Protein AF-A0A849YYA6-F1 (afdb_monomer_lite)

Secondary structure (DSSP, 8-state):
----------------------PPPP--------------------------------PPPB-SSGGGSSS--BTTEEEEEETTEEEEEEPPTTPBPS---TTSSEEEEE-SSSSEEEEE-TTS----S-TTEEEEESSSSEEEEEPPTT-B---GGG--EE-TTS-EES-SSGGGSTTS-B-TTS-BPPP-TTSSSS-TT-SBTTB-TTTSPPBPTTSB-SSGGGBTTS-EETTEE---TTSSS--TT-SBTTBSTTSPPBPTTSB-SSGGGBTTS-BSSBBPPP--EEEEEES--TT-TT--EEEEE--SSS-EEPPBTTSTT-EEEEEEETT-SS-EEEEE-BS-EEPTT-EEEEEETT---SSPPSEEESS---SSEEEEEEETTEEEEEEEEE-SS----TTS---SSPEE--S--SS-S-EEEETT-GGG-S----S-HHHHEEEESS-----TTSPP--

Sequence (466 aa):
MRLFGLFALASVSGTAVLMLHGGCNTYSEDLLGEGGAGTGAADTTSSSSNQGGDNEGGGQSACSDPSDCPGMDGECGTRTCEDGLCGVDAAEAGTPIAAQTAGDCQTIVCDGNGDTDIEPDDGDVADDNQSCTTDACSGGSPAHTPLAEGSSCTGPAGAKTCNADGVCVECIDGTDCASGACTQAFTCAPASCNDNIENNGESDIDCGGTQCPKCLEGFDCNGPNDCLGGICTGGTCQPSCTDMTTNGDETDVDCGGDCAPCAVGLDCAVAADCVSGVCSGTCGEYQLLLSELWPRGPGGGNDDFVEIYNPLNVPVTLPSGSALDKLEIATRADGSAAYSVKWTAAGQTIPAHGHLLVVGSAYSRSAPGDASFTTGFPDEVSVLLRRGTTSLDAACIYVGTNTFDATYACEGTPFVYVGASNNTDRSIERDPGGAAGNGADTNDNTADFTLITPAAPQNLQSAPTP

Foldseek 3Di:
DDDDDDDDDDDDPDDDDPPPDDDDDDDDDDDDDDDDDDDDDDDDDDDDDDDDDDDDDDDFQFDDAQVSDDDDQDPQWGWGHPPRTIATPGDDFFQFDPDDDAQQQWTWTHHRRRDIDIFGRQVRWHDPVQQQWDTTDDRRHTDTHGDDFQDADDDPPCFGTAHPVSHRAQAPALVSEPQSDQDPVRDHDHNALARQDCGPQAQFGSFFDDHGHADEFFGFYPALRNHLQSDADPRTHHDHLASQDQDDQRQFGSFADVGHADEFPGAYDALRNHPQSDHDRTHHDNQKEFFKWAQFALLGFQLTKTKIWRQAQAKDWADAPVDLFWWFKWKDAPPGPDTDTFDTDHGDIAGHLGMAMEGTPRHDDPADHPHYGDGGDHQWMKIFTGTNPHTSYIATEDEDPDDDDPVGDHQAEHAYPDDDDDNFQKIKGFPPDDQQGRPDPPSHNNVGIDIDPRDDDGHSPRDRHD

pLDDT: mean 83.55, std 19.27, range [29.08, 98.0]

Radius of gyration: 53.01 Å; chains: 1; bounding box: 99×54×149 Å

Structure (mmCIF, N/CA/C/O backbone):
data_AF-A0A849YYA6-F1
#
_entry.id   AF-A0A849YYA6-F1
#
loop_
_atom_site.group_PDB
_atom_site.id
_atom_site.type_symbol
_atom_site.label_atom_id
_atom_site.label_alt_id
_atom_site.label_comp_id
_atom_site.label_asym_id
_atom_site.label_entity_id
_atom_site.label_seq_id
_atom_site.pdbx_PDB_ins_code
_atom_site.Cartn_x
_atom_site.Cartn_y
_atom_site.Cartn_z
_atom_site.occupancy
_atom_site.B_iso_or_equiv
_atom_site.auth_seq_id
_atom_site.auth_comp_id
_atom_site.auth_asym_id
_atom_site.auth_atom_id
_atom_site.pdbx_PDB_model_num
ATOM 1 N N . MET A 1 1 ? 46.166 9.223 1.064 1.00 42.12 1 MET A N 1
ATOM 2 C CA . MET A 1 1 ? 45.653 9.613 2.394 1.00 42.12 1 MET A CA 1
ATOM 3 C C . MET A 1 1 ? 44.416 8.765 2.668 1.00 42.12 1 MET A C 1
ATOM 5 O O . MET A 1 1 ? 43.411 8.971 2.006 1.00 42.12 1 MET A O 1
ATOM 9 N N . ARG A 1 2 ? 44.514 7.739 3.521 1.00 36.44 2 ARG A N 1
ATOM 10 C CA . ARG A 1 2 ? 43.374 6.921 3.971 1.00 36.44 2 ARG A CA 1
ATOM 11 C C . ARG A 1 2 ? 42.940 7.448 5.338 1.00 36.44 2 ARG A C 1
ATOM 13 O O . ARG A 1 2 ? 43.803 7.574 6.201 1.00 36.44 2 ARG A O 1
ATOM 20 N N . LEU A 1 3 ? 41.649 7.701 5.542 1.00 29.77 3 LEU A N 1
ATOM 21 C CA . LEU A 1 3 ? 41.063 7.800 6.878 1.00 29.77 3 LEU A CA 1
ATOM 22 C C . LEU A 1 3 ? 39.886 6.822 6.938 1.00 29.77 3 LEU A C 1
ATOM 24 O O . LEU A 1 3 ? 38.876 7.005 6.268 1.00 29.77 3 LEU A O 1
ATOM 28 N N . PHE A 1 4 ? 40.094 5.735 7.678 1.00 37.69 4 PHE A N 1
ATOM 29 C CA . PHE A 1 4 ? 39.092 4.735 8.029 1.00 37.69 4 PHE A CA 1
ATOM 30 C C . PHE A 1 4 ? 38.267 5.265 9.207 1.00 37.69 4 PHE A C 1
ATOM 32 O O . PHE A 1 4 ? 38.840 5.603 10.242 1.00 37.69 4 PHE A O 1
ATOM 39 N N . GLY A 1 5 ? 36.943 5.297 9.064 1.00 31.30 5 GLY A N 1
ATOM 40 C CA . GLY A 1 5 ? 35.995 5.425 10.169 1.00 31.30 5 GLY A CA 1
ATOM 41 C C . GLY A 1 5 ? 35.282 4.093 10.366 1.00 31.30 5 GLY A C 1
ATOM 42 O O . GLY A 1 5 ? 34.351 3.779 9.635 1.00 31.30 5 GLY A O 1
ATOM 43 N N . LEU A 1 6 ? 35.771 3.299 11.318 1.00 34.97 6 LEU A N 1
ATOM 44 C CA . LEU A 1 6 ? 35.108 2.109 11.849 1.00 34.97 6 LEU A CA 1
ATOM 45 C C . LEU A 1 6 ? 33.834 2.550 12.591 1.00 34.97 6 LEU A C 1
ATOM 47 O O . LEU A 1 6 ? 33.944 3.264 13.587 1.00 34.97 6 LEU A O 1
ATOM 51 N N . PHE A 1 7 ? 32.658 2.087 12.167 1.00 31.83 7 PHE A N 1
ATOM 52 C CA . PHE A 1 7 ? 31.493 2.000 13.049 1.00 31.83 7 PHE A CA 1
ATOM 53 C C . PHE A 1 7 ? 31.331 0.545 13.481 1.00 31.83 7 PHE A C 1
ATOM 55 O O . PHE A 1 7 ? 31.116 -0.352 12.668 1.00 31.83 7 PHE A O 1
ATOM 62 N N . ALA A 1 8 ? 31.520 0.323 14.778 1.00 31.78 8 ALA A N 1
ATOM 63 C CA . ALA A 1 8 ? 31.313 -0.950 15.436 1.00 31.78 8 ALA A CA 1
ATOM 64 C C . ALA A 1 8 ? 29.808 -1.241 15.521 1.00 31.78 8 ALA A C 1
ATOM 66 O O . ALA A 1 8 ? 29.067 -0.482 16.144 1.00 31.78 8 ALA A O 1
ATOM 67 N N . LEU A 1 9 ? 29.370 -2.355 14.929 1.00 33.53 9 LEU A N 1
ATOM 68 C CA . LEU A 1 9 ? 28.112 -2.995 15.300 1.00 33.53 9 LEU A CA 1
ATOM 69 C C . LEU A 1 9 ? 28.288 -3.616 16.690 1.00 33.53 9 LEU A C 1
ATOM 71 O O . LEU A 1 9 ? 28.995 -4.611 16.852 1.00 33.53 9 LEU A O 1
ATOM 75 N N . ALA A 1 10 ? 27.643 -3.024 17.691 1.00 33.44 10 ALA A N 1
ATOM 76 C CA . ALA A 1 10 ? 27.394 -3.680 18.963 1.00 33.44 10 ALA A CA 1
ATOM 77 C C . ALA A 1 10 ? 26.127 -4.534 18.817 1.00 33.44 10 ALA A C 1
ATOM 79 O O . ALA A 1 10 ? 25.015 -4.015 18.755 1.00 33.44 10 ALA A O 1
ATOM 80 N N . SER A 1 11 ? 26.305 -5.852 18.743 1.00 38.03 11 SER A N 1
ATOM 81 C CA . SER A 1 11 ? 25.229 -6.827 18.890 1.00 38.03 11 SER A CA 1
ATOM 82 C C . SER A 1 11 ? 24.755 -6.827 20.345 1.00 38.03 11 SER A C 1
ATOM 84 O O . SER A 1 11 ? 25.428 -7.378 21.219 1.00 38.03 11 SER A O 1
ATOM 86 N N . VAL A 1 12 ? 23.606 -6.210 20.614 1.00 36.25 12 VAL A N 1
ATOM 87 C CA . VAL A 1 12 ? 22.878 -6.429 21.865 1.00 36.25 12 VAL A CA 1
ATOM 88 C C . VAL A 1 12 ? 22.009 -7.662 21.655 1.00 36.25 12 VAL A C 1
ATOM 90 O O . VAL A 1 12 ? 20.976 -7.615 20.994 1.00 36.25 12 VAL A O 1
ATOM 93 N N . SER A 1 13 ? 22.463 -8.792 22.185 1.00 40.84 13 SER A N 1
ATOM 94 C CA . SER A 1 13 ? 21.665 -9.999 22.356 1.00 40.84 13 SER A CA 1
ATOM 95 C C . SER A 1 13 ? 20.579 -9.729 23.402 1.00 40.84 13 SER A C 1
ATOM 97 O O . SER A 1 13 ? 20.777 -9.913 24.602 1.00 40.84 13 SER A O 1
ATOM 99 N N . GLY A 1 14 ? 19.427 -9.253 22.928 1.00 32.69 14 GLY A N 1
ATOM 100 C CA . GLY A 1 14 ? 18.189 -9.214 23.694 1.00 32.69 14 GLY A CA 1
ATOM 101 C C . GLY A 1 14 ? 17.720 -10.639 23.966 1.00 32.69 14 GLY A C 1
ATOM 102 O O . GLY A 1 14 ? 17.340 -11.373 23.058 1.00 32.69 14 GLY A O 1
ATOM 103 N N . THR A 1 15 ? 17.790 -11.044 25.226 1.00 37.19 15 THR A N 1
ATOM 104 C CA . THR A 1 15 ? 17.133 -12.246 25.731 1.00 37.19 15 THR A CA 1
ATOM 105 C C . THR A 1 15 ? 15.625 -12.014 25.666 1.00 37.19 15 THR A C 1
ATOM 107 O O . THR A 1 15 ? 15.091 -11.156 26.365 1.00 37.19 15 THR A O 1
ATOM 110 N N . ALA A 1 16 ? 14.937 -12.758 24.799 1.00 34.03 16 ALA A N 1
ATOM 111 C CA . ALA A 1 16 ? 13.484 -12.809 24.776 1.00 34.03 16 ALA A CA 1
ATOM 112 C C . ALA A 1 16 ? 12.994 -13.465 26.076 1.00 34.03 16 ALA A C 1
ATOM 114 O O . ALA A 1 16 ? 13.134 -14.673 26.273 1.00 34.03 16 ALA A O 1
ATOM 115 N N . VAL A 1 17 ? 12.450 -12.655 26.985 1.00 35.53 17 VAL A N 1
ATOM 116 C CA . VAL A 1 17 ? 11.646 -13.141 28.107 1.00 35.53 17 VAL A CA 1
ATOM 117 C C . VAL A 1 17 ? 10.282 -13.513 27.537 1.00 35.53 17 VAL A C 1
ATOM 119 O O . VAL A 1 17 ? 9.476 -12.652 27.195 1.00 35.53 17 VAL A O 1
ATOM 122 N N . LEU A 1 18 ? 10.055 -14.817 27.404 1.00 31.06 18 LEU A N 1
ATOM 123 C CA . LEU A 1 18 ? 8.764 -15.414 27.091 1.00 31.06 18 LEU A CA 1
ATOM 124 C C . LEU A 1 18 ? 7.815 -15.173 28.278 1.00 31.06 18 LEU A C 1
ATOM 126 O O . LEU A 1 18 ? 7.813 -15.929 29.248 1.00 31.06 18 LEU A O 1
ATOM 130 N N . MET A 1 19 ? 7.035 -14.094 28.221 1.00 31.91 19 MET A N 1
ATOM 131 C CA . MET A 1 19 ? 5.883 -13.881 29.099 1.00 31.91 19 MET A CA 1
ATOM 132 C C . MET A 1 19 ? 4.730 -14.758 28.596 1.00 31.91 19 MET A C 1
ATOM 134 O O . MET A 1 19 ? 3.997 -14.375 27.686 1.00 31.91 19 MET A O 1
ATOM 138 N N . LEU A 1 20 ? 4.576 -15.944 29.185 1.00 33.69 20 LEU A N 1
ATOM 139 C CA . LEU A 1 20 ? 3.337 -16.717 29.113 1.00 33.69 20 LEU A CA 1
ATOM 140 C C . LEU A 1 20 ? 2.240 -15.939 29.856 1.00 33.69 20 LEU A C 1
ATOM 142 O O . LEU A 1 20 ? 2.184 -15.965 31.084 1.00 33.69 20 LEU A O 1
ATOM 146 N N . HIS A 1 21 ? 1.373 -15.253 29.112 1.00 32.59 21 HIS A N 1
ATOM 147 C CA . HIS A 1 21 ? 0.079 -14.815 29.626 1.00 32.59 21 HIS A CA 1
ATOM 148 C C . HIS A 1 21 ? -0.867 -16.017 29.597 1.00 32.59 21 HIS A C 1
ATOM 150 O O . HIS A 1 21 ? -1.307 -16.456 28.535 1.00 32.59 21 HIS A O 1
ATOM 156 N N . GLY A 1 22 ? -1.129 -16.579 30.778 1.00 33.78 22 GLY A N 1
ATOM 157 C CA . GLY A 1 22 ? -2.205 -17.537 30.989 1.00 33.78 22 GLY A CA 1
ATOM 158 C C . GLY A 1 22 ? -3.545 -16.844 30.775 1.00 33.78 22 GLY A C 1
ATOM 159 O O . GLY A 1 22 ? -3.885 -15.914 31.505 1.00 33.78 22 GLY A O 1
ATOM 160 N N . GLY A 1 23 ? -4.260 -17.288 29.743 1.00 34.44 23 GLY A N 1
ATOM 161 C CA . GLY A 1 23 ? -5.625 -16.885 29.445 1.00 34.44 23 GLY A CA 1
ATOM 162 C C . GLY A 1 23 ? -6.594 -17.289 30.553 1.00 34.44 23 GLY A C 1
ATOM 163 O O . GLY A 1 23 ? -6.435 -18.316 31.214 1.00 34.44 23 GLY A O 1
ATOM 164 N N . CYS A 1 24 ? -7.574 -16.412 30.732 1.00 33.41 24 CYS A N 1
ATOM 165 C CA . CYS A 1 24 ? -8.667 -16.479 31.681 1.00 33.41 24 CYS A CA 1
ATOM 166 C C . CYS A 1 24 ? -9.647 -17.624 31.365 1.00 33.41 24 CYS A C 1
ATOM 168 O O . CYS A 1 24 ? -9.746 -18.095 30.232 1.00 33.41 24 CYS A O 1
ATOM 170 N N . ASN A 1 25 ? -10.360 -18.032 32.413 1.00 34.41 25 ASN A N 1
ATOM 171 C CA . ASN A 1 25 ? -11.369 -19.081 32.477 1.00 34.41 25 ASN A CA 1
ATOM 172 C C . ASN A 1 25 ? -12.418 -19.027 31.357 1.00 34.41 25 ASN A C 1
ATOM 174 O O . ASN A 1 25 ? -13.044 -17.999 31.123 1.00 34.41 25 ASN A O 1
ATOM 178 N N . THR A 1 26 ? -12.716 -20.197 30.798 1.00 32.66 26 THR A N 1
ATOM 179 C CA . THR A 1 26 ? -14.011 -20.513 30.192 1.00 32.66 26 THR A CA 1
ATOM 180 C C . THR A 1 26 ? -14.865 -21.237 31.232 1.00 32.66 26 THR A C 1
ATOM 182 O O . THR 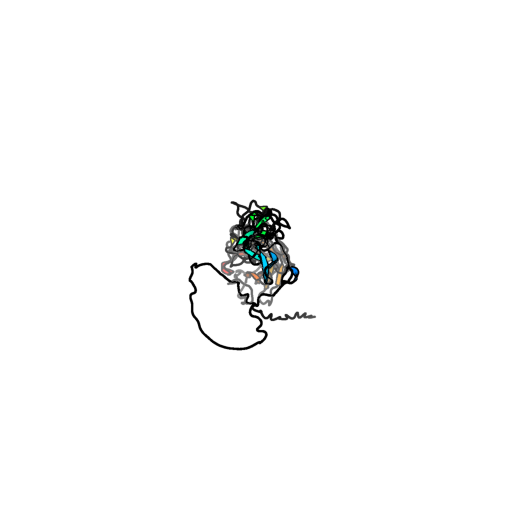A 1 26 ? -14.516 -22.352 31.625 1.00 32.66 26 THR A O 1
ATOM 185 N N . TYR A 1 27 ? -15.984 -20.649 31.648 1.00 30.23 27 TYR A N 1
ATOM 186 C CA . TYR A 1 27 ? -17.091 -21.401 32.237 1.00 30.23 27 TYR A CA 1
ATOM 187 C C . TYR A 1 27 ? -18.296 -21.249 31.313 1.00 30.23 27 TYR A C 1
ATOM 189 O O . TYR A 1 27 ? -18.793 -20.148 31.108 1.00 30.23 27 TYR A O 1
ATOM 197 N N . SER A 1 28 ? -18.701 -22.371 30.723 1.00 31.55 28 SER A N 1
ATOM 198 C CA . SER A 1 28 ? -20.020 -22.569 30.138 1.00 31.55 28 SER A CA 1
ATOM 199 C C . SER A 1 28 ? -20.747 -23.546 31.049 1.00 31.55 28 SER A C 1
ATOM 201 O O . SER A 1 28 ? -20.245 -24.645 31.291 1.00 31.55 28 SER A O 1
ATOM 203 N N . GLU A 1 29 ? -21.876 -23.071 31.562 1.00 39.75 29 GLU A N 1
ATOM 204 C CA . GLU A 1 29 ? -23.138 -23.756 31.849 1.00 39.75 29 GLU A CA 1
ATOM 205 C C . GLU A 1 29 ? -23.174 -25.268 31.566 1.00 39.75 29 GLU A C 1
ATOM 207 O O . GLU A 1 29 ? -22.873 -25.708 30.454 1.00 39.75 29 GLU A O 1
ATOM 212 N N . ASP A 1 30 ? -23.624 -26.045 32.557 1.00 34.56 30 ASP A N 1
ATOM 213 C CA . ASP A 1 30 ? -24.938 -26.719 32.535 1.00 34.56 30 ASP A CA 1
ATOM 214 C C . ASP A 1 30 ? -24.911 -27.968 33.441 1.00 34.56 30 ASP A C 1
ATOM 216 O O . ASP A 1 30 ? -24.217 -28.942 33.145 1.00 34.56 30 ASP A O 1
ATOM 220 N N . LEU A 1 31 ? -25.636 -27.928 34.567 1.00 33.22 31 LEU A N 1
ATOM 221 C CA . LEU A 1 31 ? -26.569 -28.987 34.987 1.00 33.22 31 LEU A CA 1
ATOM 222 C C . LEU A 1 31 ? -27.156 -28.717 36.380 1.00 33.22 31 LEU A C 1
ATOM 224 O O . LEU A 1 31 ? -26.519 -28.848 37.424 1.00 33.22 31 LEU A O 1
ATOM 228 N N . LEU A 1 32 ? -28.440 -28.386 36.321 1.00 38.25 32 LEU A N 1
ATOM 229 C CA . LEU A 1 32 ? -29.454 -28.360 37.364 1.00 38.25 32 LEU A CA 1
ATOM 230 C C . LEU A 1 32 ? -29.492 -29.640 38.226 1.00 38.25 32 LEU A C 1
ATOM 232 O O . LEU A 1 32 ? -29.346 -30.747 37.706 1.00 38.25 32 LEU A O 1
ATOM 236 N N . GLY A 1 33 ? -29.899 -29.488 39.494 1.00 29.08 33 GLY A N 1
ATOM 237 C CA . GLY A 1 33 ? -30.915 -30.389 40.052 1.00 29.08 33 GLY A CA 1
ATOM 238 C C . GLY A 1 33 ? -30.747 -30.892 41.492 1.00 29.08 33 GLY A C 1
ATOM 239 O O . GLY A 1 33 ? -30.093 -31.901 41.719 1.00 29.08 33 GLY A O 1
ATOM 240 N N . GLU A 1 34 ? -31.502 -30.252 42.394 1.00 38.84 34 GLU A N 1
ATOM 241 C CA . GLU A 1 34 ? -32.378 -30.860 43.419 1.00 38.84 34 GLU A CA 1
ATOM 242 C C . GLU A 1 34 ? -31.790 -31.708 44.577 1.00 38.84 34 GLU A C 1
ATOM 244 O O . GLU A 1 34 ? -31.447 -32.876 44.424 1.00 38.84 34 GLU A O 1
ATOM 249 N N . GLY A 1 35 ? -31.880 -31.141 45.792 1.00 33.31 35 GLY A N 1
ATOM 250 C CA . GLY A 1 35 ? -32.700 -31.677 46.897 1.00 33.31 35 GLY A CA 1
ATOM 251 C C . GLY A 1 35 ? -32.214 -32.886 47.720 1.00 33.31 35 GLY A C 1
ATOM 252 O O . GLY A 1 35 ? -31.937 -33.957 47.194 1.00 33.31 35 GLY A O 1
ATOM 253 N N . GLY A 1 36 ? -32.283 -32.773 49.059 1.00 30.67 36 GLY A N 1
ATOM 254 C CA . GLY A 1 36 ? -32.442 -33.963 49.914 1.00 30.67 36 GLY A CA 1
ATOM 255 C C . GLY A 1 36 ? -31.993 -33.879 51.378 1.00 30.67 36 GLY A C 1
ATOM 256 O O . GLY A 1 36 ? -30.880 -34.268 51.700 1.00 30.67 36 GLY A O 1
ATOM 257 N N . ALA A 1 37 ? -32.916 -33.450 52.246 1.00 33.00 37 ALA A N 1
ATOM 258 C CA . ALA A 1 37 ? -33.199 -33.905 53.620 1.00 33.00 37 ALA A CA 1
ATOM 259 C C . ALA A 1 37 ? -32.070 -34.457 54.529 1.00 33.00 37 ALA A C 1
ATOM 261 O O . ALA A 1 37 ? -31.551 -35.556 54.337 1.00 33.00 37 ALA A O 1
ATOM 262 N N . GLY A 1 38 ? -31.856 -33.775 55.660 1.00 31.11 38 GLY A N 1
ATOM 263 C CA . GLY A 1 38 ? -31.194 -34.335 56.839 1.00 31.11 38 GLY A CA 1
ATOM 264 C C . GLY A 1 38 ? -32.168 -35.085 57.755 1.00 31.11 38 GLY A C 1
ATOM 265 O O . GLY A 1 38 ? -33.233 -34.572 58.089 1.00 31.11 38 GLY A O 1
ATOM 266 N N . THR A 1 39 ? -31.774 -36.277 58.216 1.00 35.38 39 THR A N 1
ATOM 267 C CA . THR A 1 39 ? -32.281 -36.878 59.461 1.00 35.38 39 THR A CA 1
ATOM 268 C C . THR A 1 39 ? -31.143 -37.552 60.236 1.00 35.38 39 THR A C 1
ATOM 270 O O . THR A 1 39 ? -30.369 -38.313 59.671 1.00 35.38 39 THR A O 1
ATOM 273 N N . GLY A 1 40 ? -31.072 -37.206 61.529 1.00 34.66 40 GLY A N 1
ATOM 274 C CA . GLY A 1 40 ? -30.643 -37.983 62.704 1.00 34.66 40 GLY A CA 1
ATOM 275 C C . GLY A 1 40 ? -29.425 -38.916 62.662 1.00 34.66 40 GLY A C 1
ATOM 276 O O . GLY A 1 40 ? -29.441 -39.929 61.977 1.00 34.66 40 GLY A O 1
ATOM 277 N N . ALA A 1 41 ? -28.481 -38.717 63.591 1.00 32.66 41 ALA A N 1
ATOM 278 C CA . ALA A 1 41 ? -28.393 -39.504 64.837 1.00 32.66 41 ALA A CA 1
ATOM 279 C C . ALA A 1 41 ? -27.123 -39.173 65.657 1.00 32.66 41 ALA A C 1
ATOM 281 O O . ALA A 1 41 ? -26.118 -38.724 65.116 1.00 32.66 41 ALA A O 1
ATOM 282 N N . ALA A 1 42 ? -27.238 -39.407 66.971 1.00 33.81 42 ALA A N 1
ATOM 283 C CA . ALA A 1 42 ? -26.267 -39.265 68.068 1.00 33.81 42 ALA A CA 1
ATOM 284 C C . ALA A 1 42 ? -24.874 -39.904 67.780 1.00 33.81 42 ALA A C 1
ATOM 286 O O . ALA A 1 42 ? -24.763 -40.766 66.918 1.00 33.81 42 ALA A O 1
ATOM 287 N N . ASP A 1 43 ? -23.762 -39.588 68.457 1.00 32.91 43 ASP A N 1
ATOM 288 C CA . ASP A 1 43 ? -23.552 -39.788 69.895 1.00 32.91 43 ASP A CA 1
ATOM 289 C C . ASP A 1 43 ? -22.131 -39.353 70.345 1.00 32.91 43 ASP A C 1
ATOM 291 O O . ASP A 1 43 ? -21.144 -39.570 69.646 1.00 32.91 43 ASP A O 1
ATOM 295 N N . THR A 1 44 ? -22.076 -38.840 71.578 1.00 32.56 44 THR A N 1
ATOM 296 C CA . THR A 1 44 ? -21.021 -38.861 72.623 1.00 32.56 44 THR A CA 1
ATOM 297 C C . THR A 1 44 ? -19.564 -38.360 72.475 1.00 32.56 44 THR A C 1
ATOM 299 O O . THR A 1 44 ? -18.724 -38.949 71.803 1.00 32.56 44 THR A O 1
ATOM 302 N N . THR A 1 45 ? -19.245 -37.484 73.457 1.00 37.16 45 THR A N 1
ATOM 303 C CA . THR A 1 45 ? -18.036 -37.377 74.334 1.00 37.16 45 THR A CA 1
ATOM 304 C C . THR A 1 45 ? -16.773 -36.681 73.789 1.00 37.16 45 THR A C 1
ATOM 306 O O . THR A 1 45 ? -16.367 -36.941 72.671 1.00 37.16 45 THR A O 1
ATOM 309 N N . SER A 1 46 ? -16.051 -35.801 74.510 1.00 37.50 46 SER A N 1
ATOM 310 C CA . SER A 1 46 ? -16.045 -35.376 75.930 1.00 37.50 46 SER A CA 1
ATOM 311 C C . SER A 1 46 ? -15.217 -34.087 76.159 1.00 37.50 46 SER A C 1
ATOM 313 O O . SER A 1 46 ? -14.180 -33.933 75.521 1.00 37.50 46 SER A O 1
ATOM 315 N N . SER A 1 47 ? -15.586 -33.320 77.208 1.00 36.16 47 SER A N 1
ATOM 316 C CA . SER A 1 47 ? -14.764 -32.465 78.120 1.00 36.16 47 SER A CA 1
ATOM 317 C C . SER A 1 47 ? -14.051 -31.223 77.533 1.00 36.16 47 SER A C 1
ATOM 319 O O . SER A 1 47 ? -13.452 -31.314 76.478 1.00 36.16 47 SER A O 1
ATOM 321 N N . SER A 1 48 ? -14.012 -30.033 78.155 1.00 39.03 48 SER A N 1
ATOM 322 C CA . SER A 1 48 ? -13.901 -29.716 79.589 1.00 39.03 48 SER A CA 1
ATOM 323 C C . SER A 1 48 ? -14.271 -28.253 79.948 1.00 39.03 48 SER A C 1
ATOM 325 O O . SER A 1 48 ? -13.789 -27.322 79.312 1.00 39.03 48 SER A O 1
ATOM 327 N N . SER A 1 49 ? -15.020 -28.107 81.053 1.00 36.09 49 SER A N 1
ATOM 328 C CA . SER A 1 49 ? -14.915 -27.111 82.148 1.00 36.09 49 SER A CA 1
ATOM 329 C C . SER A 1 49 ? -14.912 -25.592 81.881 1.00 36.09 49 SER A C 1
ATOM 331 O O . SER A 1 49 ? -13.884 -25.034 81.509 1.00 36.09 49 SER A O 1
ATOM 333 N N . ASN A 1 50 ? -15.956 -24.909 82.380 1.00 37.44 50 ASN A N 1
ATOM 334 C CA . ASN A 1 50 ? -15.772 -23.900 83.434 1.00 37.44 50 ASN A CA 1
ATOM 335 C C . ASN A 1 50 ? -17.010 -23.798 84.355 1.00 37.44 50 ASN A C 1
ATOM 337 O O . ASN A 1 50 ? -18.140 -23.929 83.897 1.00 37.44 50 ASN A O 1
ATOM 341 N N . GLN A 1 51 ? -16.766 -23.642 85.657 1.00 49.16 51 GLN A N 1
ATOM 342 C CA . GLN A 1 51 ? -17.745 -23.642 86.754 1.00 49.16 51 GLN A CA 1
ATOM 343 C C . GLN A 1 51 ? -18.357 -22.255 86.998 1.00 49.16 51 GLN A C 1
ATOM 345 O O . GLN A 1 51 ? -17.649 -21.257 86.881 1.00 49.16 51 GLN A O 1
ATOM 350 N N . GLY A 1 52 ? -19.593 -22.220 87.515 1.00 35.94 52 GLY A N 1
ATOM 351 C CA . GLY A 1 52 ? -20.021 -21.158 88.432 1.00 35.94 52 GLY A CA 1
ATOM 352 C C . GLY A 1 52 ? -21.523 -20.861 88.472 1.00 35.94 52 GLY A C 1
ATOM 353 O O . GLY A 1 52 ? -21.985 -20.059 87.674 1.00 35.94 52 GLY A O 1
ATOM 354 N N . GLY A 1 53 ? -22.225 -21.403 89.478 1.00 39.28 53 GLY A N 1
ATOM 355 C CA . GLY A 1 53 ? -23.395 -20.754 90.090 1.00 39.28 53 GLY A CA 1
ATOM 356 C C . GLY A 1 53 ? -24.742 -21.467 89.945 1.00 39.28 53 GLY A C 1
ATOM 357 O O . GLY A 1 53 ? -25.568 -21.039 89.152 1.00 39.28 53 GLY A O 1
ATOM 358 N N . ASP A 1 54 ? -24.992 -22.482 90.775 1.00 56.22 54 ASP A N 1
ATOM 359 C CA . ASP A 1 54 ? -26.344 -22.982 91.052 1.00 56.22 54 ASP A CA 1
ATOM 360 C C . ASP A 1 54 ? -26.991 -22.109 92.148 1.00 56.22 54 ASP A C 1
ATOM 362 O O . ASP A 1 54 ? -26.458 -22.031 93.256 1.00 56.22 54 ASP A O 1
ATOM 366 N N . ASN A 1 55 ? -28.107 -21.441 91.835 1.00 40.69 55 ASN A N 1
ATOM 367 C CA . ASN A 1 55 ? -29.068 -20.806 92.759 1.00 40.69 55 ASN A CA 1
ATOM 368 C C . ASN A 1 55 ? -30.264 -20.330 91.889 1.00 40.69 55 ASN A C 1
ATOM 370 O O . ASN A 1 55 ? -30.021 -19.786 90.822 1.00 40.69 55 ASN A O 1
ATOM 374 N N . GLU A 1 56 ? -31.559 -20.480 92.171 1.00 49.84 56 GLU A N 1
ATOM 375 C CA . GLU A 1 56 ? -32.332 -20.914 93.333 1.00 49.84 56 GLU A CA 1
ATOM 376 C C . GLU A 1 56 ? -33.636 -21.577 92.849 1.00 49.84 56 GLU A C 1
ATOM 378 O O . GLU A 1 56 ? -34.165 -21.250 91.787 1.00 49.84 56 GLU A O 1
ATOM 383 N N . GLY A 1 57 ? -34.192 -22.483 93.656 1.00 43.53 57 GLY A N 1
ATOM 384 C CA . GLY A 1 57 ? -35.601 -22.845 93.536 1.00 43.53 57 GLY A CA 1
ATOM 385 C C . GLY A 1 57 ? -36.473 -21.659 93.950 1.00 43.53 57 GLY A C 1
ATOM 386 O O . GLY A 1 57 ? -36.261 -21.098 95.022 1.00 43.53 57 GLY A O 1
ATOM 387 N N . GLY A 1 58 ? -37.447 -21.292 93.114 1.00 45.31 58 GLY A N 1
ATOM 388 C CA . GLY A 1 58 ? -38.392 -20.208 93.382 1.00 45.31 58 GLY A CA 1
ATOM 389 C C . GLY A 1 58 ? -39.210 -20.452 94.651 1.00 45.31 58 GLY A C 1
ATOM 390 O O . GLY A 1 58 ? -40.215 -21.161 94.634 1.00 45.31 58 GLY A O 1
ATOM 391 N N . GLY A 1 59 ? -38.774 -19.859 95.760 1.00 52.28 59 GLY A N 1
ATOM 392 C CA . GLY A 1 59 ? -39.622 -19.577 96.910 1.00 52.28 59 GLY A CA 1
ATOM 393 C C . GLY A 1 59 ? -40.397 -18.294 96.631 1.00 52.28 59 GLY A C 1
ATOM 394 O O . GLY A 1 59 ? -39.797 -17.280 96.290 1.00 52.28 59 GLY A O 1
ATOM 395 N N . GLN A 1 60 ? -41.723 -18.333 96.746 1.00 58.47 60 GLN A N 1
ATOM 396 C CA . GLN A 1 60 ? -42.556 -17.138 96.612 1.00 58.47 60 GLN A CA 1
ATOM 397 C C . GLN A 1 60 ? -42.149 -16.116 97.687 1.00 58.47 60 GLN A C 1
ATOM 399 O O . GLN A 1 60 ? -42.217 -16.412 98.883 1.00 58.47 60 GLN A O 1
ATOM 404 N N . SER A 1 61 ? -41.683 -14.938 97.264 1.00 72.38 61 SER A N 1
ATOM 405 C CA . SER A 1 61 ? -41.314 -13.842 98.163 1.00 72.38 61 SER A CA 1
ATOM 406 C C . SER A 1 61 ? -42.542 -13.355 98.934 1.00 72.38 61 SER A C 1
ATOM 408 O O . SER A 1 61 ? -43.596 -13.114 98.345 1.00 72.38 61 SER A O 1
ATOM 410 N N . ALA A 1 62 ? -42.407 -13.219 100.255 1.00 80.94 62 ALA A N 1
ATOM 411 C CA . ALA A 1 62 ? -43.447 -12.645 101.103 1.00 80.94 62 ALA A CA 1
ATOM 412 C C . ALA A 1 62 ? -43.445 -11.111 100.998 1.00 80.94 62 ALA A C 1
ATOM 414 O O . ALA A 1 62 ? -42.372 -10.508 100.974 1.00 80.94 62 ALA A O 1
ATOM 415 N N . CYS A 1 63 ? -44.622 -10.486 100.984 1.00 87.06 63 CYS A N 1
ATOM 416 C CA . CYS A 1 63 ? -44.782 -9.037 100.810 1.00 87.06 63 CYS A CA 1
ATOM 417 C C . CYS A 1 63 ? -45.810 -8.441 101.780 1.00 87.06 63 CYS A C 1
ATOM 419 O O . CYS A 1 63 ? -46.648 -9.153 102.340 1.00 87.06 63 CYS A O 1
ATOM 421 N N . SER A 1 64 ? -45.744 -7.122 101.982 1.00 88.25 64 SER A N 1
ATOM 422 C CA . SER A 1 64 ? -46.738 -6.348 102.738 1.00 88.25 64 SER A CA 1
ATOM 423 C C . SER A 1 64 ? -47.430 -5.266 101.904 1.00 88.25 64 SER A C 1
ATOM 425 O O . SER A 1 64 ? -48.561 -4.893 102.213 1.00 88.25 64 SER A O 1
ATOM 427 N N . ASP A 1 65 ? -46.778 -4.811 100.836 1.00 88.31 65 ASP A N 1
ATOM 428 C CA . ASP A 1 65 ? -47.307 -3.950 99.779 1.00 88.31 65 ASP A CA 1
ATOM 429 C C . ASP A 1 65 ? -46.680 -4.373 98.429 1.00 88.31 65 ASP A C 1
ATOM 431 O O . ASP A 1 65 ? -45.566 -4.903 98.429 1.00 88.31 65 ASP A O 1
ATOM 435 N N . PRO A 1 66 ? -47.346 -4.167 97.274 1.00 85.75 66 PRO A N 1
ATOM 436 C CA . PRO A 1 66 ? -46.810 -4.519 95.955 1.00 85.75 66 PRO A CA 1
ATOM 437 C C . PRO A 1 66 ? -45.380 -4.053 95.650 1.00 85.75 66 PRO A C 1
ATOM 439 O O . PRO A 1 66 ? -44.654 -4.715 94.909 1.00 85.75 66 PRO A O 1
ATOM 442 N N . SER A 1 67 ? -44.948 -2.931 96.231 1.00 87.19 67 SER A N 1
ATOM 443 C CA . SER A 1 67 ? -43.591 -2.412 96.040 1.00 87.19 67 SER A CA 1
ATOM 444 C C . SER A 1 67 ? -42.483 -3.279 96.662 1.00 87.19 67 SER A C 1
ATOM 446 O O . SER A 1 67 ? -41.333 -3.158 96.231 1.00 87.19 67 SER A O 1
ATOM 448 N N . ASP A 1 68 ? -42.824 -4.175 97.602 1.00 88.75 68 ASP A N 1
ATOM 449 C CA . ASP A 1 68 ? -41.915 -5.158 98.217 1.00 88.75 68 ASP A CA 1
ATOM 450 C C . ASP A 1 68 ? -41.548 -6.309 97.258 1.00 88.75 68 ASP A C 1
ATOM 452 O O . ASP A 1 68 ? -40.617 -7.075 97.526 1.00 88.75 68 ASP A O 1
ATOM 456 N N . CYS A 1 69 ? -42.282 -6.457 96.153 1.00 84.88 69 CYS A N 1
ATOM 457 C CA . CYS A 1 69 ? -42.105 -7.550 95.207 1.00 84.88 69 CYS A CA 1
ATOM 458 C C . CYS A 1 69 ? -41.032 -7.244 94.149 1.00 84.88 69 CYS A C 1
ATOM 460 O O . CYS A 1 69 ? -40.906 -6.093 93.708 1.00 84.88 69 CYS A O 1
ATOM 462 N N . PRO A 1 70 ? -40.247 -8.260 93.731 1.00 83.62 70 PRO A N 1
ATOM 463 C CA . PRO A 1 70 ? -39.268 -8.112 92.658 1.00 83.62 70 PRO A CA 1
ATOM 464 C C . PRO A 1 70 ? -39.962 -7.781 91.329 1.00 83.62 70 PRO A C 1
ATOM 466 O O . PRO A 1 70 ? -41.126 -8.119 91.133 1.00 83.62 70 PRO A O 1
ATOM 469 N N . GLY A 1 71 ? -39.233 -7.129 90.424 1.00 81.00 71 GLY A N 1
ATOM 470 C CA . GLY A 1 71 ? -39.758 -6.651 89.141 1.00 81.00 71 GLY A CA 1
ATOM 471 C C . GLY A 1 71 ? -40.015 -5.142 89.123 1.00 81.00 71 GLY A C 1
ATOM 472 O O . GLY A 1 71 ? -39.775 -4.436 90.107 1.00 81.00 71 GLY A O 1
ATOM 473 N N . MET A 1 72 ? -40.471 -4.641 87.978 1.00 84.06 72 MET A N 1
ATOM 474 C CA . MET A 1 72 ? -40.863 -3.246 87.777 1.00 84.06 72 MET A CA 1
ATOM 475 C C . MET A 1 72 ? -42.281 -3.194 87.222 1.00 84.06 72 MET A C 1
ATOM 477 O O . MET A 1 72 ? -42.663 -4.039 86.425 1.00 84.06 72 MET A O 1
ATOM 481 N N . ASP A 1 73 ? -43.043 -2.186 87.637 1.00 88.38 73 ASP A N 1
ATOM 482 C CA . ASP A 1 73 ? -44.382 -1.959 87.100 1.00 88.38 73 ASP A CA 1
ATOM 483 C C . ASP A 1 73 ? -44.266 -1.373 85.683 1.00 88.38 73 ASP A C 1
ATOM 485 O O . ASP A 1 73 ? -43.513 -0.418 85.463 1.00 88.38 73 ASP A O 1
ATOM 489 N N . GLY A 1 74 ? -45.009 -1.933 84.732 1.00 89.31 74 GLY A N 1
ATOM 490 C CA . GLY A 1 74 ? -44.979 -1.550 83.322 1.00 89.31 74 GLY A CA 1
ATOM 491 C C . GLY A 1 74 ? -46.310 -1.803 82.617 1.00 89.31 74 GLY A C 1
ATOM 492 O O . GLY A 1 74 ? -47.307 -2.148 83.244 1.00 89.31 74 GLY A O 1
ATOM 493 N N . GLU A 1 75 ? -46.333 -1.623 81.295 1.00 91.50 75 GLU A N 1
ATOM 494 C CA . GLU A 1 75 ? -47.543 -1.839 80.482 1.00 91.50 75 GLU A CA 1
ATOM 495 C C . GLU A 1 75 ? -48.004 -3.307 80.478 1.00 91.50 75 GLU A C 1
ATOM 497 O O . GLU A 1 75 ? -49.199 -3.563 80.355 1.00 91.50 75 GLU A O 1
ATOM 502 N N . CYS A 1 76 ? -47.080 -4.256 80.675 1.00 92.50 76 CYS A N 1
ATOM 503 C CA . CYS A 1 76 ? -47.378 -5.689 80.702 1.00 92.50 76 CYS A CA 1
ATOM 504 C C . CYS A 1 76 ? -47.768 -6.243 82.066 1.00 92.50 76 CYS A C 1
ATOM 506 O O . CYS A 1 76 ? -48.308 -7.346 82.142 1.00 92.50 76 CYS A O 1
ATOM 508 N N . GLY A 1 77 ? -47.572 -5.476 83.134 1.00 91.38 77 GLY A N 1
ATOM 509 C CA . GLY A 1 77 ? -48.077 -5.848 84.439 1.00 91.38 77 GLY A CA 1
ATOM 510 C C . GLY A 1 77 ? -47.654 -4.898 85.544 1.00 91.38 77 GLY A C 1
ATOM 511 O O . GLY A 1 77 ? -46.617 -4.237 85.486 1.00 91.38 77 GLY A O 1
ATOM 512 N N . THR A 1 78 ? -48.477 -4.850 86.584 1.00 91.81 78 THR A N 1
ATOM 513 C CA . THR A 1 78 ? -48.145 -4.180 87.845 1.00 91.81 78 THR A CA 1
ATOM 514 C C . THR A 1 78 ? -47.992 -5.221 88.936 1.00 91.81 78 THR A C 1
ATOM 516 O O . THR A 1 78 ? -48.769 -6.175 88.995 1.00 91.81 78 THR A O 1
ATOM 519 N N . ARG A 1 79 ? -47.012 -5.053 89.821 1.00 91.62 79 ARG A N 1
ATOM 520 C CA . ARG A 1 79 ? -46.830 -5.943 90.970 1.00 91.62 79 ARG A CA 1
ATOM 521 C C . ARG A 1 79 ? -48.086 -5.932 91.841 1.00 91.62 79 ARG A C 1
ATOM 523 O O . ARG A 1 79 ? -48.743 -4.902 91.996 1.00 91.62 79 ARG A O 1
ATOM 530 N N . THR A 1 80 ? -48.401 -7.069 92.448 1.00 90.19 80 THR A N 1
ATOM 531 C CA . THR A 1 80 ? -49.488 -7.224 93.421 1.00 90.19 80 THR A CA 1
ATOM 532 C C . THR A 1 80 ? -48.979 -7.930 94.676 1.00 90.19 80 THR A C 1
ATOM 534 O O . THR A 1 80 ? -47.979 -8.649 94.654 1.00 90.19 80 THR A O 1
ATOM 537 N N . CYS A 1 81 ? -49.650 -7.694 95.803 1.00 89.50 81 CYS A N 1
ATOM 538 C CA . CYS A 1 81 ? -49.366 -8.365 97.066 1.00 89.50 81 CYS A CA 1
ATOM 539 C C . CYS A 1 81 ? -50.684 -8.823 97.689 1.00 89.50 81 CYS A C 1
ATOM 541 O O . CYS A 1 81 ? -51.344 -8.063 98.402 1.00 89.50 81 CYS A O 1
ATOM 543 N N . GLU A 1 82 ? -51.086 -10.054 97.381 1.00 88.56 82 GLU A N 1
ATOM 544 C CA . GLU A 1 82 ? -52.331 -10.652 97.866 1.00 88.56 82 GLU A CA 1
ATOM 545 C C . GLU A 1 82 ? -52.021 -11.794 98.835 1.00 88.56 82 GLU A C 1
ATOM 547 O O . GLU A 1 82 ? -51.147 -12.623 98.592 1.00 88.56 82 GLU A O 1
ATOM 552 N N . ASP A 1 83 ? -52.700 -11.798 99.986 1.00 87.12 83 ASP A N 1
ATOM 553 C CA . ASP A 1 83 ? -52.515 -12.783 101.063 1.00 87.12 83 ASP A CA 1
ATOM 554 C C . ASP A 1 83 ? -51.048 -12.998 101.503 1.00 87.12 83 ASP A C 1
ATOM 556 O O . ASP A 1 83 ? -50.661 -14.065 101.984 1.00 87.12 83 ASP A O 1
ATOM 560 N N . GLY A 1 84 ? -50.232 -11.944 101.390 1.00 86.12 84 GLY A N 1
ATOM 561 C CA . GLY A 1 84 ? -48.825 -11.935 101.795 1.00 86.12 84 GLY A CA 1
ATOM 562 C C . GLY A 1 84 ? -47.870 -12.593 100.799 1.00 86.12 84 GLY A C 1
ATOM 563 O O . GLY A 1 84 ? -46.718 -12.833 101.163 1.00 86.12 84 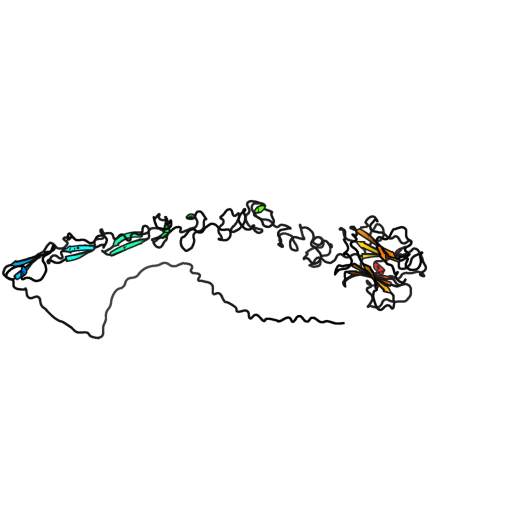GLY A O 1
ATOM 564 N N . LEU A 1 85 ? -48.319 -12.880 99.573 1.00 88.19 85 LEU A N 1
ATOM 565 C CA . LEU A 1 85 ? -47.515 -13.455 98.495 1.00 88.19 85 LEU A CA 1
ATOM 566 C C . LEU A 1 85 ? -47.395 -12.477 97.325 1.00 88.19 85 LEU A C 1
ATOM 568 O O . LEU A 1 85 ? -48.376 -11.857 96.912 1.00 88.19 85 LEU A O 1
ATOM 572 N N . CYS A 1 86 ? -46.185 -12.368 96.778 1.00 88.06 86 CYS A N 1
ATOM 573 C CA . CYS A 1 86 ? -45.957 -11.588 95.570 1.00 88.06 86 CYS A CA 1
ATOM 574 C C . CYS A 1 86 ? -46.663 -12.198 94.360 1.00 88.06 86 CYS A C 1
ATOM 576 O O . CYS A 1 86 ? -46.514 -13.391 94.081 1.00 88.06 86 CYS A O 1
ATOM 578 N N . GLY A 1 87 ? -47.372 -11.345 93.627 1.00 87.62 87 GLY A N 1
ATOM 579 C CA . GLY A 1 87 ? -47.995 -11.646 92.348 1.00 87.62 87 GLY A CA 1
ATOM 580 C C . GLY A 1 87 ? -47.815 -10.499 91.357 1.00 87.62 87 GLY A C 1
ATOM 581 O O . GLY A 1 87 ? -47.134 -9.506 91.629 1.00 87.62 87 GLY A O 1
ATOM 582 N N . VAL A 1 88 ? -48.442 -10.650 90.198 1.00 88.31 88 VAL A N 1
ATOM 583 C CA . VAL A 1 88 ? -48.487 -9.659 89.123 1.00 88.31 88 VAL A CA 1
ATOM 584 C C . VAL A 1 88 ? -49.920 -9.591 88.599 1.00 88.31 88 VAL A C 1
ATOM 586 O O . VAL A 1 88 ? -50.554 -10.625 88.395 1.00 88.31 88 VAL A O 1
ATOM 589 N N . ASP A 1 89 ? -50.448 -8.385 88.415 1.00 90.88 89 ASP A N 1
ATOM 590 C CA . ASP A 1 89 ? -51.644 -8.145 87.603 1.00 90.88 89 ASP A CA 1
ATOM 591 C C . ASP A 1 89 ? -51.160 -7.987 86.163 1.00 90.88 89 ASP A C 1
ATOM 593 O O . ASP A 1 89 ? -50.801 -6.888 85.736 1.00 90.88 89 ASP A O 1
ATOM 597 N N . ALA A 1 90 ? -50.983 -9.123 85.487 1.00 90.69 90 ALA A N 1
ATOM 598 C CA . ALA A 1 90 ? -50.386 -9.194 84.162 1.00 90.69 90 ALA A CA 1
ATOM 599 C C . ALA A 1 90 ? -51.427 -8.927 83.066 1.00 90.69 90 ALA A C 1
ATOM 601 O O . ALA A 1 90 ? -52.549 -9.438 83.110 1.00 90.69 90 ALA A O 1
ATOM 602 N N . ALA A 1 91 ? -51.030 -8.160 82.053 1.00 91.31 91 ALA A N 1
ATOM 603 C CA . ALA A 1 91 ? -51.774 -8.051 80.808 1.00 91.31 91 ALA A CA 1
ATOM 604 C C . ALA A 1 91 ? -51.824 -9.413 80.091 1.00 91.31 91 ALA A C 1
ATOM 606 O O . ALA A 1 91 ? -50.956 -10.266 80.282 1.00 91.31 91 ALA A O 1
ATOM 607 N N . GLU A 1 92 ? -52.842 -9.624 79.253 1.00 93.25 92 GLU A N 1
ATOM 608 C CA . GLU A 1 92 ? -52.984 -10.868 78.491 1.00 93.25 92 GLU A CA 1
ATOM 609 C C . GLU A 1 92 ? -51.777 -11.077 77.563 1.00 93.25 92 GLU A C 1
ATOM 611 O O . GLU A 1 92 ? -51.317 -10.134 76.908 1.00 93.25 92 GLU A O 1
ATOM 616 N N . ALA A 1 93 ? -51.278 -12.316 77.502 1.00 92.50 93 ALA A N 1
ATOM 617 C CA . ALA A 1 93 ? -50.175 -12.673 76.620 1.00 92.50 93 ALA A CA 1
ATOM 618 C C . ALA A 1 93 ? -50.493 -12.298 75.160 1.00 92.50 93 ALA A C 1
ATOM 620 O O . ALA A 1 93 ? -51.599 -12.551 74.678 1.00 92.50 93 ALA A O 1
ATOM 621 N N . GLY A 1 94 ? -49.535 -11.688 74.460 1.00 91.44 94 GLY A N 1
ATOM 622 C CA . GLY A 1 94 ? -49.714 -11.187 73.094 1.00 91.44 94 GLY A CA 1
ATOM 623 C C . GLY A 1 94 ? -50.274 -9.761 72.988 1.00 91.44 94 GLY A C 1
ATOM 624 O O . GLY A 1 94 ? -50.459 -9.271 71.877 1.00 91.44 94 GLY A O 1
ATOM 625 N N . THR A 1 95 ? -50.537 -9.066 74.103 1.00 93.88 95 THR A N 1
ATOM 626 C CA . THR A 1 95 ? -50.944 -7.645 74.077 1.00 93.88 95 THR A CA 1
ATOM 627 C C . THR A 1 95 ? -49.755 -6.756 73.670 1.00 93.88 95 THR A C 1
ATOM 629 O O . THR A 1 95 ? -48.766 -6.763 74.401 1.00 93.88 95 THR A O 1
ATOM 632 N N . PRO A 1 96 ? -49.811 -5.972 72.570 1.00 94.00 96 PRO A N 1
ATOM 633 C CA . PRO A 1 96 ? -48.712 -5.086 72.170 1.00 94.00 96 PRO A CA 1
ATOM 634 C C . PRO A 1 96 ? -48.562 -3.880 73.103 1.00 94.00 96 PRO A C 1
ATOM 636 O O . PRO A 1 96 ? -49.562 -3.263 73.482 1.00 94.00 96 PRO A O 1
ATOM 639 N N . ILE A 1 97 ? -47.323 -3.497 73.418 1.00 94.31 97 ILE A N 1
ATOM 640 C CA . ILE A 1 97 ? -47.033 -2.267 74.177 1.00 94.31 97 ILE A CA 1
ATOM 641 C C . ILE A 1 97 ? -47.025 -1.026 73.269 1.00 94.31 97 ILE A C 1
ATOM 643 O O . ILE A 1 97 ? -46.856 -1.125 72.053 1.00 94.31 97 ILE A O 1
ATOM 647 N N . ALA A 1 98 ? -47.162 0.170 73.840 1.00 92.12 98 ALA A N 1
ATOM 648 C CA . ALA A 1 98 ? -47.213 1.424 73.085 1.00 92.12 98 ALA A CA 1
ATOM 649 C C . ALA A 1 98 ? -45.874 1.804 72.429 1.00 92.12 98 ALA A C 1
ATOM 651 O O . ALA A 1 98 ? -45.854 2.455 71.381 1.00 92.12 98 ALA A O 1
ATOM 652 N N . ALA A 1 99 ? -44.754 1.432 73.051 1.00 91.69 99 ALA A N 1
ATOM 653 C CA . ALA A 1 99 ? -43.418 1.681 72.526 1.00 91.69 99 ALA A CA 1
ATOM 654 C C . ALA A 1 99 ? -42.981 0.523 71.618 1.00 91.69 99 ALA A C 1
ATOM 656 O O . ALA A 1 99 ? -42.467 -0.479 72.099 1.00 91.69 99 ALA A O 1
ATOM 657 N N . GLN A 1 100 ? -43.176 0.687 70.312 1.00 93.94 100 GLN A N 1
ATOM 658 C CA . GLN A 1 100 ? -42.668 -0.227 69.286 1.00 93.94 100 GLN A CA 1
ATOM 659 C C . GLN A 1 100 ? -41.491 0.417 68.546 1.00 93.94 100 GLN A C 1
ATOM 661 O O . GLN A 1 100 ? -41.386 1.649 68.468 1.00 93.94 100 GLN A O 1
ATOM 666 N N . THR A 1 101 ? -40.615 -0.408 67.987 1.00 93.25 101 THR A N 1
ATOM 667 C CA . THR A 1 101 ? -39.586 0.031 67.045 1.00 93.25 101 THR A CA 1
ATOM 668 C C . THR A 1 101 ? -40.115 -0.241 65.645 1.00 93.25 101 THR A C 1
ATOM 670 O O . THR A 1 101 ? -40.416 -1.371 65.327 1.00 93.25 101 THR A O 1
ATOM 673 N N . ALA A 1 102 ? -40.299 0.804 64.838 1.00 92.25 102 ALA A N 1
ATOM 674 C CA . ALA A 1 102 ? -40.813 0.636 63.481 1.00 92.25 102 ALA A CA 1
ATOM 675 C C . ALA A 1 102 ? -39.719 0.125 62.533 1.00 92.25 102 ALA A C 1
ATOM 677 O O . ALA A 1 102 ? -38.597 0.644 62.559 1.00 92.25 102 ALA A O 1
ATOM 678 N N . GLY A 1 103 ? -40.086 -0.799 61.651 1.00 90.56 103 GLY A N 1
ATOM 679 C CA . GLY A 1 103 ? -39.225 -1.406 60.645 1.00 90.56 103 GLY A CA 1
ATOM 680 C C . GLY A 1 103 ? -38.190 -2.375 61.215 1.00 90.56 103 GLY A C 1
ATOM 681 O O . GLY A 1 103 ? -37.096 -2.466 60.659 1.00 90.56 103 GLY A O 1
ATOM 682 N N . ASP A 1 104 ? -38.475 -3.051 62.330 1.00 93.25 104 ASP A N 1
ATOM 683 C CA . ASP A 1 104 ? -37.607 -4.093 62.893 1.00 93.25 104 ASP A CA 1
ATOM 684 C C . ASP A 1 104 ? -38.169 -5.516 62.736 1.00 93.25 104 ASP A C 1
ATOM 686 O O . ASP A 1 104 ? -37.547 -6.476 63.210 1.00 93.25 104 ASP A O 1
ATOM 690 N N . CYS A 1 105 ? -39.281 -5.651 61.999 1.00 95.12 105 CYS A N 1
ATOM 691 C CA . CYS A 1 105 ? -40.008 -6.894 61.738 1.00 95.12 105 CYS A CA 1
ATOM 692 C C . CYS A 1 105 ? -40.536 -7.581 63.001 1.00 95.12 105 CYS A C 1
ATOM 694 O O . CYS A 1 105 ? -40.848 -8.774 62.983 1.00 95.12 105 CYS A O 1
ATOM 696 N N . GLN A 1 106 ? -40.582 -6.881 64.126 1.00 9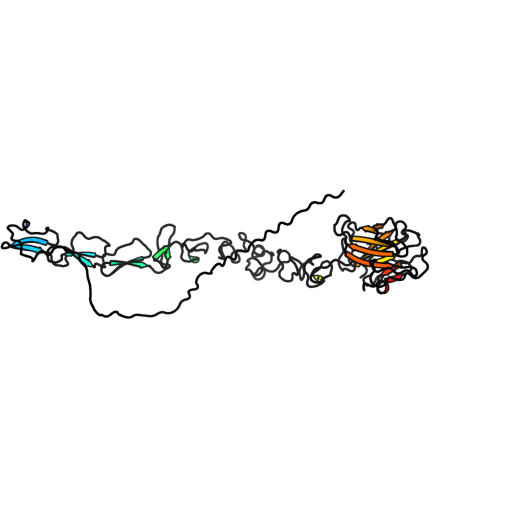5.88 106 GLN A N 1
ATOM 697 C CA . GLN A 1 106 ? -40.926 -7.462 65.408 1.00 95.88 106 GLN A CA 1
ATOM 698 C C . GLN A 1 106 ? -42.032 -6.645 66.059 1.00 95.88 106 GLN A C 1
ATOM 700 O O . GLN A 1 106 ? -42.208 -5.454 65.826 1.00 95.88 106 GLN A O 1
ATOM 705 N N . THR A 1 107 ? -42.794 -7.303 66.922 1.00 95.94 107 THR A N 1
ATOM 706 C CA . THR A 1 107 ? -43.703 -6.616 67.825 1.00 95.94 107 THR A CA 1
ATOM 707 C C . THR A 1 107 ? -43.393 -7.007 69.260 1.00 95.94 107 THR A C 1
ATOM 709 O O . THR A 1 107 ? -43.251 -8.183 69.598 1.00 95.94 107 THR A O 1
ATOM 712 N N . ILE A 1 108 ? -43.253 -5.998 70.116 1.00 95.12 108 ILE A N 1
ATOM 713 C CA . ILE A 1 108 ? -43.056 -6.190 71.549 1.00 95.12 108 ILE A CA 1
ATOM 714 C C . ILE A 1 108 ? -44.433 -6.367 72.183 1.00 95.12 108 ILE A C 1
ATOM 716 O O . ILE A 1 108 ? -45.258 -5.443 72.176 1.00 95.12 108 ILE A O 1
ATOM 720 N N . VAL A 1 109 ? -44.668 -7.546 72.747 1.00 95.44 109 VAL A N 1
ATOM 721 C CA . VAL A 1 109 ? -45.933 -7.948 73.370 1.00 95.44 109 VAL A CA 1
ATOM 722 C C . VAL A 1 109 ? -45.726 -8.333 74.828 1.00 95.44 109 VAL A C 1
ATOM 724 O O . VAL A 1 109 ? -44.602 -8.449 75.298 1.00 95.44 109 VAL A O 1
ATOM 727 N N . CYS A 1 110 ? -46.805 -8.527 75.574 1.00 95.31 110 CYS A N 1
ATOM 728 C CA . CYS A 1 110 ? -46.737 -9.037 76.940 1.00 95.31 110 CYS A CA 1
ATOM 729 C C . CYS A 1 110 ? -46.652 -10.567 76.972 1.00 95.31 110 CYS A C 1
ATOM 731 O O . CYS A 1 110 ? -47.322 -11.231 76.183 1.00 95.31 110 CYS A O 1
ATOM 733 N N . ASP A 1 111 ? -45.878 -11.128 77.906 1.00 92.19 111 ASP A N 1
ATOM 734 C CA . ASP A 1 111 ? -45.669 -12.581 78.050 1.00 92.19 111 ASP A CA 1
ATOM 735 C C . ASP A 1 111 ? -46.776 -13.290 78.867 1.00 92.19 111 ASP A C 1
ATOM 737 O O . ASP A 1 111 ? -46.819 -14.518 78.963 1.00 92.19 111 ASP A O 1
ATOM 741 N N . GLY A 1 112 ? -47.684 -12.517 79.474 1.00 90.56 112 GLY A N 1
ATOM 742 C CA . GLY A 1 112 ? -48.733 -13.005 80.376 1.00 90.56 112 GLY A CA 1
ATOM 743 C C . GLY A 1 112 ? -48.301 -13.189 81.837 1.00 90.56 112 GLY A C 1
ATOM 744 O O . GLY A 1 112 ? -49.141 -13.525 82.672 1.00 90.56 112 GLY A O 1
ATOM 745 N N . ASN A 1 113 ? -47.031 -12.934 82.166 1.00 88.94 113 ASN A N 1
ATOM 746 C CA . ASN A 1 113 ? -46.455 -12.996 83.515 1.00 88.94 113 ASN A CA 1
ATOM 747 C C . ASN A 1 113 ? -45.947 -11.630 84.012 1.00 88.94 113 ASN A C 1
ATOM 749 O O . ASN A 1 113 ? -45.281 -11.563 85.044 1.00 88.94 113 ASN A O 1
ATOM 753 N N . GLY A 1 114 ? -46.279 -10.543 83.314 1.00 88.31 114 GLY A N 1
ATOM 754 C CA . GLY A 1 114 ? -45.926 -9.178 83.707 1.00 88.31 114 GLY A CA 1
ATOM 755 C C . GLY A 1 114 ? -44.727 -8.581 82.968 1.00 88.31 114 GLY A C 1
ATOM 756 O O . GLY A 1 114 ? -44.487 -7.384 83.119 1.00 88.31 114 GLY A O 1
ATOM 757 N N . ASP A 1 115 ? -44.028 -9.371 82.150 1.00 90.06 115 ASP A N 1
ATOM 758 C CA . ASP A 1 115 ? -42.849 -8.960 81.385 1.00 90.06 115 ASP A CA 1
ATOM 759 C C . ASP A 1 115 ? -43.177 -8.846 79.879 1.00 90.06 115 ASP A C 1
ATOM 761 O O . ASP A 1 115 ? -44.293 -9.129 79.427 1.00 90.06 115 ASP A O 1
ATOM 765 N N . THR A 1 116 ? -42.211 -8.369 79.090 1.00 93.31 116 THR A N 1
ATOM 766 C CA . THR A 1 116 ? -42.318 -8.264 77.625 1.00 93.31 116 THR A CA 1
ATOM 767 C C . THR A 1 116 ? -41.709 -9.478 76.924 1.00 93.31 116 THR A C 1
ATOM 769 O O . THR A 1 116 ? -40.640 -9.938 77.325 1.00 93.31 116 THR A O 1
ATOM 772 N N . ASP A 1 117 ? -42.312 -9.892 75.816 1.00 93.62 117 ASP A N 1
ATOM 773 C CA . ASP A 1 117 ? -41.797 -10.863 74.850 1.00 93.62 117 ASP A CA 1
ATOM 774 C C . ASP A 1 117 ? -41.733 -10.232 73.447 1.00 93.62 117 ASP A C 1
ATOM 776 O O . ASP A 1 117 ? -42.314 -9.170 73.200 1.00 93.62 117 ASP A O 1
ATOM 780 N N . ILE A 1 118 ? -41.001 -10.863 72.534 1.00 94.69 118 ILE A N 1
ATOM 781 C CA . ILE A 1 118 ? -40.826 -10.409 71.154 1.00 94.69 118 ILE A CA 1
ATOM 782 C C . ILE A 1 118 ? -41.439 -11.444 70.221 1.00 94.69 118 ILE A C 1
ATOM 784 O O . ILE A 1 118 ? -40.977 -12.582 70.159 1.00 94.69 118 ILE A O 1
ATOM 788 N N . GLU A 1 119 ? -42.426 -11.021 69.438 1.00 94.25 119 GLU A N 1
ATOM 789 C CA . GLU A 1 119 ? -43.070 -11.861 68.433 1.00 94.25 119 GLU A CA 1
ATOM 790 C C . GLU A 1 119 ? -42.761 -11.366 67.010 1.00 94.25 119 GLU A C 1
ATOM 792 O O . GLU A 1 119 ? -42.595 -10.161 66.797 1.00 94.25 119 GLU A O 1
ATOM 797 N N . PRO A 1 120 ? -42.697 -12.267 66.013 1.00 95.00 120 PRO A N 1
ATOM 798 C CA . PRO A 1 120 ? -42.597 -11.887 64.608 1.00 95.00 120 PRO A CA 1
ATOM 799 C C . PRO A 1 120 ? -43.769 -11.005 64.152 1.00 95.00 120 PRO A C 1
ATOM 801 O O . PRO A 1 120 ? -44.927 -11.418 64.250 1.00 95.00 120 PRO A O 1
ATOM 804 N N . ASP A 1 121 ? -43.474 -9.842 63.570 1.00 93.62 121 ASP A N 1
ATOM 805 C CA . ASP A 1 121 ? -44.450 -8.999 62.873 1.00 93.62 121 ASP A CA 1
ATOM 806 C C . ASP A 1 121 ? -43.994 -8.745 61.434 1.00 93.62 121 ASP A C 1
ATOM 808 O O . ASP A 1 121 ? -43.275 -7.795 61.129 1.00 93.62 121 ASP A O 1
ATOM 812 N N . ASP A 1 122 ? -44.454 -9.597 60.514 1.00 92.06 122 ASP A N 1
ATOM 813 C CA . ASP A 1 122 ? -44.108 -9.455 59.100 1.00 92.06 122 ASP A CA 1
ATOM 814 C C . ASP A 1 122 ? -44.789 -8.236 58.426 1.00 92.06 122 ASP A C 1
ATOM 816 O O . ASP A 1 122 ? -44.525 -7.939 57.257 1.00 92.06 122 ASP A O 1
ATOM 820 N N . GLY A 1 123 ? -45.675 -7.527 59.140 1.00 91.50 123 GLY A N 1
ATOM 821 C CA . GLY A 1 123 ? -46.266 -6.260 58.712 1.00 91.50 123 GLY A CA 1
ATOM 822 C C . GLY A 1 123 ? -45.400 -5.034 59.019 1.00 91.50 123 GLY A C 1
ATOM 823 O O . GLY A 1 123 ? -45.607 -3.991 58.392 1.00 91.50 123 GLY A O 1
ATOM 824 N N . ASP A 1 124 ? -44.427 -5.153 59.925 1.00 92.56 124 ASP A N 1
ATOM 825 C CA . ASP A 1 124 ? -43.506 -4.079 60.308 1.00 92.56 124 ASP A CA 1
ATOM 826 C C . ASP A 1 124 ? -42.266 -4.041 59.399 1.00 92.56 124 ASP A C 1
ATOM 828 O O . ASP A 1 124 ? -41.132 -4.303 59.800 1.00 92.56 124 ASP A O 1
ATOM 832 N N . VAL A 1 125 ? -42.509 -3.762 58.115 1.00 93.00 125 VAL A N 1
ATOM 833 C CA . VAL A 1 125 ? -41.502 -3.854 57.050 1.00 93.00 125 VAL A CA 1
ATOM 834 C C . VAL A 1 125 ? -40.331 -2.894 57.273 1.00 93.00 125 VAL A C 1
ATOM 836 O O . VAL A 1 125 ? -40.504 -1.676 57.329 1.00 93.00 125 VAL A O 1
ATOM 839 N N . ALA A 1 126 ? -39.125 -3.459 57.328 1.00 91.25 126 ALA A N 1
ATOM 840 C CA . ALA A 1 126 ? -37.869 -2.721 57.324 1.00 91.25 126 ALA A CA 1
ATOM 841 C C . ALA A 1 126 ? -37.550 -2.199 55.913 1.00 91.25 126 ALA A C 1
ATOM 843 O O . ALA A 1 126 ? -37.372 -2.999 55.002 1.00 91.25 126 ALA A O 1
ATOM 844 N N . ASP A 1 127 ? -37.443 -0.881 55.740 1.00 89.94 127 ASP A N 1
ATOM 845 C CA . ASP A 1 127 ? -37.052 -0.229 54.477 1.00 89.94 127 ASP A CA 1
ATOM 846 C C . ASP A 1 127 ? -35.535 0.049 54.482 1.00 89.94 127 ASP A C 1
ATOM 848 O O . ASP A 1 127 ? -35.038 0.845 55.293 1.00 89.94 127 ASP A O 1
ATOM 852 N N . ASP A 1 128 ? -34.776 -0.609 53.597 1.00 87.19 128 ASP A N 1
ATOM 853 C CA . ASP A 1 128 ? -33.322 -0.410 53.466 1.00 87.19 128 ASP A CA 1
ATOM 854 C C . ASP A 1 128 ? -32.944 0.859 52.673 1.00 87.19 128 ASP A C 1
ATOM 856 O O . ASP A 1 128 ? -31.761 1.181 52.521 1.00 87.19 128 ASP A O 1
ATOM 860 N N . ASN A 1 129 ? -33.943 1.632 52.237 1.00 86.88 129 ASN A N 1
ATOM 861 C CA . ASN A 1 129 ? -33.857 2.802 51.368 1.00 86.88 129 ASN A CA 1
ATOM 862 C C . ASN A 1 129 ? -33.239 2.510 49.989 1.00 86.88 129 ASN A C 1
ATOM 864 O O . ASN A 1 129 ? -32.758 3.435 49.322 1.00 86.88 129 ASN A O 1
ATOM 868 N N . GLN A 1 130 ? -33.251 1.257 49.529 1.00 87.81 130 GLN A N 1
ATOM 869 C CA . GLN A 1 130 ? -32.754 0.869 48.215 1.00 87.81 130 GLN A CA 1
ATOM 870 C C . GLN A 1 130 ? -33.924 0.660 47.254 1.00 87.81 130 GLN A C 1
ATOM 872 O O . GLN A 1 130 ? -34.641 -0.325 47.277 1.00 87.81 130 GLN A O 1
ATOM 877 N N . SER A 1 131 ? -34.086 1.560 46.283 1.00 90.94 131 SER A N 1
ATOM 878 C CA . SER A 1 131 ? -35.195 1.469 45.312 1.00 90.94 131 SER A CA 1
ATOM 879 C C . SER A 1 131 ? -35.156 0.246 44.385 1.00 90.94 131 SER A C 1
ATOM 881 O O . SER A 1 131 ? -36.064 0.080 43.576 1.00 90.94 131 SER A O 1
ATOM 883 N N . CYS A 1 132 ? -34.085 -0.548 44.437 1.00 94.81 132 CYS A N 1
ATOM 884 C CA . CYS A 1 132 ? -33.890 -1.751 43.633 1.00 94.81 132 CYS A CA 1
ATOM 885 C C . CYS A 1 132 ? -34.081 -3.046 44.422 1.00 94.81 132 CYS A C 1
ATOM 887 O O . CYS A 1 132 ? -33.784 -4.121 43.903 1.00 94.81 132 CYS A O 1
ATOM 889 N N . THR A 1 133 ? -34.602 -2.963 45.640 1.00 93.69 133 THR A N 1
ATOM 890 C CA . THR A 1 133 ? -35.018 -4.104 46.448 1.00 93.69 133 THR A CA 1
ATOM 891 C C . THR A 1 133 ? -36.524 -4.024 46.698 1.00 93.69 133 THR A C 1
ATOM 893 O O . THR A 1 133 ? -37.165 -2.981 46.586 1.00 93.69 133 THR A O 1
ATOM 896 N N . THR A 1 134 ? -37.132 -5.180 46.931 1.00 92.69 134 THR A N 1
ATOM 897 C CA . THR A 1 134 ? -38.452 -5.293 47.539 1.00 92.69 134 THR A CA 1
ATOM 898 C C . THR A 1 134 ? -38.233 -5.601 49.006 1.00 92.69 134 THR A C 1
ATOM 900 O O . THR A 1 134 ? -37.711 -6.672 49.335 1.00 92.69 134 THR A O 1
ATOM 903 N N . ASP A 1 135 ? -38.638 -4.661 49.849 1.00 92.50 135 ASP A N 1
ATOM 904 C CA . ASP A 1 135 ? -38.596 -4.790 51.295 1.00 92.50 135 ASP A CA 1
ATOM 905 C C . ASP A 1 135 ? -39.729 -5.684 51.789 1.00 92.50 135 ASP A C 1
ATOM 907 O O . ASP A 1 135 ? -40.902 -5.508 51.443 1.00 92.50 135 ASP A O 1
ATOM 911 N N . ALA A 1 136 ? -39.369 -6.666 52.601 1.00 93.62 136 ALA A N 1
ATOM 912 C CA . ALA A 1 136 ? -40.296 -7.567 53.250 1.00 93.62 136 ALA A CA 1
ATOM 913 C C . ALA A 1 136 ? -39.756 -7.973 54.621 1.00 93.62 136 ALA A C 1
ATOM 915 O O . ALA A 1 136 ? -38.567 -7.869 54.912 1.00 93.62 136 ALA A O 1
ATOM 916 N N . CYS A 1 137 ? -40.643 -8.506 55.445 1.00 94.69 137 CYS A N 1
ATOM 917 C CA . CYS A 1 137 ? -40.277 -9.264 56.628 1.00 94.69 137 CYS A CA 1
ATOM 918 C C . CYS A 1 137 ? -40.692 -10.719 56.414 1.00 94.69 137 CYS A C 1
ATOM 920 O O . CYS A 1 137 ? -41.696 -11.001 55.753 1.00 94.69 137 CYS A O 1
ATOM 922 N N . SER A 1 138 ? -39.889 -11.651 56.922 1.00 93.19 138 SER A N 1
ATOM 923 C CA . SER A 1 138 ? -40.192 -13.078 56.856 1.00 93.19 138 SER A CA 1
ATOM 924 C C . SER A 1 138 ? -39.804 -13.761 58.159 1.00 93.19 138 SER A C 1
ATOM 926 O O . SER A 1 138 ? -38.620 -13.983 58.418 1.00 93.19 138 SER A O 1
ATOM 928 N N . GLY A 1 139 ? -40.801 -14.152 58.953 1.00 90.56 139 GLY A N 1
ATOM 929 C CA . GLY A 1 139 ? -40.574 -14.796 60.247 1.00 90.56 139 GLY A CA 1
ATOM 930 C C . GLY A 1 139 ? -39.890 -13.867 61.249 1.00 90.56 139 GLY A C 1
ATOM 931 O O . GLY A 1 139 ? -39.057 -14.321 62.032 1.00 90.56 139 GLY A O 1
ATOM 932 N N . GLY A 1 140 ? -40.206 -12.573 61.185 1.00 91.06 140 GLY A N 1
ATOM 933 C CA . GLY A 1 140 ? -39.681 -11.556 62.092 1.00 91.06 140 GLY A CA 1
ATOM 934 C C . GLY A 1 140 ? -38.257 -11.094 61.783 1.00 91.06 140 GLY A C 1
ATOM 935 O O . GLY A 1 140 ? -37.593 -10.498 62.623 1.00 91.06 140 GLY A O 1
ATOM 936 N N . SER A 1 141 ? -37.758 -11.404 60.584 1.00 93.56 141 SER A N 1
ATOM 937 C CA . SER A 1 141 ? -36.449 -10.964 60.092 1.00 93.56 141 SER A CA 1
ATOM 938 C C . SER A 1 141 ? -36.597 -10.122 58.821 1.00 93.56 141 SER A C 1
ATOM 940 O O . SER A 1 141 ? -37.351 -10.532 57.931 1.00 93.56 141 SER A O 1
ATOM 942 N N . PRO A 1 142 ? -35.853 -9.005 58.692 1.00 93.62 142 PRO A N 1
ATOM 943 C CA . PRO A 1 142 ? -35.800 -8.227 57.458 1.00 93.62 142 PRO A CA 1
ATOM 944 C C . PRO A 1 142 ? -35.331 -9.059 56.263 1.00 93.62 142 PRO A C 1
ATOM 946 O O . PRO A 1 142 ? -34.382 -9.841 56.362 1.00 93.62 142 PRO A O 1
ATOM 949 N N . ALA A 1 143 ? -35.985 -8.867 55.123 1.00 92.12 143 ALA A N 1
ATOM 950 C CA . ALA A 1 143 ? -35.660 -9.488 53.851 1.00 92.12 143 ALA A CA 1
ATOM 951 C C . ALA A 1 143 ? -35.732 -8.444 52.728 1.00 92.12 143 ALA A C 1
ATOM 953 O O . ALA A 1 143 ? -36.783 -7.863 52.477 1.00 92.12 143 ALA A O 1
ATOM 954 N N . HIS A 1 144 ? -34.627 -8.267 52.004 1.00 90.38 144 HIS A N 1
ATOM 955 C CA . HIS A 1 144 ? -34.528 -7.339 50.876 1.00 90.38 144 HIS A CA 1
ATOM 956 C C . HIS A 1 144 ? -34.201 -8.145 49.624 1.00 90.38 144 HIS A C 1
ATOM 958 O O . HIS A 1 144 ? -33.085 -8.641 49.457 1.00 90.38 144 HIS A O 1
ATOM 964 N N . THR A 1 145 ? -35.199 -8.355 48.769 1.00 92.06 145 THR A N 1
ATOM 965 C CA . THR A 1 145 ? -35.021 -9.153 47.546 1.00 92.06 145 THR A CA 1
ATOM 966 C C . THR A 1 145 ? -34.804 -8.220 46.361 1.00 92.06 145 THR A C 1
ATOM 968 O O . THR A 1 145 ? -35.640 -7.340 46.173 1.00 92.06 145 THR A O 1
ATOM 971 N N . PRO A 1 146 ? -33.750 -8.386 45.540 1.00 94.69 146 PRO A N 1
ATOM 972 C CA . PRO A 1 146 ? -33.568 -7.579 44.338 1.00 94.69 146 PRO A CA 1
ATOM 973 C C . PRO A 1 146 ? -34.821 -7.555 43.454 1.00 94.69 146 PRO A C 1
ATOM 975 O O . PRO A 1 146 ? -35.434 -8.593 43.187 1.00 94.69 146 PRO A O 1
ATOM 978 N N . LEU A 1 147 ? -35.197 -6.363 42.992 1.00 94.19 147 LEU A N 1
ATOM 979 C CA . LEU A 1 147 ? -36.149 -6.207 41.898 1.00 94.19 147 LEU A CA 1
ATOM 980 C C . LEU A 1 147 ? -35.578 -6.839 40.624 1.00 94.19 147 LEU A C 1
ATOM 982 O O . LEU A 1 147 ? -34.375 -7.059 40.494 1.00 94.19 147 LEU A O 1
ATOM 986 N N . ALA A 1 148 ? -36.455 -7.116 39.659 1.00 94.94 148 ALA A N 1
ATOM 987 C CA . ALA A 1 148 ? -36.023 -7.623 38.365 1.00 94.94 148 ALA A CA 1
ATOM 988 C C . ALA A 1 148 ? -35.035 -6.648 37.703 1.00 94.94 148 ALA A C 1
ATOM 990 O O . ALA A 1 148 ? -35.263 -5.433 37.703 1.00 94.94 148 ALA A O 1
ATOM 991 N N . GLU A 1 149 ? -33.973 -7.184 37.109 1.00 94.56 149 GLU A N 1
ATOM 992 C CA . GLU A 1 149 ? -33.018 -6.407 36.319 1.00 94.56 149 GLU A CA 1
ATOM 993 C C . GLU A 1 149 ? -33.747 -5.592 35.232 1.00 94.56 149 GLU A C 1
ATOM 995 O O . GLU A 1 149 ? -34.702 -6.069 34.612 1.00 94.56 149 GLU A O 1
ATOM 1000 N N . GLY A 1 150 ? -33.346 -4.332 35.049 1.00 93.19 150 GLY A N 1
ATOM 1001 C CA . GLY A 1 150 ? -34.021 -3.384 34.156 1.00 93.19 150 GLY A CA 1
ATOM 1002 C C . GLY A 1 150 ? -35.186 -2.614 34.795 1.00 93.19 150 GLY A C 1
ATOM 1003 O O . GLY A 1 150 ? -35.776 -1.740 34.155 1.00 93.19 150 GLY A O 1
ATOM 1004 N N . SER A 1 151 ? -35.544 -2.910 36.051 1.00 95.19 151 SER A N 1
ATOM 1005 C CA . SER A 1 151 ? -36.572 -2.147 36.772 1.00 95.19 151 SER A CA 1
ATOM 1006 C C . SER A 1 151 ? -36.149 -0.690 36.945 1.00 95.19 151 SER A C 1
ATOM 1008 O O . SER A 1 151 ? -34.996 -0.395 37.247 1.00 95.19 151 SER A O 1
ATOM 1010 N N . SER A 1 152 ? -37.093 0.238 36.774 1.00 93.94 152 SER A N 1
ATOM 1011 C CA . SER A 1 152 ? -36.816 1.662 36.966 1.00 93.94 152 SER A CA 1
ATOM 1012 C C . SER A 1 152 ? -36.577 1.983 38.438 1.00 93.94 152 SER A C 1
ATOM 1014 O O . SER A 1 152 ? -37.370 1.602 39.296 1.00 93.94 152 SER A O 1
ATOM 1016 N N . CYS A 1 153 ? -35.534 2.755 38.715 1.00 93.50 153 CYS A N 1
ATOM 1017 C CA . CYS A 1 153 ? -35.192 3.222 40.055 1.00 93.50 153 CYS A CA 1
ATOM 1018 C C . CYS A 1 153 ? -34.813 4.706 40.034 1.00 93.50 153 CYS A C 1
ATOM 1020 O O . CYS A 1 153 ? -34.695 5.321 38.975 1.00 93.50 153 CYS A O 1
ATOM 1022 N N . THR A 1 154 ? -34.661 5.315 41.210 1.00 88.81 154 THR A N 1
ATOM 1023 C CA . THR A 1 154 ? -34.129 6.677 41.339 1.00 88.81 154 THR A CA 1
ATOM 1024 C C . THR A 1 154 ? -32.932 6.638 42.271 1.00 88.81 154 THR A C 1
ATOM 1026 O O . THR A 1 154 ? -33.083 6.332 43.449 1.00 88.81 154 THR A O 1
ATOM 1029 N N . GLY A 1 155 ? -31.749 6.951 41.748 1.00 83.12 155 GLY A N 1
ATOM 1030 C CA . GLY A 1 155 ? -30.514 6.919 42.522 1.00 83.12 155 GLY A CA 1
ATOM 1031 C C . GLY A 1 155 ? -29.589 8.108 42.249 1.00 83.12 155 GLY A C 1
ATOM 1032 O O . GLY A 1 155 ? -29.888 8.985 41.431 1.00 83.12 155 GLY A O 1
ATOM 1033 N N . PRO A 1 156 ? -28.453 8.181 42.960 1.00 80.75 156 PRO A N 1
ATOM 1034 C CA . PRO A 1 156 ? -27.433 9.195 42.717 1.00 80.75 156 PRO A CA 1
ATOM 1035 C C . PRO A 1 156 ? -26.815 9.057 41.315 1.00 80.75 156 PRO A C 1
ATOM 1037 O O . PRO A 1 156 ? -26.938 8.030 40.657 1.00 80.75 156 PRO A O 1
ATOM 1040 N N . ALA A 1 157 ? -26.122 10.107 40.860 1.00 79.81 157 ALA A N 1
ATOM 1041 C CA . ALA A 1 157 ? -25.319 10.097 39.629 1.00 79.81 157 ALA A CA 1
ATOM 1042 C C . ALA A 1 157 ? -26.064 9.695 38.334 1.00 79.81 157 ALA A C 1
ATOM 1044 O O . ALA A 1 157 ? -25.438 9.227 37.393 1.00 79.81 157 ALA A O 1
ATOM 1045 N N . GLY A 1 158 ? -27.382 9.915 38.258 1.00 84.00 158 GLY A N 1
ATOM 1046 C CA . GLY A 1 158 ? -28.169 9.581 37.063 1.00 84.00 158 GLY A CA 1
ATOM 1047 C C . GLY A 1 158 ? -28.611 8.118 36.991 1.00 84.00 158 GLY A C 1
ATOM 1048 O O . GLY A 1 158 ? -29.151 7.709 35.964 1.00 84.00 158 GLY A O 1
ATOM 1049 N N . ALA A 1 159 ? -28.427 7.354 38.074 1.00 92.00 159 ALA A N 1
ATOM 1050 C CA . ALA A 1 159 ? -28.912 5.989 38.182 1.00 92.00 159 ALA A CA 1
ATOM 1051 C C . ALA A 1 159 ? -30.434 5.914 38.001 1.00 92.00 159 ALA A C 1
ATOM 1053 O O . ALA A 1 159 ? -31.194 6.667 38.622 1.00 92.00 159 ALA A O 1
ATOM 1054 N N . LYS A 1 160 ? -30.854 5.009 37.118 1.00 94.19 160 LYS A N 1
ATOM 1055 C CA . LYS A 1 160 ? -32.228 4.922 36.605 1.00 94.19 160 LYS A CA 1
ATOM 1056 C C . LYS A 1 160 ? -32.727 3.493 36.407 1.00 94.19 160 LYS A C 1
ATOM 1058 O O . LYS A 1 160 ? -33.926 3.314 36.198 1.00 94.19 160 LYS A O 1
ATOM 1063 N N . THR A 1 161 ? -31.838 2.502 36.455 1.00 95.31 161 THR A N 1
ATOM 1064 C CA . THR A 1 161 ? -32.160 1.096 36.201 1.00 95.31 161 THR A CA 1
ATOM 1065 C C . THR A 1 161 ? -31.517 0.186 37.248 1.00 95.31 161 THR A C 1
ATOM 1067 O O . THR A 1 161 ? -30.431 0.482 37.743 1.00 95.31 161 THR A O 1
ATOM 1070 N N . CYS A 1 162 ? -32.193 -0.894 37.628 1.00 95.81 162 CYS A N 1
ATOM 1071 C CA . CYS A 1 162 ? -31.676 -1.880 38.573 1.00 95.81 162 CYS A CA 1
ATOM 1072 C C . CYS A 1 162 ? -30.824 -2.929 37.861 1.00 95.81 162 CYS A C 1
ATOM 1074 O O . CYS A 1 162 ? -31.275 -3.513 36.874 1.00 95.81 162 CYS A O 1
ATOM 1076 N N . ASN A 1 163 ? -29.633 -3.214 38.388 1.00 94.31 163 ASN A N 1
ATOM 1077 C CA . ASN A 1 163 ? -28.852 -4.376 37.968 1.00 94.31 163 ASN A CA 1
ATOM 1078 C C . ASN A 1 163 ? -29.330 -5.663 38.672 1.00 94.31 163 ASN A C 1
ATOM 1080 O O . ASN A 1 163 ? -30.164 -5.619 39.581 1.00 94.31 163 ASN A O 1
ATOM 1084 N N . ALA A 1 164 ? -28.774 -6.811 38.276 1.00 93.88 164 ALA A N 1
ATOM 1085 C CA . ALA A 1 164 ? -29.110 -8.114 38.858 1.00 93.88 164 ALA A CA 1
ATOM 1086 C C . ALA A 1 164 ? -28.820 -8.235 40.372 1.00 93.88 164 ALA A C 1
ATOM 1088 O O . ALA A 1 164 ? -29.432 -9.061 41.047 1.00 93.88 164 ALA A O 1
ATOM 1089 N N . ASP A 1 165 ? -27.930 -7.399 40.916 1.00 93.06 165 ASP A N 1
ATOM 1090 C CA . ASP A 1 165 ? -27.583 -7.377 42.342 1.00 93.06 165 ASP A CA 1
ATOM 1091 C C . ASP A 1 165 ? -28.544 -6.517 43.187 1.00 93.06 165 ASP A C 1
ATOM 1093 O O . ASP A 1 165 ? -28.354 -6.385 44.396 1.00 93.06 165 ASP A O 1
ATOM 1097 N N . GLY A 1 166 ? -29.569 -5.902 42.583 1.00 92.81 166 GLY A N 1
ATOM 1098 C CA . GLY A 1 166 ? -30.484 -5.002 43.292 1.00 92.81 166 GLY A CA 1
ATOM 1099 C C . GLY A 1 166 ? -29.870 -3.631 43.587 1.00 92.81 166 GLY A C 1
ATOM 1100 O O . GLY A 1 166 ? -30.267 -2.955 44.536 1.00 92.81 166 GLY A O 1
ATOM 1101 N N . VAL A 1 167 ? -28.899 -3.198 42.779 1.00 93.31 167 VAL A N 1
ATOM 1102 C CA . VAL A 1 167 ? -28.284 -1.870 42.860 1.00 93.31 167 VAL A CA 1
ATOM 1103 C C . VAL A 1 167 ? -28.852 -0.975 41.764 1.00 93.31 167 VAL A C 1
ATOM 1105 O O . VAL A 1 167 ? -28.918 -1.359 40.597 1.00 93.31 167 VAL A O 1
ATOM 1108 N N . CYS A 1 168 ? -29.236 0.247 42.137 1.00 94.75 168 CYS A N 1
ATOM 1109 C CA . CYS A 1 168 ? -29.650 1.267 41.179 1.00 94.75 168 CYS A CA 1
ATOM 1110 C C . CYS A 1 168 ? -28.415 1.847 40.481 1.00 94.75 168 CYS A C 1
ATOM 1112 O O . CYS A 1 168 ? -27.586 2.500 41.120 1.00 94.75 168 CYS A O 1
ATOM 1114 N N . VAL A 1 169 ? -28.302 1.616 39.176 1.00 94.81 169 VAL A N 1
ATOM 1115 C CA . VAL A 1 169 ? -27.159 1.988 38.337 1.00 94.81 169 VAL A CA 1
ATOM 1116 C C . VAL A 1 169 ? -27.582 2.836 37.131 1.00 94.81 169 VAL A C 1
ATOM 1118 O O . VAL A 1 169 ? -28.773 3.027 36.864 1.00 94.81 169 VAL A O 1
ATOM 1121 N N . GLU A 1 170 ? -26.611 3.420 36.424 1.00 95.19 170 GLU A N 1
ATOM 1122 C CA . GLU A 1 170 ? -26.872 4.289 35.266 1.00 95.19 170 GLU A CA 1
ATOM 1123 C C . GLU A 1 170 ? -27.301 3.486 34.031 1.00 95.19 170 GLU A C 1
ATOM 1125 O O . GLU A 1 170 ? -28.222 3.901 33.327 1.00 95.19 170 GLU A O 1
ATOM 1130 N N . CYS A 1 171 ? -26.665 2.338 33.792 1.00 95.62 171 CYS A N 1
ATOM 1131 C CA . CYS A 1 171 ? -26.930 1.444 32.667 1.00 95.62 171 CYS A CA 1
ATOM 1132 C C . CYS A 1 171 ? -26.659 -0.012 33.050 1.00 95.62 171 CYS A C 1
ATOM 1134 O O . CYS A 1 171 ? -25.842 -0.266 33.928 1.00 95.62 171 CYS A O 1
ATOM 1136 N N . ILE A 1 172 ? -27.305 -0.954 32.371 1.00 95.31 172 ILE A N 1
ATOM 1137 C CA . ILE A 1 172 ? -27.007 -2.394 32.407 1.00 95.31 172 ILE A CA 1
ATOM 1138 C C . ILE A 1 172 ? -26.577 -2.910 31.031 1.00 95.31 172 ILE A C 1
ATOM 1140 O O . ILE A 1 172 ? -25.829 -3.881 30.944 1.00 95.31 172 ILE A O 1
ATOM 1144 N N . ASP A 1 173 ? -26.969 -2.216 29.961 1.00 93.62 173 ASP A N 1
ATOM 1145 C CA . ASP A 1 173 ? -26.477 -2.461 28.613 1.00 93.62 173 ASP A CA 1
ATOM 1146 C C . ASP A 1 173 ? -26.320 -1.159 27.811 1.00 93.62 173 ASP A C 1
ATOM 1148 O O . ASP A 1 173 ? -26.593 -0.052 28.281 1.00 93.62 173 ASP A O 1
ATOM 1152 N N . GLY A 1 174 ? -25.826 -1.285 26.578 1.00 91.38 174 GLY A N 1
ATOM 1153 C CA . GLY A 1 174 ? -25.582 -0.142 25.705 1.00 91.38 174 GLY A CA 1
ATOM 1154 C C . GLY A 1 174 ? -26.827 0.691 25.388 1.00 91.38 174 GLY A C 1
ATOM 1155 O O . GLY A 1 174 ? -26.713 1.899 25.194 1.00 91.38 174 GLY A O 1
ATOM 1156 N N . THR A 1 175 ? -28.019 0.090 25.379 1.00 92.19 175 THR A N 1
ATOM 1157 C CA . THR A 1 175 ? -29.273 0.775 25.025 1.00 92.19 175 THR A CA 1
ATOM 1158 C C . THR A 1 175 ? -29.716 1.787 26.080 1.00 92.19 175 THR A C 1
ATOM 1160 O O . THR A 1 175 ? -30.439 2.736 25.766 1.00 92.19 175 THR A O 1
ATOM 1163 N N . ASP A 1 176 ? -29.214 1.655 27.308 1.00 92.81 176 ASP A N 1
ATOM 1164 C CA . ASP A 1 176 ? -29.403 2.647 28.362 1.00 92.81 176 ASP A CA 1
ATOM 1165 C C . ASP A 1 176 ? -28.594 3.929 28.121 1.00 92.81 176 ASP A C 1
ATOM 1167 O O . ASP A 1 176 ? -28.914 4.982 28.686 1.00 92.81 176 ASP A O 1
ATOM 1171 N N . CYS A 1 177 ? -27.554 3.871 27.290 1.00 93.56 177 CYS A N 1
ATOM 1172 C CA . CYS A 1 177 ? -26.627 4.967 27.060 1.00 93.56 177 CYS A CA 1
ATOM 1173 C C . CYS A 1 177 ? -26.867 5.628 25.705 1.00 93.56 177 CYS A C 1
ATOM 1175 O O . CYS A 1 177 ? -26.975 4.973 24.674 1.00 93.56 177 CYS A O 1
ATOM 1177 N N . ALA A 1 178 ? -26.861 6.963 25.674 1.00 93.00 178 ALA A N 1
ATOM 1178 C CA . ALA A 1 178 ? -26.971 7.705 24.414 1.00 93.00 178 ALA A CA 1
ATOM 1179 C C . ALA A 1 178 ? -25.803 7.420 23.446 1.00 93.00 178 ALA A C 1
ATOM 1181 O O . ALA A 1 178 ? -25.955 7.591 22.242 1.00 93.00 178 ALA A O 1
ATOM 1182 N N . SER A 1 179 ? -24.650 7.003 23.975 1.00 93.50 179 SER A N 1
ATOM 1183 C CA . SER A 1 179 ? -23.477 6.558 23.217 1.00 93.50 179 SER A CA 1
ATOM 1184 C C . SER A 1 179 ? -23.561 5.110 22.733 1.00 93.50 179 SER A C 1
ATOM 1186 O O . SER A 1 179 ? -22.733 4.709 21.927 1.00 93.50 179 SER A O 1
ATOM 1188 N N . GLY A 1 180 ? -24.495 4.304 23.246 1.00 93.44 180 GLY A N 1
ATOM 1189 C CA . GLY A 1 180 ? -24.467 2.853 23.059 1.00 93.44 180 GLY A CA 1
ATOM 1190 C C . GLY A 1 180 ? -23.461 2.119 23.957 1.00 93.44 180 GLY A C 1
ATOM 1191 O O . GLY A 1 180 ? -23.408 0.895 23.909 1.00 93.44 180 GLY A O 1
ATOM 1192 N N . ALA A 1 181 ? -22.674 2.825 24.783 1.00 94.88 181 ALA A N 1
ATOM 1193 C CA . ALA A 1 181 ? -21.571 2.246 25.551 1.00 94.88 181 ALA A CA 1
ATOM 1194 C C . ALA A 1 181 ? -21.841 2.256 27.065 1.00 94.88 181 ALA A C 1
ATOM 1196 O O . ALA A 1 181 ? -21.736 3.298 27.719 1.00 94.88 181 ALA A O 1
ATOM 1197 N N . CYS A 1 182 ? -22.126 1.079 27.627 1.00 94.88 182 CYS A N 1
ATOM 1198 C CA . CYS A 1 182 ? -22.209 0.860 29.071 1.00 94.88 182 CYS A CA 1
ATOM 1199 C C . CYS A 1 182 ? -20.947 0.151 29.574 1.00 94.88 182 CYS A C 1
ATOM 1201 O O . CYS A 1 182 ? -20.564 -0.903 29.064 1.00 94.88 182 CYS A O 1
ATOM 1203 N N . THR A 1 183 ? -20.272 0.733 30.563 1.00 93.12 183 THR A N 1
ATOM 1204 C CA . THR A 1 183 ? -19.056 0.140 31.130 1.00 93.12 183 THR A CA 1
ATOM 1205 C C . THR A 1 183 ? -19.387 -0.962 32.135 1.00 93.12 183 THR A C 1
ATOM 1207 O O . THR A 1 183 ? -20.475 -1.010 32.700 1.00 93.12 183 THR A O 1
ATOM 1210 N N . GLN A 1 184 ? -18.399 -1.794 32.473 1.00 91.62 184 GLN A N 1
ATOM 1211 C CA . GLN A 1 184 ? -18.533 -2.774 33.563 1.00 91.62 184 GLN A CA 1
ATOM 1212 C C . GLN A 1 184 ? -18.755 -2.142 34.949 1.00 91.62 184 GLN A C 1
ATOM 1214 O O . GLN A 1 184 ? -19.079 -2.847 35.897 1.00 91.62 184 GLN A O 1
ATOM 1219 N N . ALA A 1 185 ? -18.572 -0.825 35.087 1.00 92.75 185 ALA A N 1
ATOM 1220 C CA . ALA A 1 185 ? -18.928 -0.095 36.300 1.00 92.75 185 ALA A CA 1
ATOM 1221 C C . ALA A 1 185 ? -20.396 0.373 36.297 1.00 92.75 185 ALA A C 1
ATOM 1223 O O . ALA A 1 185 ? -20.771 1.153 37.170 1.00 92.75 185 ALA A O 1
ATOM 1224 N N . PHE A 1 186 ? -21.203 -0.080 35.327 1.00 94.44 186 PHE A N 1
ATOM 1225 C CA . PHE A 1 186 ? -22.599 0.311 35.125 1.00 94.44 186 PHE A CA 1
ATOM 1226 C C . PHE A 1 186 ? -22.785 1.827 34.954 1.00 94.44 186 PHE A C 1
ATOM 1228 O O . PHE A 1 186 ? -23.734 2.426 35.468 1.00 94.44 186 PHE A O 1
ATOM 1235 N N . THR A 1 187 ? -21.837 2.444 34.244 1.00 94.25 187 THR A N 1
ATOM 1236 C CA . THR A 1 187 ? -21.840 3.866 33.878 1.00 94.25 187 THR A CA 1
ATOM 1237 C C . THR A 1 187 ? -21.738 4.047 32.374 1.00 94.25 187 THR A C 1
ATOM 1239 O O . THR A 1 187 ? -21.073 3.258 31.694 1.00 94.25 187 THR A O 1
ATOM 1242 N N . CYS A 1 188 ? -22.355 5.103 31.852 1.00 94.44 188 CYS A N 1
ATOM 1243 C CA . CYS A 1 188 ? -22.302 5.406 30.429 1.00 94.44 188 CYS A CA 1
ATOM 1244 C C . CYS A 1 188 ? -20.957 6.034 30.048 1.00 94.44 188 CYS A C 1
ATOM 1246 O O . CYS A 1 188 ? -20.561 7.081 30.568 1.00 94.44 188 CYS A O 1
ATOM 1248 N N . ALA A 1 189 ? -20.257 5.409 29.103 1.00 93.94 189 ALA A N 1
ATOM 1249 C CA . ALA A 1 189 ? -19.049 5.973 28.511 1.00 93.94 189 ALA A CA 1
ATOM 1250 C C . ALA A 1 189 ? -19.408 6.958 27.384 1.00 93.94 189 ALA A C 1
ATOM 1252 O O . ALA A 1 189 ? -20.425 6.775 26.712 1.00 93.94 189 ALA A O 1
ATOM 1253 N N . PRO A 1 190 ? -18.606 8.012 27.148 1.00 93.19 190 PRO A N 1
ATOM 1254 C CA . PRO A 1 190 ? -18.762 8.832 25.951 1.00 93.19 190 PRO A CA 1
ATOM 1255 C C . PRO A 1 190 ? -18.482 7.999 24.694 1.00 93.19 190 PRO A C 1
ATOM 1257 O O . PRO A 1 190 ? -17.602 7.146 24.716 1.00 93.19 190 PRO A O 1
ATOM 1260 N N . ALA A 1 191 ? -19.203 8.293 23.611 1.00 93.25 191 ALA A N 1
ATOM 1261 C CA . ALA A 1 191 ? -18.971 7.690 22.299 1.00 93.25 191 ALA A CA 1
ATOM 1262 C C . ALA A 1 191 ? -17.549 8.019 21.801 1.00 93.25 191 ALA A C 1
ATOM 1264 O O . ALA A 1 191 ? -17.103 9.167 21.950 1.00 93.25 191 ALA A O 1
ATOM 1265 N N . SER A 1 192 ? -16.838 7.041 21.243 1.00 93.44 192 SER A N 1
ATOM 1266 C CA . SER A 1 192 ? -15.442 7.182 20.824 1.00 93.44 192 SER A CA 1
ATOM 1267 C C . SER A 1 192 ? -15.129 6.312 19.615 1.00 93.44 192 SER A C 1
ATOM 1269 O O . SER A 1 192 ? -15.664 5.230 19.489 1.00 93.44 192 SER A O 1
ATOM 1271 N N . CYS A 1 193 ? -14.165 6.736 18.797 1.00 96.31 193 CYS A N 1
ATOM 1272 C CA . CYS A 1 193 ? -13.770 6.022 17.578 1.00 96.31 193 CYS A CA 1
ATOM 1273 C C . CYS A 1 193 ? -12.913 4.755 17.802 1.00 96.31 193 CYS A C 1
ATOM 1275 O O . CYS A 1 193 ? -12.085 4.409 16.961 1.00 96.31 193 CYS A O 1
ATOM 1277 N N . ASN A 1 194 ? -12.913 4.216 19.017 1.00 94.62 194 ASN A N 1
ATOM 1278 C CA . ASN A 1 194 ? -12.029 3.131 19.452 1.00 94.62 194 ASN A CA 1
ATOM 1279 C C . ASN A 1 194 ? -12.579 2.432 20.706 1.00 94.62 194 ASN A C 1
ATOM 1281 O O . ASN A 1 194 ? -11.815 2.092 21.618 1.00 94.62 194 ASN A O 1
ATOM 1285 N N . ASP A 1 195 ? -13.903 2.307 20.780 1.00 92.88 195 ASP A N 1
ATOM 1286 C CA . ASP A 1 195 ? -14.639 1.678 21.877 1.00 92.88 195 ASP A CA 1
ATOM 1287 C C . ASP A 1 195 ? -15.320 0.354 21.478 1.00 92.88 195 ASP A C 1
ATOM 1289 O O . ASP A 1 195 ? -15.999 -0.257 22.308 1.00 92.88 195 ASP A O 1
ATOM 1293 N N . ASN A 1 196 ? -15.055 -0.137 20.261 1.00 93.06 196 ASN A N 1
ATOM 1294 C CA . ASN A 1 196 ? -15.589 -1.367 19.681 1.00 93.06 196 ASN A CA 1
ATOM 1295 C C . ASN A 1 196 ? -17.114 -1.376 19.519 1.00 93.06 196 ASN A C 1
ATOM 1297 O O . ASN A 1 196 ? -17.728 -2.448 19.476 1.00 93.06 196 ASN A O 1
ATOM 1301 N N . ILE A 1 197 ? -17.728 -0.200 19.415 1.00 93.00 197 ILE A N 1
ATOM 1302 C CA . ILE A 1 197 ? -19.161 -0.024 19.207 1.00 93.00 197 ILE A CA 1
ATOM 1303 C C . ILE A 1 197 ? -19.347 0.935 18.036 1.00 93.00 197 ILE A C 1
ATOM 1305 O O . ILE A 1 197 ? -18.822 2.033 18.073 1.00 93.00 197 ILE A O 1
ATOM 1309 N N . GLU A 1 198 ? -20.162 0.555 17.049 1.00 93.88 198 GLU A N 1
ATOM 1310 C CA . GLU A 1 198 ? -20.499 1.421 15.911 1.00 93.88 198 GLU A CA 1
ATOM 1311 C C . GLU A 1 198 ? -21.319 2.643 16.378 1.00 93.88 198 GLU A C 1
ATOM 1313 O O . GLU A 1 198 ? -22.551 2.599 16.495 1.00 93.88 198 GLU A O 1
ATOM 1318 N N . ASN A 1 199 ? -20.637 3.736 16.724 1.00 93.12 199 ASN A N 1
ATOM 1319 C CA . ASN A 1 199 ? -21.245 4.946 17.278 1.00 93.12 199 ASN A CA 1
ATOM 1320 C C . ASN A 1 199 ? -20.566 6.223 16.749 1.00 93.12 199 ASN A C 1
ATOM 1322 O O . ASN A 1 199 ? -19.852 6.208 15.759 1.00 93.12 199 ASN A O 1
ATOM 1326 N N . ASN A 1 200 ? -20.881 7.393 17.318 1.00 92.69 200 ASN A N 1
ATOM 1327 C CA . ASN A 1 200 ? -20.205 8.666 17.001 1.00 92.69 200 ASN A CA 1
ATOM 1328 C C . ASN A 1 200 ? -20.147 9.074 15.501 1.00 92.69 200 ASN A C 1
ATOM 1330 O O . ASN A 1 200 ? -19.348 9.930 15.115 1.00 92.69 200 ASN A O 1
ATOM 1334 N N . GLY A 1 201 ? -21.031 8.522 14.662 1.00 91.56 201 GLY A N 1
ATOM 1335 C CA . GLY A 1 201 ? -21.060 8.779 13.218 1.00 91.56 201 GLY A CA 1
ATOM 1336 C C . GLY A 1 201 ? -20.104 7.915 12.390 1.00 91.56 201 GLY A C 1
ATOM 1337 O O . GLY A 1 201 ? -19.809 8.289 11.256 1.00 91.56 201 GLY A O 1
ATOM 1338 N N . GLU A 1 202 ? -19.632 6.808 12.951 1.00 96.75 202 GLU A N 1
ATOM 1339 C CA . GLU A 1 202 ? -18.948 5.725 12.251 1.00 96.75 202 GLU A CA 1
ATOM 1340 C C . GLU A 1 202 ? -19.803 5.114 11.138 1.00 96.75 202 GLU A C 1
ATOM 1342 O O . GLU A 1 202 ? -21.033 5.218 11.139 1.00 96.75 202 GLU A O 1
ATOM 1347 N N . SER A 1 203 ? -19.130 4.511 10.158 1.00 96.75 203 SER A N 1
ATOM 1348 C CA . SER A 1 203 ? -19.775 3.694 9.125 1.00 96.75 203 SER A CA 1
ATOM 1349 C C . SER A 1 203 ? -19.544 2.199 9.310 1.00 96.75 203 SER A C 1
ATOM 1351 O O . SER A 1 203 ? -20.234 1.422 8.664 1.00 96.75 203 SER A O 1
ATOM 1353 N N . ASP A 1 204 ? -18.574 1.833 10.146 1.00 97.38 204 ASP A N 1
ATOM 1354 C CA . ASP A 1 204 ? -18.317 0.489 10.658 1.00 97.38 204 ASP A CA 1
ATOM 1355 C C . ASP A 1 204 ? -17.606 0.640 12.017 1.00 97.38 204 ASP A C 1
ATOM 1357 O O . ASP A 1 204 ? -17.127 1.724 12.352 1.00 97.38 204 ASP A O 1
ATOM 1361 N N . ILE A 1 205 ? -17.526 -0.425 12.808 1.00 95.75 205 ILE A N 1
ATOM 1362 C CA . ILE A 1 205 ? -16.987 -0.405 14.173 1.00 95.75 205 ILE A CA 1
ATOM 1363 C C . ILE A 1 205 ? -15.602 0.262 14.207 1.00 95.75 205 ILE A C 1
ATOM 1365 O O . ILE A 1 205 ? -14.651 -0.230 13.594 1.00 95.75 205 ILE A O 1
ATOM 1369 N N . ASP A 1 206 ? -15.479 1.347 14.979 1.00 95.62 206 ASP A N 1
ATOM 1370 C CA . ASP A 1 206 ? -14.242 2.111 15.193 1.00 95.62 206 ASP A CA 1
ATOM 1371 C C . ASP A 1 206 ? -13.685 2.838 13.944 1.00 95.62 206 ASP A C 1
ATOM 1373 O O . ASP A 1 206 ? -12.521 3.266 13.927 1.00 95.62 206 ASP A O 1
ATOM 1377 N N . CYS A 1 207 ? -14.469 2.990 12.865 1.00 97.00 207 CYS A N 1
ATOM 1378 C CA . CYS A 1 207 ? -14.009 3.665 11.650 1.00 97.00 207 CYS A CA 1
ATOM 1379 C C . CYS A 1 207 ? -15.103 4.375 10.830 1.00 97.00 207 CYS A C 1
ATOM 1381 O O . CYS A 1 207 ? -16.307 4.170 10.958 1.00 97.00 207 CYS A O 1
ATOM 1383 N N . GLY A 1 208 ? -14.654 5.246 9.927 1.00 96.19 208 GLY A N 1
ATOM 1384 C CA . GLY A 1 208 ? -15.507 5.950 8.978 1.00 96.19 208 GLY A CA 1
ATOM 1385 C C . GLY A 1 208 ? -16.102 7.248 9.518 1.00 96.19 208 GLY A C 1
ATOM 1386 O O . GLY A 1 208 ? -15.767 7.739 10.598 1.00 96.19 208 GLY A O 1
ATOM 1387 N N . GLY A 1 209 ? -16.946 7.885 8.712 1.00 93.19 209 GLY A N 1
ATOM 1388 C CA . GLY A 1 209 ? -17.455 9.213 9.016 1.00 93.19 209 GLY A CA 1
ATOM 1389 C C . GLY A 1 209 ? -16.367 10.290 9.003 1.00 93.19 209 GLY A C 1
ATOM 1390 O O . GLY A 1 209 ? -15.258 10.124 8.497 1.00 93.19 209 GLY A O 1
ATOM 1391 N N . THR A 1 210 ? -16.692 11.468 9.541 1.00 90.94 210 THR A N 1
ATOM 1392 C CA . THR A 1 210 ? -15.775 12.624 9.507 1.00 90.94 210 THR A CA 1
ATOM 1393 C C . THR A 1 210 ? -14.859 12.723 10.721 1.00 90.94 210 THR A C 1
ATOM 1395 O O . THR A 1 210 ? -13.917 13.514 10.702 1.00 90.94 210 THR A O 1
ATOM 1398 N N . GLN A 1 211 ? -15.173 11.996 11.794 1.00 91.81 211 GLN A N 1
ATOM 1399 C CA . GLN A 1 211 ? -14.541 12.146 13.106 1.00 91.81 211 GLN A CA 1
ATOM 1400 C C . GLN A 1 211 ? -13.592 10.996 13.449 1.00 91.81 211 GLN A C 1
ATOM 1402 O O . GLN A 1 211 ? -12.731 11.181 14.311 1.00 91.81 211 GLN A O 1
ATOM 1407 N N . CYS A 1 212 ? -13.737 9.850 12.781 1.00 95.25 212 CYS A N 1
ATOM 1408 C CA . CYS A 1 212 ? -12.984 8.639 13.065 1.00 95.25 212 CYS A CA 1
ATOM 1409 C C . CYS A 1 212 ? -11.954 8.338 11.966 1.00 95.25 212 CYS A C 1
ATOM 1411 O O . CYS A 1 212 ? -11.987 8.945 10.887 1.00 95.25 212 CYS A O 1
ATOM 1413 N N . PRO A 1 213 ? -10.971 7.462 12.245 1.00 95.44 213 PRO A N 1
ATOM 1414 C CA . PRO A 1 213 ? -10.064 6.969 11.221 1.00 95.44 213 PRO A CA 1
ATOM 1415 C C . PRO A 1 213 ? -10.844 6.349 10.064 1.00 95.44 213 PRO A C 1
ATOM 1417 O O . PRO A 1 213 ? -11.922 5.796 10.249 1.00 95.44 213 PRO A O 1
ATOM 1420 N N . LYS A 1 214 ? -10.291 6.427 8.858 1.00 95.44 214 LYS A N 1
ATOM 1421 C CA . LYS A 1 214 ? -10.922 5.817 7.691 1.00 95.44 214 LYS A CA 1
ATOM 1422 C C . LYS A 1 214 ? -10.912 4.291 7.798 1.00 95.44 214 LYS A C 1
ATOM 1424 O O . LYS A 1 214 ? -9.917 3.710 8.227 1.00 95.44 214 LYS A O 1
ATOM 1429 N N . CYS A 1 215 ? -11.989 3.672 7.349 1.00 95.56 215 CYS A N 1
ATOM 1430 C CA . CYS A 1 215 ? -12.158 2.239 7.239 1.00 95.56 215 CYS A CA 1
ATOM 1431 C C . CYS A 1 215 ? -11.220 1.634 6.190 1.00 95.56 215 CYS A C 1
ATOM 1433 O O . CYS A 1 215 ? -10.966 2.220 5.129 1.00 95.56 215 CYS A O 1
ATOM 1435 N N . LEU A 1 216 ? -10.700 0.450 6.509 1.00 93.38 216 LEU A N 1
ATOM 1436 C CA . LEU A 1 216 ? -9.930 -0.369 5.578 1.00 93.38 216 LEU A CA 1
ATOM 1437 C C . LEU A 1 216 ? -10.857 -1.030 4.551 1.00 93.38 216 LEU A C 1
ATOM 1439 O O . LEU A 1 216 ? -12.080 -0.959 4.653 1.00 93.38 216 LEU A O 1
ATOM 1443 N N . GLU A 1 217 ? -10.269 -1.678 3.549 1.00 93.00 217 GLU A N 1
ATOM 1444 C CA . GLU A 1 217 ? -11.010 -2.505 2.598 1.00 93.00 217 GLU A CA 1
ATOM 1445 C C . GLU A 1 217 ? -11.889 -3.548 3.313 1.00 93.00 217 GLU A C 1
ATOM 1447 O O . GLU A 1 217 ? -11.481 -4.148 4.308 1.00 93.00 217 GLU A O 1
ATOM 1452 N N . GLY A 1 218 ? -13.095 -3.776 2.787 1.00 93.56 218 GLY A N 1
ATOM 1453 C CA . GLY A 1 218 ? -14.017 -4.802 3.277 1.00 93.56 218 GLY A CA 1
ATOM 1454 C C . GLY A 1 218 ? -14.918 -4.361 4.431 1.00 93.56 218 GLY A C 1
ATOM 1455 O O . GLY A 1 218 ? -15.886 -5.063 4.711 1.00 93.56 218 GLY A O 1
ATOM 1456 N N . PHE A 1 219 ? -14.639 -3.210 5.043 1.00 96.38 219 PHE A N 1
ATOM 1457 C CA . PHE A 1 219 ? -15.478 -2.591 6.070 1.00 96.38 219 PHE A CA 1
ATOM 1458 C C . PHE A 1 219 ? -16.605 -1.758 5.448 1.00 96.38 219 PHE A C 1
ATOM 1460 O O . PHE A 1 219 ? -16.500 -1.287 4.304 1.00 96.38 219 PHE A O 1
ATOM 1467 N N . ASP A 1 220 ? -17.675 -1.578 6.212 1.00 97.62 220 ASP A N 1
ATOM 1468 C CA . ASP A 1 220 ? -18.859 -0.834 5.810 1.00 97.62 220 ASP A CA 1
ATOM 1469 C C . ASP A 1 220 ? -18.568 0.674 5.671 1.00 97.62 220 ASP A C 1
ATOM 1471 O O . ASP A 1 220 ? -17.762 1.290 6.377 1.00 97.62 220 ASP A O 1
ATOM 1475 N N . CYS A 1 221 ? -19.205 1.289 4.676 1.00 97.56 221 CYS A N 1
ATOM 1476 C CA . CYS A 1 221 ? -19.022 2.693 4.331 1.00 97.56 221 CYS A CA 1
ATOM 1477 C C . CYS A 1 221 ? -20.321 3.343 3.856 1.00 97.56 221 CYS A C 1
ATOM 1479 O O . CYS A 1 221 ? -21.112 2.770 3.103 1.00 97.56 221 CYS A O 1
ATOM 1481 N N . ASN A 1 222 ? -20.499 4.607 4.229 1.00 96.31 222 ASN A N 1
ATOM 1482 C CA . ASN A 1 222 ? -21.588 5.466 3.773 1.00 96.31 222 ASN A CA 1
ATOM 1483 C C . ASN A 1 222 ? -21.152 6.384 2.616 1.00 96.31 222 ASN A C 1
ATOM 1485 O O . ASN A 1 222 ? -21.993 6.939 1.900 1.00 96.31 222 ASN A O 1
ATOM 1489 N N . GLY A 1 223 ? -19.844 6.534 2.388 1.00 95.56 223 GLY A N 1
ATOM 1490 C CA . GLY A 1 223 ? -19.304 7.198 1.208 1.00 95.56 223 GLY A CA 1
ATOM 1491 C C . GLY A 1 223 ? -17.780 7.118 1.061 1.00 95.56 223 GLY A C 1
ATOM 1492 O O . GLY A 1 223 ? -17.084 6.589 1.921 1.00 95.56 223 GLY A O 1
ATOM 1493 N N . PRO A 1 224 ? -17.228 7.684 -0.030 1.00 94.94 224 PRO A N 1
ATOM 1494 C CA . PRO A 1 224 ? -15.792 7.671 -0.334 1.00 94.94 224 PRO A CA 1
ATOM 1495 C C . PRO A 1 224 ? -14.879 8.164 0.794 1.00 94.94 224 PRO A C 1
ATOM 1497 O O . PRO A 1 224 ? -13.761 7.685 0.939 1.00 94.94 224 PRO A O 1
ATOM 1500 N N . ASN A 1 225 ? -15.337 9.138 1.585 1.00 94.88 225 ASN A N 1
ATOM 1501 C CA . ASN A 1 225 ? -14.526 9.720 2.655 1.00 94.88 225 ASN A CA 1
ATOM 1502 C C . ASN A 1 225 ? -14.321 8.771 3.835 1.00 94.88 225 ASN A C 1
ATOM 1504 O O . ASN A 1 225 ? -13.354 8.966 4.569 1.00 94.88 225 ASN A O 1
ATOM 1508 N N . ASP A 1 226 ? -15.181 7.765 3.973 1.00 96.81 226 ASP A N 1
ATOM 1509 C CA . ASP A 1 226 ? -15.087 6.779 5.041 1.00 96.81 226 ASP A CA 1
ATOM 1510 C C . ASP A 1 226 ? -13.959 5.787 4.760 1.00 96.81 226 ASP A C 1
ATOM 1512 O O . ASP A 1 226 ? -13.366 5.277 5.694 1.00 96.81 226 ASP A O 1
ATOM 1516 N N . CYS A 1 227 ? -13.602 5.559 3.493 1.00 95.88 227 CYS A N 1
ATOM 1517 C CA . CYS A 1 227 ? -12.620 4.554 3.094 1.00 95.88 227 CYS A CA 1
ATOM 1518 C C . CYS A 1 227 ? -11.207 5.123 2.970 1.00 95.88 227 CYS A C 1
ATOM 1520 O O . CYS A 1 227 ? -11.005 6.212 2.409 1.00 95.88 227 CYS A O 1
ATOM 1522 N N . LEU A 1 228 ? -10.209 4.351 3.418 1.00 93.12 228 LEU A N 1
ATOM 1523 C CA . LEU A 1 228 ? -8.789 4.688 3.294 1.00 93.12 228 LEU A CA 1
ATOM 1524 C C . LEU A 1 228 ? -8.434 4.957 1.828 1.00 93.12 228 LEU A C 1
ATOM 1526 O O . LEU A 1 228 ? -8.013 6.070 1.504 1.00 93.12 228 LEU A O 1
ATOM 1530 N N . GLY A 1 229 ? -8.760 4.000 0.954 1.00 91.62 229 GLY A N 1
ATOM 1531 C CA . GLY A 1 229 ? -8.572 4.093 -0.494 1.00 91.62 229 GLY A CA 1
ATOM 1532 C C . GLY A 1 229 ? -9.547 5.002 -1.235 1.00 91.62 229 GLY A C 1
ATOM 1533 O O . GLY A 1 229 ? -9.430 5.173 -2.447 1.00 91.62 229 GLY A O 1
ATOM 1534 N N . GLY A 1 230 ? -10.497 5.626 -0.533 1.00 93.44 230 GLY A N 1
ATOM 1535 C CA . GLY A 1 230 ? -11.398 6.614 -1.123 1.00 93.44 230 GLY A CA 1
ATOM 1536 C C . GLY A 1 230 ? -12.506 6.035 -2.006 1.00 93.44 230 GLY A C 1
ATOM 1537 O O . GLY A 1 230 ? -13.177 6.794 -2.703 1.00 93.44 230 GLY A O 1
ATOM 1538 N N . ILE A 1 231 ? -12.709 4.714 -2.014 1.00 95.00 231 ILE A N 1
ATOM 1539 C CA . ILE A 1 231 ? -13.690 4.045 -2.873 1.00 95.00 231 ILE A CA 1
ATOM 1540 C C . ILE A 1 231 ? -14.692 3.292 -2.000 1.00 95.00 231 ILE A C 1
ATOM 1542 O O . ILE A 1 231 ? -14.347 2.311 -1.353 1.00 95.00 231 ILE A O 1
ATOM 1546 N N . CYS A 1 232 ? -15.948 3.739 -2.029 1.00 96.88 232 CYS A N 1
ATOM 1547 C CA . CYS A 1 232 ? -17.072 3.087 -1.364 1.00 96.88 232 CYS A CA 1
ATOM 1548 C C . CYS A 1 232 ? -18.073 2.618 -2.423 1.00 96.88 232 CYS A C 1
ATOM 1550 O O . CYS A 1 232 ? -18.721 3.444 -3.073 1.00 96.88 232 CYS A O 1
ATOM 1552 N N . THR A 1 233 ? -18.184 1.303 -2.627 1.00 97.00 233 THR A N 1
ATOM 1553 C CA . THR A 1 233 ? -19.083 0.715 -3.633 1.00 97.00 233 THR A CA 1
ATOM 1554 C C . THR A 1 233 ? -19.914 -0.384 -2.995 1.00 97.00 233 THR A C 1
ATOM 1556 O O . THR A 1 233 ? -19.386 -1.255 -2.319 1.00 97.00 233 THR A O 1
ATOM 1559 N N . GLY A 1 234 ? -21.233 -0.346 -3.197 1.00 95.94 234 GLY A N 1
ATOM 1560 C CA . GLY A 1 234 ? -22.133 -1.342 -2.607 1.00 95.94 234 GLY A CA 1
ATOM 1561 C C . GLY A 1 234 ? -22.249 -1.269 -1.080 1.00 95.94 234 GLY A C 1
ATOM 1562 O O . GLY A 1 234 ? -22.765 -2.211 -0.496 1.00 95.94 234 GLY A O 1
ATOM 1563 N N . GLY A 1 235 ? -21.809 -0.165 -0.464 1.00 96.44 235 GLY A N 1
ATOM 1564 C CA . GLY A 1 235 ? -21.770 -0.003 0.991 1.00 96.44 235 GLY A CA 1
ATOM 1565 C C . GLY A 1 235 ? -20.492 -0.527 1.643 1.00 96.44 235 GLY A C 1
ATOM 1566 O O . GLY A 1 235 ? -20.419 -0.521 2.858 1.00 96.44 235 GLY A O 1
ATOM 1567 N N . THR A 1 236 ? -19.489 -0.944 0.862 1.00 97.38 236 THR A N 1
ATOM 1568 C CA . THR A 1 236 ? -18.240 -1.512 1.389 1.00 97.38 236 THR A CA 1
ATOM 1569 C C . THR A 1 236 ? -17.019 -0.847 0.754 1.00 97.38 236 THR A C 1
ATOM 1571 O O . THR A 1 236 ? -17.004 -0.560 -0.454 1.00 97.38 236 THR A O 1
ATOM 1574 N N . CYS A 1 237 ? -15.981 -0.605 1.555 1.00 96.69 237 CYS A N 1
ATOM 1575 C CA 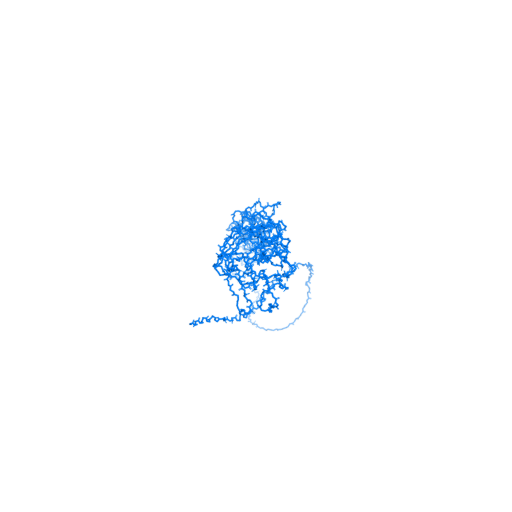. CYS A 1 237 ? -14.713 -0.057 1.087 1.00 96.69 237 CYS A CA 1
ATOM 1576 C C . CYS A 1 237 ? -13.997 -1.025 0.140 1.00 96.69 237 CYS A C 1
ATOM 1578 O O . CYS A 1 237 ? -13.882 -2.214 0.431 1.00 96.69 237 CYS A O 1
ATOM 1580 N N . GLN A 1 238 ? -13.531 -0.509 -0.998 1.00 94.94 238 GLN A N 1
ATOM 1581 C CA . GLN A 1 238 ? -12.877 -1.286 -2.058 1.00 94.94 238 GLN A CA 1
ATOM 1582 C C . GLN A 1 238 ? -11.353 -1.054 -2.086 1.00 94.94 238 GLN A C 1
ATOM 1584 O O . GLN A 1 238 ? -10.920 0.010 -1.626 1.00 94.94 238 GLN A O 1
ATOM 1589 N N . PRO A 1 239 ? -10.578 -1.986 -2.684 1.00 92.12 239 PRO A N 1
ATOM 1590 C CA . PRO A 1 239 ? -9.168 -1.784 -3.031 1.00 92.12 239 PRO A CA 1
ATOM 1591 C C . PRO A 1 239 ? -8.927 -0.486 -3.807 1.00 92.12 239 PRO A C 1
ATOM 1593 O O . PRO A 1 239 ? -9.788 -0.064 -4.590 1.00 92.12 239 PRO A O 1
ATOM 1596 N N . SER A 1 240 ? -7.758 0.134 -3.642 1.00 91.62 240 SER A N 1
ATOM 1597 C CA . SER A 1 240 ? -7.391 1.360 -4.357 1.00 91.62 240 SER A CA 1
ATOM 1598 C C . SER A 1 240 ? -5.893 1.450 -4.604 1.00 91.62 240 SER A C 1
ATOM 1600 O O . SER A 1 240 ? -5.117 1.334 -3.671 1.00 91.62 240 SER A O 1
ATOM 1602 N N . CYS A 1 241 ? -5.522 1.850 -5.824 1.00 94.12 241 CYS A N 1
ATOM 1603 C CA . CYS A 1 241 ? -4.138 2.045 -6.274 1.00 94.12 241 CYS A CA 1
ATOM 1604 C C . CYS A 1 241 ? -3.360 3.192 -5.591 1.00 94.12 241 CYS A C 1
ATOM 1606 O O . CYS A 1 241 ? -2.427 3.734 -6.184 1.00 94.12 241 CYS A O 1
ATOM 1608 N N . THR A 1 242 ? -3.841 3.711 -4.459 1.00 91.56 242 THR A N 1
ATOM 1609 C CA . THR A 1 242 ? -3.280 4.885 -3.760 1.00 91.56 242 THR A CA 1
ATOM 1610 C C . THR A 1 242 ? -3.531 4.849 -2.244 1.00 91.56 242 THR A C 1
ATOM 1612 O O . THR A 1 242 ? -3.523 5.898 -1.589 1.00 91.56 242 THR A O 1
ATOM 1615 N N . ASP A 1 243 ? -3.833 3.675 -1.687 1.00 89.06 243 ASP A N 1
ATOM 1616 C CA . ASP A 1 243 ? -4.177 3.494 -0.275 1.00 89.06 243 ASP A CA 1
ATOM 1617 C C . ASP A 1 243 ? -3.002 3.073 0.619 1.00 89.06 243 ASP A C 1
ATOM 1619 O O . ASP A 1 243 ? -3.177 2.931 1.834 1.00 89.06 243 ASP A O 1
ATOM 1623 N N . MET A 1 244 ? -1.794 3.005 0.051 1.00 90.56 244 MET A N 1
ATOM 1624 C CA . MET A 1 244 ? -0.544 2.642 0.722 1.00 90.56 244 MET A CA 1
ATOM 1625 C C . MET A 1 244 ? -0.538 1.219 1.284 1.00 90.56 244 MET A C 1
ATOM 1627 O O . MET A 1 244 ? 0.255 0.909 2.183 1.00 90.56 244 MET A O 1
ATOM 1631 N N . THR A 1 245 ? -1.401 0.350 0.770 1.00 91.19 245 THR A N 1
ATOM 1632 C CA . THR A 1 245 ? -1.378 -1.083 1.048 1.00 91.19 245 THR A CA 1
ATOM 1633 C C . THR A 1 245 ? -1.164 -1.862 -0.249 1.00 91.19 245 THR A C 1
ATOM 1635 O O . THR A 1 245 ? -1.086 -1.266 -1.311 1.00 91.19 245 THR A O 1
ATOM 1638 N N . THR A 1 246 ? -0.921 -3.171 -0.151 1.00 93.50 246 THR A N 1
ATOM 1639 C CA . THR A 1 246 ? -0.874 -4.059 -1.323 1.00 93.50 246 THR A CA 1
ATOM 1640 C C . THR A 1 246 ? -2.143 -4.892 -1.295 1.00 93.50 246 THR A C 1
ATOM 1642 O O . THR A 1 246 ? -2.241 -5.831 -0.496 1.00 93.50 246 THR A O 1
ATOM 1645 N N . ASN A 1 247 ? -3.137 -4.512 -2.090 1.00 91.44 247 ASN A N 1
ATOM 1646 C CA . ASN A 1 247 ? -4.453 -5.141 -2.094 1.00 91.44 247 ASN A CA 1
ATOM 1647 C C . ASN A 1 247 ? -5.072 -5.215 -3.502 1.00 91.44 247 ASN A C 1
ATOM 1649 O O . ASN A 1 247 ? -4.465 -4.833 -4.499 1.00 91.44 247 ASN A O 1
ATOM 1653 N N . GLY A 1 248 ? -6.267 -5.805 -3.608 1.00 91.31 248 GLY A N 1
ATOM 1654 C CA . GLY A 1 248 ? -6.897 -6.047 -4.908 1.00 91.31 248 GLY A CA 1
ATOM 1655 C C . GLY A 1 248 ? -6.003 -6.857 -5.858 1.00 91.31 248 GLY A C 1
ATOM 1656 O O . GLY A 1 248 ? -5.584 -7.964 -5.520 1.00 91.31 248 GLY A O 1
ATOM 1657 N N . ASP A 1 249 ? -5.738 -6.294 -7.039 1.00 92.56 249 ASP A N 1
ATOM 1658 C CA . ASP A 1 249 ? -4.891 -6.889 -8.085 1.00 92.56 249 ASP A CA 1
ATOM 1659 C C . ASP A 1 249 ? -3.462 -6.308 -8.113 1.00 92.56 249 ASP A C 1
ATOM 1661 O O . ASP A 1 249 ? -2.698 -6.584 -9.038 1.00 92.56 249 ASP A O 1
ATOM 1665 N N . GLU A 1 250 ? -3.082 -5.507 -7.118 1.00 96.81 250 GLU A N 1
ATOM 1666 C CA . GLU A 1 250 ? -1.735 -4.951 -7.008 1.00 96.81 250 GLU A CA 1
ATOM 1667 C C . GLU A 1 250 ? -0.676 -6.033 -6.798 1.00 96.81 250 GLU A C 1
ATOM 1669 O O . GLU A 1 250 ? -0.893 -7.042 -6.119 1.00 96.81 250 GLU A O 1
ATOM 1674 N N . THR A 1 251 ? 0.515 -5.797 -7.346 1.00 96.88 251 THR A N 1
ATOM 1675 C CA . THR A 1 251 ? 1.668 -6.686 -7.151 1.00 96.88 251 THR A CA 1
ATOM 1676 C C . THR A 1 251 ? 2.709 -6.124 -6.196 1.00 96.88 251 THR A C 1
ATOM 1678 O O . THR A 1 251 ? 3.495 -6.901 -5.664 1.00 96.88 251 THR A O 1
ATOM 1681 N N . ASP A 1 252 ? 2.688 -4.815 -5.948 1.00 97.00 252 ASP A N 1
ATOM 1682 C CA . ASP A 1 252 ? 3.394 -4.123 -4.864 1.00 97.00 252 ASP A CA 1
ATOM 1683 C C . ASP A 1 252 ? 2.522 -2.933 -4.411 1.00 97.00 252 ASP A C 1
ATOM 1685 O O . ASP A 1 252 ? 1.507 -2.637 -5.036 1.00 97.00 252 ASP A O 1
ATOM 1689 N N . VAL A 1 253 ? 2.873 -2.262 -3.315 1.00 95.44 253 VAL A N 1
ATOM 1690 C CA . VAL A 1 253 ? 2.094 -1.155 -2.736 1.00 95.44 253 VAL A CA 1
ATOM 1691 C C . VAL A 1 253 ? 1.750 -0.102 -3.796 1.00 95.44 253 VAL A C 1
ATOM 1693 O O . VAL A 1 253 ? 2.652 0.540 -4.344 1.00 95.44 253 VAL A O 1
ATOM 1696 N N . ASP A 1 254 ? 0.451 0.110 -4.031 1.00 94.06 254 ASP A N 1
ATOM 1697 C CA . ASP A 1 254 ? -0.096 1.107 -4.960 1.00 94.06 254 ASP A CA 1
ATOM 1698 C C . ASP A 1 254 ? 0.291 0.911 -6.452 1.00 94.06 254 ASP A C 1
ATOM 1700 O O . ASP A 1 254 ? 0.253 1.867 -7.242 1.00 94.06 254 ASP A O 1
ATOM 1704 N N . CYS A 1 255 ? 0.709 -0.292 -6.881 1.00 96.12 255 CYS A N 1
ATOM 1705 C CA . CYS A 1 255 ? 1.100 -0.548 -8.275 1.00 96.12 255 CYS A CA 1
ATOM 1706 C C . CYS A 1 255 ? 0.949 -2.011 -8.747 1.00 96.12 255 CYS A C 1
ATOM 1708 O O . CYS A 1 255 ? 0.876 -2.958 -7.968 1.00 96.12 255 CYS A O 1
ATOM 1710 N N . GLY A 1 256 ? 0.958 -2.200 -10.072 1.00 96.06 256 GLY A N 1
ATOM 1711 C CA . GLY A 1 256 ? 0.829 -3.511 -10.720 1.00 96.06 256 GLY A CA 1
ATOM 1712 C C . GLY A 1 256 ? -0.621 -3.955 -10.944 1.00 96.06 256 GLY A C 1
ATOM 1713 O O . GLY A 1 256 ? -1.557 -3.322 -10.458 1.00 96.06 256 GLY A O 1
ATOM 1714 N N . GLY A 1 257 ? -0.819 -5.005 -11.746 1.00 94.38 257 GLY A N 1
ATOM 1715 C CA . GLY A 1 257 ? -2.142 -5.500 -12.126 1.00 94.38 257 GLY A CA 1
ATOM 1716 C C . GLY A 1 257 ? -2.988 -4.454 -12.853 1.00 94.38 257 GLY A C 1
ATOM 1717 O O . GLY A 1 257 ? -2.603 -3.957 -13.913 1.00 94.38 257 GLY A O 1
ATOM 1718 N N . ASP A 1 258 ? -4.146 -4.124 -12.277 1.00 93.44 258 ASP A N 1
ATOM 1719 C CA . ASP A 1 258 ? -5.064 -3.099 -12.797 1.00 93.44 258 ASP A CA 1
ATOM 1720 C C . ASP A 1 258 ? -4.622 -1.657 -12.454 1.00 93.44 258 ASP A C 1
ATOM 1722 O O . ASP A 1 258 ? -5.196 -0.683 -12.959 1.00 93.44 258 ASP A O 1
ATOM 1726 N N . CYS A 1 259 ? -3.585 -1.504 -11.627 1.00 94.25 259 CYS A N 1
ATOM 1727 C CA . CYS A 1 259 ? -2.996 -0.223 -11.257 1.00 94.25 259 CYS A CA 1
ATOM 1728 C C . CYS A 1 259 ? -1.893 0.222 -12.233 1.00 94.25 259 CYS A C 1
ATOM 1730 O O . CYS A 1 259 ? -1.589 -0.417 -13.242 1.00 94.25 259 CYS A O 1
ATOM 1732 N N . ALA A 1 260 ? -1.289 1.386 -11.966 1.00 93.50 260 ALA A N 1
ATOM 1733 C CA . ALA A 1 260 ? -0.140 1.833 -12.747 1.00 93.50 260 ALA A CA 1
ATOM 1734 C C . ALA A 1 260 ? 1.029 0.836 -12.595 1.00 93.50 260 ALA A C 1
ATOM 1736 O O . ALA A 1 260 ? 1.216 0.300 -11.503 1.00 93.50 260 ALA A O 1
ATOM 1737 N N . PRO A 1 261 ? 1.850 0.609 -13.636 1.00 91.06 261 PRO A N 1
ATOM 1738 C CA . PRO A 1 261 ? 2.991 -0.288 -13.520 1.00 91.06 261 PRO A CA 1
ATOM 1739 C C . PRO A 1 261 ? 3.979 0.168 -12.439 1.00 91.06 261 PRO A C 1
ATOM 1741 O O . PRO A 1 261 ? 4.302 1.352 -12.315 1.00 91.06 261 PRO A O 1
ATOM 1744 N N . CYS A 1 262 ? 4.495 -0.798 -11.699 1.00 93.31 262 CYS A N 1
ATOM 1745 C CA . CYS A 1 262 ? 5.505 -0.673 -10.675 1.00 93.31 262 CYS A CA 1
ATOM 1746 C C . CYS A 1 262 ? 6.867 -0.236 -11.229 1.00 93.31 262 CYS A C 1
ATOM 1748 O O . CYS A 1 262 ? 7.289 -0.572 -12.345 1.00 93.31 262 CYS A O 1
ATOM 1750 N N . ALA A 1 263 ? 7.586 0.533 -10.414 1.00 88.38 263 ALA A N 1
ATOM 1751 C CA . ALA A 1 263 ? 8.960 0.929 -10.688 1.00 88.38 263 ALA A CA 1
ATOM 1752 C C . ALA A 1 263 ? 9.928 -0.265 -10.580 1.00 88.38 263 ALA A C 1
ATOM 1754 O O . ALA A 1 263 ? 9.615 -1.301 -10.003 1.00 88.38 263 ALA A O 1
ATOM 1755 N N . VAL A 1 264 ? 11.142 -0.102 -11.112 1.00 83.06 264 VAL A N 1
ATOM 1756 C CA . VAL A 1 264 ? 12.212 -1.106 -10.988 1.00 83.06 264 VAL A CA 1
ATOM 1757 C C . VAL A 1 264 ? 12.482 -1.427 -9.512 1.00 83.06 264 VAL A C 1
ATOM 1759 O O . VAL A 1 264 ? 12.601 -0.521 -8.688 1.00 83.06 264 VAL A O 1
ATOM 1762 N N . GLY A 1 265 ? 12.627 -2.714 -9.202 1.00 83.56 265 GLY A N 1
ATOM 1763 C CA . GLY A 1 265 ? 12.919 -3.241 -7.870 1.00 83.56 265 GLY A CA 1
ATOM 1764 C C . GLY A 1 265 ? 11.694 -3.556 -7.011 1.00 83.56 265 GLY A C 1
ATOM 1765 O O . GLY A 1 265 ? 11.875 -4.202 -5.983 1.00 83.56 265 GLY A O 1
ATOM 1766 N N . LEU A 1 266 ? 10.499 -3.134 -7.430 1.00 93.50 266 LEU A N 1
ATOM 1767 C CA . LEU A 1 266 ? 9.225 -3.471 -6.789 1.00 93.50 266 LEU A CA 1
ATOM 1768 C C . LEU A 1 266 ? 8.727 -4.852 -7.224 1.00 93.50 266 LEU A C 1
ATOM 1770 O O . LEU A 1 266 ? 9.150 -5.354 -8.265 1.00 93.50 266 LEU A O 1
ATOM 1774 N N . ASP A 1 267 ? 7.856 -5.467 -6.439 1.00 96.75 267 ASP A N 1
ATOM 1775 C CA . ASP A 1 267 ? 7.302 -6.794 -6.701 1.00 96.75 267 ASP A CA 1
ATOM 1776 C C . ASP A 1 267 ? 6.373 -6.800 -7.936 1.00 96.75 267 ASP A C 1
ATOM 1778 O O . ASP A 1 267 ? 5.700 -5.822 -8.270 1.00 96.75 267 ASP A O 1
ATOM 1782 N N . CYS A 1 268 ? 6.376 -7.913 -8.674 1.00 96.06 268 CYS A N 1
ATOM 1783 C CA . CYS A 1 268 ? 5.593 -8.070 -9.904 1.00 96.06 268 CYS A CA 1
ATOM 1784 C C . CYS A 1 268 ? 5.202 -9.527 -10.160 1.00 96.06 268 CYS A C 1
ATOM 1786 O O . CYS A 1 268 ? 5.917 -10.457 -9.770 1.00 96.06 268 CYS A O 1
ATOM 1788 N N . ALA A 1 269 ? 4.109 -9.738 -10.896 1.00 96.62 269 ALA A N 1
ATOM 1789 C CA . ALA A 1 269 ? 3.678 -11.059 -11.349 1.00 96.62 269 ALA A CA 1
ATOM 1790 C C . ALA A 1 269 ? 3.903 -11.261 -12.857 1.00 96.62 269 ALA A C 1
ATOM 1792 O O . ALA A 1 269 ? 4.261 -12.358 -13.298 1.00 96.62 269 ALA A O 1
ATOM 1793 N N . VAL A 1 270 ? 3.712 -10.211 -13.657 1.00 93.62 270 VAL A N 1
ATOM 1794 C CA . VAL A 1 270 ? 3.846 -10.215 -15.115 1.00 93.62 270 VAL A CA 1
ATOM 1795 C C . VAL A 1 270 ? 4.589 -8.981 -15.621 1.00 93.62 270 VAL A C 1
ATOM 1797 O O . VAL A 1 270 ? 4.711 -7.966 -14.949 1.00 93.62 270 VAL A O 1
ATOM 1800 N N . ALA A 1 271 ? 5.080 -9.051 -16.861 1.00 87.50 271 ALA A N 1
ATOM 1801 C CA . ALA A 1 271 ? 5.775 -7.945 -17.524 1.00 87.50 271 ALA A CA 1
ATOM 1802 C C . ALA A 1 271 ? 4.983 -6.622 -17.513 1.00 87.50 271 ALA A C 1
ATOM 1804 O O . ALA A 1 271 ? 5.579 -5.558 -17.372 1.00 87.50 271 ALA A O 1
ATOM 1805 N N . ALA A 1 272 ? 3.654 -6.692 -17.657 1.00 89.31 272 ALA A N 1
ATOM 1806 C CA . ALA A 1 272 ? 2.778 -5.520 -17.672 1.00 89.31 272 ALA A CA 1
ATOM 1807 C C . ALA A 1 272 ? 2.742 -4.772 -16.329 1.00 89.31 272 ALA A C 1
ATOM 1809 O O . ALA A 1 272 ? 2.499 -3.568 -16.328 1.00 89.31 272 ALA A O 1
ATOM 1810 N N . ASP A 1 273 ? 3.058 -5.453 -15.224 1.00 94.00 273 ASP A N 1
ATOM 1811 C CA . ASP A 1 273 ? 3.117 -4.839 -13.898 1.00 94.00 273 ASP A CA 1
ATOM 1812 C C . ASP A 1 273 ? 4.323 -3.920 -13.751 1.00 94.00 273 ASP A C 1
ATOM 1814 O O . ASP A 1 273 ? 4.410 -3.213 -12.765 1.00 94.00 273 ASP A O 1
ATOM 1818 N N . CYS A 1 274 ? 5.267 -3.910 -14.692 1.00 89.88 274 CYS A N 1
ATOM 1819 C CA . CYS A 1 274 ? 6.507 -3.159 -14.570 1.00 89.88 274 CYS A CA 1
ATOM 1820 C C . CYS A 1 274 ? 6.601 -2.061 -15.616 1.00 89.88 274 CYS A C 1
ATOM 1822 O O . CYS A 1 274 ? 6.425 -2.306 -16.809 1.00 89.88 274 CYS A O 1
ATOM 1824 N N . VAL A 1 275 ? 7.020 -0.863 -15.199 1.00 84.19 275 VAL A N 1
ATOM 1825 C CA . VAL A 1 275 ? 7.358 0.227 -16.134 1.00 84.19 275 VAL A CA 1
ATOM 1826 C C . VAL A 1 275 ? 8.412 -0.236 -17.149 1.00 84.19 275 VAL A C 1
ATOM 1828 O O . VAL A 1 275 ? 8.389 0.181 -18.303 1.00 84.19 275 VAL A O 1
ATOM 1831 N N . SER A 1 276 ? 9.327 -1.116 -16.733 1.00 79.19 276 SER A N 1
ATOM 1832 C CA . SER A 1 276 ? 10.369 -1.685 -17.591 1.00 79.19 276 SER A CA 1
ATOM 1833 C C . SER A 1 276 ? 9.880 -2.773 -18.548 1.00 79.19 276 SER A C 1
ATOM 1835 O O . SER A 1 276 ? 10.626 -3.138 -19.450 1.00 79.19 276 SER A O 1
ATOM 1837 N N . GLY A 1 277 ? 8.682 -3.332 -18.355 1.00 80.56 277 GLY A N 1
ATOM 1838 C CA . GLY A 1 277 ? 8.231 -4.516 -19.087 1.00 80.56 277 GLY A CA 1
ATOM 1839 C C . GLY A 1 277 ? 8.951 -5.816 -18.699 1.00 80.56 277 GLY A C 1
ATOM 1840 O O . GLY A 1 277 ? 8.743 -6.840 -19.347 1.00 80.56 277 GLY A O 1
ATOM 1841 N N . VAL A 1 278 ? 9.811 -5.804 -17.673 1.00 83.25 278 VAL A N 1
ATOM 1842 C CA . VAL A 1 278 ? 10.607 -6.965 -17.249 1.00 83.25 278 VAL A CA 1
ATOM 1843 C C . VAL A 1 278 ? 10.165 -7.394 -15.861 1.00 83.25 278 VAL A C 1
ATOM 1845 O O . VAL A 1 278 ? 10.354 -6.648 -14.907 1.00 83.25 278 VAL A O 1
ATOM 1848 N N . CYS A 1 279 ? 9.644 -8.613 -15.736 1.00 89.06 279 CYS A N 1
ATOM 1849 C CA . CYS A 1 279 ? 9.259 -9.180 -14.448 1.00 89.06 279 CYS A CA 1
ATOM 1850 C C . CYS A 1 279 ? 9.913 -10.546 -14.215 1.00 89.06 279 CYS A C 1
ATOM 1852 O O . CYS A 1 279 ? 9.765 -11.462 -15.025 1.00 89.06 279 CYS A O 1
ATOM 1854 N N . SER A 1 280 ? 10.615 -10.687 -13.087 1.00 89.88 280 SER A N 1
ATOM 1855 C CA . SER A 1 280 ? 11.193 -11.954 -12.612 1.00 89.88 280 SER A C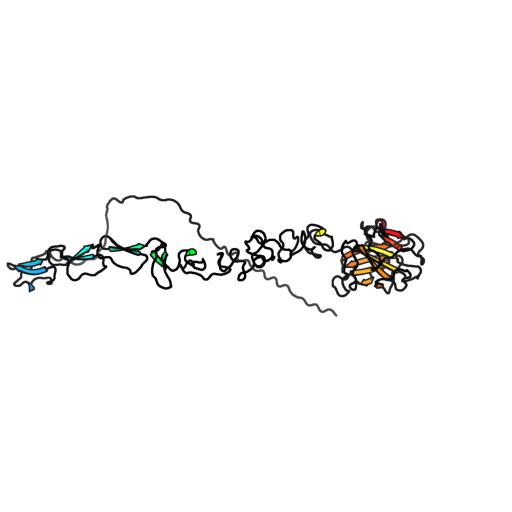A 1
ATOM 1856 C C . SER A 1 280 ? 10.942 -12.138 -11.107 1.00 89.88 280 SER A C 1
ATOM 1858 O O . SER A 1 280 ? 11.844 -12.518 -10.356 1.00 89.88 280 SER A O 1
ATOM 1860 N N . GLY A 1 281 ? 9.723 -11.820 -10.665 1.00 89.81 281 GLY A N 1
ATOM 1861 C CA . GLY A 1 281 ? 9.325 -11.721 -9.255 1.00 89.81 281 GLY A CA 1
ATOM 1862 C C . GLY A 1 281 ? 9.477 -10.306 -8.695 1.00 89.81 281 GLY A C 1
ATOM 1863 O O . GLY A 1 281 ? 8.672 -9.888 -7.879 1.00 89.81 281 GLY A O 1
ATOM 1864 N N . THR A 1 282 ? 10.446 -9.550 -9.208 1.00 92.50 282 THR A N 1
ATOM 1865 C CA . THR A 1 282 ? 10.517 -8.094 -9.076 1.00 92.50 282 THR A CA 1
ATOM 1866 C C . THR A 1 282 ? 10.708 -7.459 -10.446 1.00 92.50 282 THR A C 1
ATOM 1868 O O . THR A 1 282 ? 11.208 -8.098 -11.385 1.00 92.50 282 THR A O 1
ATOM 1871 N N . CYS A 1 283 ? 10.292 -6.204 -10.572 1.00 87.12 283 CYS A N 1
ATOM 1872 C CA . CYS A 1 283 ? 10.463 -5.406 -11.763 1.00 87.12 283 CYS A CA 1
ATOM 1873 C C . CYS A 1 283 ? 11.946 -5.217 -12.049 1.00 87.12 283 CYS A C 1
ATOM 1875 O O . CYS A 1 283 ? 12.670 -4.543 -11.314 1.00 87.12 283 CYS A O 1
ATOM 1877 N N . GLY A 1 284 ? 12.401 -5.841 -13.130 1.00 79.69 284 GLY A N 1
ATOM 1878 C CA . GLY A 1 284 ? 13.779 -5.778 -13.587 1.00 79.69 284 GLY A CA 1
ATOM 1879 C C . GLY A 1 284 ? 14.113 -4.427 -14.206 1.00 79.69 284 GLY A C 1
ATOM 1880 O O . GLY A 1 284 ? 13.234 -3.638 -14.553 1.00 79.69 284 GLY A O 1
ATOM 1881 N N . GLU A 1 285 ? 15.406 -4.164 -14.362 1.00 72.62 285 GLU A N 1
ATOM 1882 C CA . GLU A 1 285 ? 15.904 -3.010 -15.111 1.00 72.62 285 GLU A CA 1
ATOM 1883 C C . GLU A 1 285 ? 15.402 -3.034 -16.564 1.00 72.62 285 GLU A C 1
ATOM 1885 O O . GLU A 1 285 ? 15.212 -4.096 -17.155 1.00 72.62 285 GLU A O 1
ATOM 1890 N N . TYR A 1 286 ? 15.205 -1.856 -17.159 1.00 71.62 286 TYR A N 1
ATOM 1891 C CA . TYR A 1 286 ? 14.915 -1.752 -18.589 1.00 71.62 286 TYR A CA 1
ATOM 1892 C C . TYR A 1 286 ? 16.163 -2.091 -19.417 1.00 71.62 286 TYR A C 1
ATOM 1894 O O . TYR A 1 286 ? 17.242 -1.538 -19.184 1.00 71.62 286 TYR A O 1
ATOM 1902 N N . GLN A 1 287 ? 16.014 -2.981 -20.399 1.00 80.25 287 GLN A N 1
ATOM 1903 C CA . GLN A 1 287 ? 17.098 -3.410 -21.282 1.00 80.25 287 GLN A CA 1
ATOM 1904 C C . GLN A 1 287 ? 17.137 -2.502 -22.516 1.00 80.25 287 GLN A C 1
ATOM 1906 O O . GLN A 1 287 ? 16.306 -2.606 -23.414 1.00 80.25 287 GLN A O 1
ATOM 1911 N N . LEU A 1 288 ? 18.071 -1.550 -22.516 1.00 91.56 288 LEU A N 1
ATOM 1912 C CA . LEU A 1 288 ? 18.433 -0.791 -23.713 1.00 91.56 288 LEU A CA 1
ATOM 1913 C C . LEU A 1 288 ? 19.465 -1.591 -24.500 1.00 91.56 288 LEU A C 1
ATOM 1915 O O . LEU A 1 288 ? 20.339 -2.202 -23.887 1.00 91.56 288 LEU A O 1
ATOM 1919 N N . LEU A 1 289 ? 19.389 -1.526 -25.826 1.00 95.19 289 LEU A N 1
ATOM 1920 C CA . LEU A 1 289 ? 20.251 -2.302 -26.712 1.00 95.19 289 LEU A CA 1
ATOM 1921 C C . LEU A 1 289 ? 21.216 -1.396 -27.476 1.00 95.19 289 LEU A C 1
ATOM 1923 O O . LEU A 1 289 ? 20.872 -0.275 -27.842 1.00 95.19 289 LEU A O 1
ATOM 1927 N N . LEU A 1 290 ? 22.421 -1.883 -27.740 1.00 96.94 290 LEU A N 1
ATOM 1928 C CA . LEU A 1 290 ? 23.318 -1.353 -28.759 1.00 96.94 290 LEU A CA 1
ATOM 1929 C C . LEU A 1 290 ? 22.740 -1.735 -30.125 1.00 96.94 290 LEU A C 1
ATOM 1931 O O . LEU A 1 290 ? 22.697 -2.917 -30.456 1.00 96.94 290 LEU A O 1
ATOM 1935 N N . SER A 1 291 ? 22.282 -0.765 -30.913 1.00 97.00 291 SER A N 1
ATOM 1936 C CA . SER A 1 291 ? 21.583 -1.039 -32.178 1.00 97.00 291 SER A CA 1
ATOM 1937 C C . SER A 1 291 ? 22.452 -0.880 -33.410 1.00 97.00 291 SER A C 1
ATOM 1939 O O . SER A 1 291 ? 22.339 -1.678 -34.329 1.00 97.00 291 SER A O 1
ATOM 1941 N N . GLU A 1 292 ? 23.359 0.090 -33.440 1.00 95.62 292 GLU A N 1
ATOM 1942 C CA . GLU A 1 292 ? 24.275 0.268 -34.565 1.00 95.62 292 GLU A CA 1
ATOM 1943 C C . GLU A 1 292 ? 25.633 0.767 -34.067 1.00 95.62 292 GLU A C 1
ATOM 1945 O O . GLU A 1 292 ? 25.733 1.679 -33.240 1.00 95.62 292 GLU A O 1
ATOM 1950 N N . LEU A 1 293 ? 26.707 0.146 -34.551 1.00 93.06 293 LEU A N 1
ATOM 1951 C CA . LEU A 1 293 ? 28.067 0.427 -34.106 1.00 93.06 293 LEU A CA 1
ATOM 1952 C C . LEU A 1 293 ? 28.990 0.645 -35.292 1.00 93.06 293 LEU A C 1
ATOM 1954 O O . LEU A 1 293 ? 29.066 -0.167 -36.221 1.00 93.06 293 LEU A O 1
ATOM 1958 N N . TRP A 1 294 ? 29.773 1.716 -35.204 1.00 90.25 294 TRP A N 1
ATOM 1959 C CA . TRP A 1 294 ? 30.772 2.031 -36.207 1.00 90.25 294 TRP A CA 1
ATOM 1960 C C . TRP A 1 294 ? 32.089 2.478 -35.576 1.00 90.25 294 TRP A C 1
ATOM 1962 O O . TRP A 1 294 ? 32.148 3.576 -35.029 1.00 90.25 294 TRP A O 1
ATOM 1972 N N . PRO A 1 295 ? 33.158 1.664 -35.654 1.00 81.88 295 PRO A N 1
ATOM 1973 C CA . PRO A 1 295 ? 34.440 1.991 -35.032 1.00 81.88 295 PRO A CA 1
ATOM 1974 C C . PRO A 1 295 ? 35.415 2.807 -35.883 1.00 81.88 295 PRO A C 1
ATOM 1976 O O . PRO A 1 295 ? 36.485 3.120 -35.370 1.00 81.88 295 PRO A O 1
ATOM 1979 N N . ARG A 1 296 ? 35.112 3.084 -37.167 1.00 85.00 296 ARG A N 1
ATOM 1980 C CA . ARG A 1 296 ? 35.898 4.003 -38.016 1.00 85.00 296 ARG A CA 1
ATOM 1981 C C . ARG A 1 296 ? 35.248 4.285 -39.374 1.00 85.00 296 ARG A C 1
ATOM 1983 O O . ARG A 1 296 ? 35.265 3.426 -40.265 1.00 85.00 296 ARG A O 1
ATOM 1990 N N . GLY A 1 297 ? 34.816 5.520 -39.589 1.00 87.69 297 GLY A N 1
ATOM 1991 C CA . GLY A 1 297 ? 34.216 5.991 -40.834 1.00 87.69 297 GLY A CA 1
ATOM 1992 C C . GLY A 1 297 ? 35.132 6.777 -41.784 1.00 87.69 297 GLY A C 1
ATOM 1993 O O . GLY A 1 297 ? 36.339 6.908 -41.547 1.00 87.69 297 GLY A O 1
ATOM 1994 N N . PRO A 1 298 ? 34.590 7.277 -42.918 1.00 87.88 298 PRO A N 1
ATOM 1995 C CA . PRO A 1 298 ? 35.295 8.033 -43.958 1.00 87.88 298 PRO A CA 1
ATOM 1996 C C . PRO A 1 298 ? 36.147 9.210 -43.473 1.00 87.88 298 PRO A C 1
ATOM 1998 O O . PRO A 1 298 ? 37.170 9.524 -44.086 1.00 87.88 298 PRO A O 1
ATOM 2001 N N . GLY A 1 299 ? 35.747 9.845 -42.375 1.00 85.88 299 GLY A N 1
ATOM 2002 C CA . GLY A 1 299 ? 36.439 10.940 -41.700 1.00 85.88 299 GLY A CA 1
ATOM 2003 C C . GLY A 1 299 ? 37.736 10.530 -40.999 1.00 85.88 299 GLY A C 1
ATOM 2004 O O . GLY A 1 299 ? 38.511 11.397 -40.594 1.00 85.88 299 GLY A O 1
ATOM 2005 N N . GLY A 1 300 ? 38.036 9.231 -40.912 1.00 84.81 300 GLY A N 1
ATOM 2006 C CA . GLY A 1 300 ? 39.257 8.721 -40.304 1.00 84.81 300 GLY A CA 1
ATOM 2007 C C . GLY A 1 300 ? 39.103 8.461 -38.812 1.00 84.81 300 GLY A C 1
ATOM 2008 O O . GLY A 1 300 ? 38.104 7.917 -38.365 1.00 84.81 300 GLY A O 1
ATOM 2009 N N . GLY A 1 301 ? 40.139 8.762 -38.028 1.00 84.50 301 GLY A N 1
ATOM 2010 C CA . GLY A 1 301 ? 40.072 8.550 -36.579 1.00 84.50 301 GLY A CA 1
ATOM 2011 C C . GLY A 1 301 ? 39.013 9.427 -35.917 1.00 84.50 301 GLY A C 1
ATOM 2012 O O . GLY A 1 301 ? 38.922 10.609 -36.239 1.00 84.50 301 GLY A O 1
ATOM 2013 N N . ASN A 1 302 ? 38.287 8.858 -34.951 1.00 88.69 302 ASN A N 1
ATOM 2014 C CA . ASN A 1 302 ? 37.164 9.482 -34.247 1.00 88.69 302 ASN A CA 1
ATOM 2015 C C . ASN A 1 302 ? 35.916 9.733 -35.116 1.00 88.69 302 ASN A C 1
ATOM 2017 O O . ASN A 1 302 ? 35.030 10.466 -34.674 1.00 88.69 302 ASN A O 1
ATOM 2021 N N . ASP A 1 303 ? 35.840 9.185 -36.333 1.00 91.38 303 ASP A N 1
ATOM 2022 C CA . ASP A 1 303 ? 34.592 9.107 -37.107 1.00 91.38 303 ASP A CA 1
ATOM 2023 C C . ASP A 1 303 ? 33.860 7.824 -36.715 1.00 91.38 303 ASP A C 1
ATOM 2025 O O . ASP A 1 303 ? 33.725 6.894 -37.503 1.00 91.38 303 ASP A O 1
ATOM 2029 N N . ASP A 1 304 ? 33.482 7.756 -35.446 1.00 91.62 304 ASP A N 1
ATOM 2030 C CA . ASP A 1 304 ? 32.913 6.565 -34.831 1.00 91.62 304 ASP A CA 1
ATOM 2031 C C . ASP A 1 304 ? 31.523 6.921 -34.298 1.00 91.62 304 ASP A C 1
ATOM 2033 O O . ASP A 1 304 ? 31.261 8.086 -33.980 1.00 91.62 304 ASP A O 1
ATOM 2037 N N . PHE A 1 305 ? 30.636 5.947 -34.139 1.00 94.88 305 PHE A N 1
ATOM 2038 C CA . PHE A 1 305 ? 29.410 6.153 -33.372 1.00 94.88 305 PHE A CA 1
ATOM 2039 C C . PHE A 1 305 ? 28.956 4.882 -32.669 1.00 94.88 305 PHE A C 1
ATOM 2041 O O . PHE A 1 305 ? 29.321 3.764 -33.037 1.00 94.88 305 PHE A O 1
ATOM 2048 N N . VAL A 1 306 ? 28.139 5.104 -31.647 1.00 96.94 306 VAL A N 1
ATOM 2049 C CA . VAL A 1 306 ? 27.358 4.088 -30.959 1.00 96.94 306 VAL A CA 1
ATOM 2050 C C . VAL A 1 306 ? 25.919 4.572 -30.920 1.00 96.94 306 VAL A C 1
ATOM 2052 O O . VAL A 1 306 ? 25.651 5.678 -30.444 1.00 96.94 306 VAL A O 1
ATOM 2055 N N . GLU A 1 307 ? 25.015 3.750 -31.421 1.00 97.38 307 GLU A N 1
ATOM 2056 C CA . GLU A 1 307 ? 23.579 3.962 -31.351 1.00 97.38 307 GLU A CA 1
ATOM 2057 C C . GLU A 1 307 ? 22.963 3.054 -30.284 1.00 97.38 307 GLU A C 1
ATOM 2059 O O . GLU A 1 307 ? 23.358 1.896 -30.130 1.00 97.38 307 GLU A O 1
ATOM 2064 N N . ILE A 1 308 ? 22.027 3.614 -29.520 1.00 97.56 308 ILE A N 1
ATOM 2065 C CA . ILE A 1 308 ? 21.269 2.912 -28.488 1.00 97.56 308 ILE A CA 1
ATOM 2066 C C . ILE A 1 308 ? 19.798 2.887 -28.893 1.00 97.56 308 ILE A C 1
ATOM 2068 O O . ILE A 1 308 ? 19.227 3.946 -29.157 1.00 97.56 308 ILE A O 1
ATOM 2072 N N . TYR A 1 309 ? 19.174 1.717 -28.827 1.00 97.25 309 TYR A N 1
ATOM 2073 C CA . TYR A 1 309 ? 17.761 1.496 -29.101 1.00 97.25 309 TYR A CA 1
ATOM 2074 C C . TYR A 1 309 ? 16.971 1.187 -27.826 1.00 97.25 309 TYR A C 1
ATOM 2076 O O . TYR A 1 309 ? 17.439 0.488 -26.921 1.00 97.25 309 TYR A O 1
ATOM 2084 N N . ASN A 1 310 ? 15.751 1.718 -27.761 1.00 94.06 310 ASN A N 1
ATOM 2085 C CA . ASN A 1 310 ? 14.772 1.403 -26.730 1.00 94.06 310 ASN A CA 1
ATOM 2086 C C . ASN A 1 310 ? 13.719 0.421 -27.276 1.00 94.06 310 ASN A C 1
ATOM 2088 O O . ASN A 1 310 ? 12.796 0.877 -27.950 1.00 94.06 310 ASN A O 1
ATOM 2092 N N . PRO A 1 311 ? 13.785 -0.884 -26.949 1.00 90.56 311 PRO A N 1
ATOM 2093 C CA . PRO A 1 311 ? 12.810 -1.872 -27.421 1.00 90.56 311 PRO A CA 1
ATOM 2094 C C . PRO A 1 311 ? 11.447 -1.781 -26.716 1.00 90.56 311 PRO A C 1
ATOM 2096 O O . PRO A 1 311 ? 10.532 -2.542 -27.028 1.00 90.56 311 PRO A O 1
ATOM 2099 N N . LEU A 1 312 ? 11.296 -0.898 -25.723 1.00 86.81 312 LEU A N 1
ATOM 2100 C CA . LEU A 1 312 ? 10.078 -0.804 -24.928 1.00 86.81 312 LEU A CA 1
ATOM 2101 C C . LEU A 1 312 ? 8.988 0.006 -25.633 1.00 86.81 312 LEU A C 1
ATOM 2103 O O . LEU A 1 312 ? 9.246 0.992 -26.324 1.00 86.81 312 LEU A O 1
ATOM 2107 N N . ASN A 1 313 ? 7.740 -0.326 -25.295 1.00 84.56 313 ASN A N 1
ATOM 2108 C CA . ASN A 1 313 ? 6.544 0.429 -25.683 1.00 84.56 313 ASN A CA 1
ATOM 2109 C C . ASN A 1 313 ? 6.388 1.765 -24.925 1.00 84.56 313 ASN A C 1
ATOM 2111 O O . ASN A 1 313 ? 5.400 2.478 -25.114 1.00 84.56 313 ASN A O 1
ATOM 2115 N N . VAL A 1 314 ? 7.343 2.117 -24.060 1.00 83.62 314 VAL A N 1
ATOM 2116 C CA . VAL A 1 314 ? 7.342 3.349 -23.262 1.00 83.62 314 VAL A CA 1
ATOM 2117 C C . VAL A 1 314 ? 8.666 4.106 -23.412 1.00 83.62 314 VAL A C 1
ATOM 2119 O O . VAL A 1 314 ? 9.710 3.481 -23.611 1.00 83.62 314 VAL A O 1
ATOM 2122 N N . PRO A 1 315 ? 8.669 5.451 -23.325 1.00 89.62 315 PRO A N 1
ATOM 2123 C CA . PRO A 1 315 ? 9.904 6.228 -23.342 1.00 89.62 315 PRO A CA 1
ATOM 2124 C C . PRO A 1 315 ? 10.796 5.947 -22.127 1.00 89.62 315 PRO A C 1
ATOM 2126 O O . PRO A 1 315 ? 10.313 5.878 -20.998 1.00 89.62 315 PRO A O 1
ATOM 2129 N N . VAL A 1 316 ? 12.110 5.896 -22.341 1.00 88.56 316 VAL A N 1
ATOM 2130 C CA . VAL A 1 316 ? 13.112 5.707 -21.287 1.00 88.56 316 VAL A CA 1
ATOM 2131 C C . VAL A 1 316 ? 13.879 7.008 -21.066 1.00 88.56 316 VAL A C 1
ATOM 2133 O O . VAL A 1 316 ? 14.636 7.457 -21.926 1.00 88.56 316 VAL A O 1
ATOM 2136 N N . THR A 1 317 ? 13.708 7.620 -19.891 1.00 89.12 317 THR A N 1
ATOM 2137 C CA . THR A 1 317 ? 14.510 8.786 -19.484 1.00 89.12 317 THR A CA 1
ATOM 2138 C C . THR A 1 317 ? 15.792 8.330 -18.806 1.00 89.12 317 THR A C 1
ATOM 2140 O O . THR A 1 317 ? 15.766 7.659 -17.776 1.00 89.12 317 THR A O 1
ATOM 2143 N N . LEU A 1 318 ? 16.922 8.704 -19.393 1.00 88.50 318 LEU A N 1
ATOM 2144 C CA . LEU A 1 318 ? 18.239 8.301 -18.941 1.00 88.50 318 LEU A CA 1
ATOM 2145 C C . LEU A 1 318 ? 18.669 9.100 -17.702 1.00 88.50 318 LEU A C 1
ATOM 2147 O O . LEU A 1 318 ? 18.396 10.299 -17.609 1.00 88.50 318 LEU A O 1
ATOM 2151 N N . PRO A 1 319 ? 19.396 8.479 -16.762 1.00 83.69 319 PRO A N 1
ATOM 2152 C CA . PRO A 1 319 ? 19.886 9.164 -15.573 1.00 83.69 319 PRO A CA 1
ATOM 2153 C C . PRO A 1 319 ? 20.896 10.258 -15.942 1.00 83.69 319 PRO A C 1
ATOM 2155 O O . PRO A 1 319 ? 21.673 10.126 -16.889 1.00 83.69 319 PRO A O 1
ATOM 2158 N N . SER A 1 320 ? 20.924 11.343 -15.169 1.00 81.50 320 SER A N 1
ATOM 2159 C CA . SER A 1 320 ? 21.968 12.360 -15.301 1.00 81.50 320 SER A CA 1
ATOM 2160 C C . SER A 1 320 ? 23.267 11.895 -14.632 1.00 81.50 320 SER A C 1
ATOM 2162 O O . SER A 1 320 ? 23.258 11.182 -13.626 1.00 81.50 320 SER A O 1
ATOM 2164 N N . GLY A 1 321 ? 24.412 12.309 -15.181 1.00 64.81 321 GLY A N 1
ATOM 2165 C CA . GLY A 1 321 ? 25.747 11.813 -14.822 1.00 64.81 321 GLY A CA 1
ATOM 2166 C C . GLY A 1 321 ? 26.231 12.028 -13.377 1.00 64.81 321 GLY A C 1
ATOM 2167 O O . GLY A 1 321 ? 27.404 11.769 -13.106 1.00 64.81 321 GLY A O 1
ATOM 2168 N N . SER A 1 322 ? 25.393 12.482 -12.441 1.00 63.09 322 SER A N 1
ATOM 2169 C CA . SER A 1 322 ? 25.671 12.520 -10.994 1.00 63.09 322 SER A CA 1
ATOM 2170 C C . SER A 1 322 ? 24.960 11.426 -10.184 1.00 63.09 322 SER A C 1
ATOM 2172 O O . SER A 1 322 ? 25.211 11.333 -8.986 1.00 63.09 322 SER A O 1
ATOM 2174 N N . ALA A 1 323 ? 24.102 10.604 -10.800 1.00 61.69 323 ALA A N 1
ATOM 2175 C CA . ALA A 1 323 ? 23.427 9.492 -10.126 1.00 61.69 323 ALA A CA 1
ATOM 2176 C C . ALA A 1 323 ? 24.406 8.360 -9.748 1.00 61.69 323 ALA A C 1
ATOM 2178 O O . ALA A 1 323 ? 25.465 8.221 -10.365 1.00 61.69 323 ALA A O 1
ATOM 2179 N N . LEU A 1 324 ? 24.062 7.546 -8.742 1.00 59.94 324 LEU A N 1
ATOM 2180 C CA . LEU A 1 324 ? 24.788 6.303 -8.428 1.00 59.94 324 LEU A CA 1
ATOM 2181 C C . LEU A 1 324 ? 24.646 5.268 -9.564 1.00 59.94 324 LEU A C 1
ATOM 2183 O O . LEU A 1 324 ? 25.569 4.491 -9.798 1.00 59.94 324 LEU A O 1
ATOM 2187 N N . ASP A 1 325 ? 23.571 5.378 -10.348 1.00 71.38 325 ASP A N 1
ATOM 2188 C CA . ASP A 1 325 ? 23.187 4.455 -11.421 1.00 71.38 325 ASP A CA 1
ATOM 2189 C C . ASP A 1 325 ? 23.403 5.067 -12.812 1.00 71.38 325 ASP A C 1
ATOM 2191 O O . ASP A 1 325 ? 22.523 5.064 -13.674 1.00 71.38 325 ASP A O 1
ATOM 2195 N N . LYS A 1 326 ? 24.577 5.665 -13.043 1.00 85.12 326 LYS A N 1
ATOM 2196 C CA . LYS A 1 326 ? 24.892 6.294 -14.337 1.00 85.12 326 LYS A CA 1
ATOM 2197 C C . LYS A 1 326 ? 24.811 5.272 -15.461 1.00 85.12 326 LYS A C 1
ATOM 2199 O O . LYS A 1 326 ? 25.395 4.196 -15.341 1.00 85.12 326 LYS A O 1
ATOM 2204 N N . LEU A 1 327 ? 24.170 5.654 -16.562 1.00 90.31 327 LEU A N 1
ATOM 2205 C CA . LEU A 1 327 ? 24.248 4.917 -17.816 1.00 90.31 327 LEU A CA 1
ATOM 2206 C C . LEU A 1 327 ? 25.465 5.403 -18.608 1.00 90.31 327 LEU A C 1
ATOM 2208 O O . LEU A 1 327 ? 25.627 6.606 -18.828 1.00 90.31 327 LEU A O 1
ATOM 2212 N N . GLU A 1 328 ? 26.325 4.478 -19.012 1.00 93.38 328 GLU A N 1
ATOM 2213 C CA . GLU A 1 328 ? 27.587 4.766 -19.685 1.00 93.38 328 GLU A CA 1
ATOM 2214 C C . GLU A 1 328 ? 27.789 3.868 -20.902 1.00 93.38 328 GLU A C 1
ATOM 2216 O O . GLU A 1 328 ? 27.498 2.673 -20.854 1.00 93.38 328 GLU A O 1
ATOM 2221 N N . ILE A 1 329 ? 28.394 4.437 -21.946 1.00 94.31 329 ILE A N 1
ATOM 2222 C CA . ILE A 1 329 ? 29.085 3.662 -22.979 1.00 94.31 329 ILE A CA 1
ATOM 2223 C C . ILE A 1 329 ? 30.551 3.601 -22.571 1.00 94.31 329 ILE A C 1
ATOM 2225 O O . ILE A 1 329 ? 31.223 4.635 -22.457 1.00 94.31 329 ILE A O 1
ATOM 2229 N N . ALA A 1 330 ? 31.064 2.394 -22.371 1.00 93.56 330 ALA A N 1
ATOM 2230 C CA . ALA A 1 330 ? 32.467 2.152 -22.092 1.00 93.56 330 ALA A CA 1
ATOM 2231 C C . ALA A 1 330 ? 33.066 1.230 -23.152 1.00 93.56 330 ALA A C 1
ATOM 2233 O O . ALA A 1 330 ? 32.448 0.254 -23.557 1.00 93.56 330 ALA A O 1
ATOM 2234 N N . THR A 1 331 ? 34.296 1.509 -23.576 1.00 92.81 331 THR A N 1
ATOM 2235 C CA . THR A 1 331 ? 34.981 0.683 -24.575 1.00 92.81 331 THR A CA 1
ATOM 2236 C C . THR A 1 331 ? 36.296 0.146 -24.047 1.00 92.81 331 THR A C 1
ATOM 2238 O O . THR A 1 331 ? 37.028 0.864 -23.349 1.00 92.81 331 THR A O 1
ATOM 2241 N N . ARG A 1 332 ? 36.654 -1.068 -24.458 1.00 91.38 332 ARG A N 1
ATOM 2242 C CA . ARG A 1 332 ? 37.965 -1.670 -24.210 1.00 91.38 332 ARG A CA 1
ATOM 2243 C C . ARG A 1 332 ? 38.577 -2.127 -25.532 1.00 91.38 332 ARG A C 1
ATOM 2245 O O . ARG A 1 332 ? 38.006 -2.952 -26.236 1.00 91.38 332 ARG A O 1
ATOM 2252 N N . ALA A 1 333 ? 39.733 -1.553 -25.850 1.00 86.69 333 ALA A N 1
ATOM 2253 C CA . ALA A 1 333 ? 40.566 -1.962 -26.977 1.00 86.69 333 ALA A CA 1
ATOM 2254 C C . ALA A 1 333 ? 41.166 -3.351 -26.735 1.00 86.69 333 ALA A C 1
ATOM 2256 O O . ALA A 1 333 ? 41.456 -3.675 -25.577 1.00 86.69 333 ALA A O 1
ATOM 2257 N N . ASP A 1 334 ? 41.441 -4.105 -27.801 1.00 80.56 334 ASP A N 1
ATOM 2258 C CA . ASP A 1 334 ? 42.237 -5.329 -27.683 1.00 80.56 334 ASP A CA 1
ATOM 2259 C C . ASP A 1 334 ? 43.608 -5.050 -27.027 1.00 80.56 334 ASP A C 1
ATOM 2261 O O . ASP A 1 334 ? 44.218 -3.990 -27.200 1.00 80.56 334 ASP A O 1
ATOM 2265 N N . GLY A 1 335 ? 44.061 -5.979 -26.187 1.00 77.12 335 GLY A N 1
ATOM 2266 C CA . GLY A 1 335 ? 45.258 -5.850 -25.354 1.00 77.12 335 GLY A CA 1
ATOM 2267 C C . GLY A 1 335 ? 45.185 -4.817 -24.214 1.00 77.12 335 GLY A C 1
ATOM 2268 O O . GLY A 1 335 ? 46.129 -4.731 -23.423 1.00 77.12 335 GLY A O 1
ATOM 2269 N N . SER A 1 336 ? 44.102 -4.040 -24.074 1.00 84.75 336 SER A N 1
ATOM 2270 C CA . SER A 1 336 ? 43.935 -3.112 -22.943 1.00 84.75 336 SER A CA 1
ATOM 2271 C C . SER A 1 336 ? 43.552 -3.860 -21.666 1.00 84.75 336 SER A C 1
ATOM 2273 O O . SER A 1 336 ? 42.822 -4.846 -21.709 1.00 84.75 336 SER A O 1
ATOM 2275 N N . ALA A 1 337 ? 43.979 -3.364 -20.503 1.00 83.56 337 ALA A N 1
ATOM 2276 C CA . ALA A 1 337 ? 43.621 -3.938 -19.202 1.00 83.56 337 ALA A CA 1
ATOM 2277 C C . ALA A 1 337 ? 42.288 -3.412 -18.633 1.00 83.56 337 ALA A C 1
ATOM 2279 O O . ALA A 1 337 ? 41.750 -4.011 -17.705 1.00 83.56 337 ALA A O 1
ATOM 2280 N N . ALA A 1 338 ? 41.768 -2.286 -19.137 1.00 89.44 338 ALA A N 1
ATOM 2281 C CA . ALA A 1 338 ? 40.616 -1.610 -18.539 1.00 89.44 338 ALA A CA 1
ATOM 2282 C C . ALA A 1 338 ? 39.673 -0.986 -19.577 1.00 89.44 338 ALA A C 1
ATOM 2284 O O . ALA A 1 338 ? 40.105 -0.538 -20.643 1.00 89.44 338 ALA A O 1
ATOM 2285 N N . TYR A 1 339 ? 38.391 -0.915 -19.208 1.00 91.56 339 TYR A N 1
ATOM 2286 C CA . TYR A 1 339 ? 37.367 -0.154 -19.920 1.00 91.56 339 TYR A CA 1
ATOM 2287 C C . TYR A 1 339 ? 37.555 1.348 -19.706 1.00 91.56 339 TYR A C 1
ATOM 2289 O O . TYR A 1 339 ? 37.784 1.811 -18.587 1.00 91.56 339 TYR A O 1
ATOM 2297 N N . SER A 1 340 ? 37.404 2.108 -20.786 1.00 91.50 340 SER A N 1
ATOM 2298 C CA . SER A 1 340 ? 37.373 3.569 -20.773 1.00 91.50 340 SER A CA 1
ATOM 2299 C C . SER A 1 340 ? 35.956 4.059 -21.047 1.00 91.50 340 SER A C 1
ATOM 2301 O O . SER A 1 340 ? 35.374 3.692 -22.065 1.00 91.50 340 SER A O 1
ATOM 2303 N N . VAL A 1 341 ? 35.404 4.881 -20.154 1.00 92.31 341 VAL A N 1
ATOM 2304 C CA . VAL A 1 341 ? 34.099 5.522 -20.370 1.00 92.31 341 VAL A CA 1
ATOM 2305 C C . VAL A 1 341 ? 34.237 6.537 -21.501 1.00 92.31 341 VAL A C 1
ATOM 2307 O O . VAL A 1 341 ? 35.104 7.412 -21.453 1.00 92.31 341 VAL A O 1
ATOM 2310 N N . LYS A 1 342 ? 33.403 6.393 -22.529 1.00 93.06 342 LYS A N 1
ATOM 2311 C CA . LYS A 1 342 ? 33.344 7.285 -23.692 1.00 93.06 342 LYS A CA 1
ATOM 2312 C C . LYS A 1 342 ? 32.257 8.323 -23.542 1.00 93.06 342 LYS A C 1
ATOM 2314 O O . LYS A 1 342 ? 32.473 9.485 -23.873 1.00 93.06 342 LYS A O 1
ATOM 2319 N N . TRP A 1 343 ? 31.124 7.906 -22.998 1.00 94.06 343 TRP A N 1
ATOM 2320 C CA . TRP A 1 343 ? 29.966 8.753 -22.812 1.00 94.06 343 TRP A CA 1
ATOM 2321 C C . TRP A 1 343 ? 29.217 8.354 -21.546 1.00 94.06 343 TRP A C 1
ATOM 2323 O O . TRP A 1 343 ? 29.183 7.181 -21.174 1.00 94.06 343 TRP A O 1
ATOM 2333 N N . THR A 1 344 ? 28.616 9.350 -20.905 1.00 93.56 344 THR A N 1
ATOM 2334 C CA . THR A 1 344 ? 27.740 9.194 -19.748 1.00 93.56 344 THR A CA 1
ATOM 2335 C C . THR A 1 344 ? 26.448 9.934 -20.048 1.00 93.56 344 THR A C 1
ATOM 2337 O O . THR A 1 344 ? 26.486 11.083 -20.500 1.00 93.56 344 THR A O 1
ATOM 2340 N N . ALA A 1 345 ? 25.316 9.295 -19.771 1.00 92.25 345 ALA A N 1
ATOM 2341 C CA . ALA A 1 345 ? 24.011 9.909 -19.924 1.00 92.25 345 ALA A CA 1
ATOM 2342 C C . ALA A 1 345 ? 23.872 11.197 -19.094 1.00 92.25 345 ALA A C 1
ATOM 2344 O O . ALA A 1 345 ? 24.479 11.381 -18.033 1.00 92.25 345 ALA A O 1
ATOM 2345 N N . ALA A 1 346 ? 23.070 12.121 -19.615 1.00 91.56 346 ALA A N 1
ATOM 2346 C CA . ALA A 1 346 ? 22.911 13.470 -19.089 1.00 91.56 346 ALA A CA 1
ATOM 2347 C C . ALA A 1 346 ? 21.436 13.907 -19.021 1.00 91.56 346 ALA A C 1
ATOM 2349 O O . ALA A 1 346 ? 21.164 15.105 -19.017 1.00 91.56 346 ALA A O 1
ATOM 2350 N N . GLY A 1 347 ? 20.494 12.958 -18.942 1.00 89.12 347 GLY A N 1
ATOM 2351 C CA . GLY A 1 347 ? 19.057 13.252 -18.863 1.00 89.12 347 GLY A CA 1
ATOM 2352 C C . GLY A 1 347 ? 18.294 13.177 -20.189 1.00 89.12 347 GLY A C 1
ATOM 2353 O O . GLY A 1 347 ? 17.194 13.711 -20.270 1.00 89.12 347 GLY A O 1
ATOM 2354 N N . GLN A 1 348 ? 18.867 12.580 -21.240 1.00 92.62 348 GLN A N 1
ATOM 2355 C CA . GLN A 1 348 ? 18.157 12.365 -22.506 1.00 92.62 348 GLN A CA 1
ATOM 2356 C C . GLN A 1 348 ? 16.968 11.413 -22.302 1.00 92.62 348 GLN A C 1
ATOM 2358 O O . GLN A 1 348 ? 17.053 10.507 -21.481 1.00 92.62 348 GLN A O 1
ATOM 2363 N N . THR A 1 349 ? 15.894 11.565 -23.075 1.00 93.56 349 THR A N 1
ATOM 2364 C CA . THR A 1 349 ? 14.770 10.615 -23.090 1.00 93.56 349 THR A CA 1
ATOM 2365 C C . THR A 1 349 ? 14.698 9.951 -24.451 1.00 93.56 349 THR A C 1
ATOM 2367 O O . THR A 1 349 ? 14.467 10.640 -25.440 1.00 93.56 349 THR A O 1
ATOM 2370 N N . ILE A 1 350 ? 14.869 8.631 -24.496 1.00 95.44 350 ILE A N 1
ATOM 2371 C CA . ILE A 1 350 ? 14.706 7.830 -25.710 1.00 95.44 350 ILE A CA 1
ATOM 2372 C C . ILE A 1 350 ? 13.216 7.484 -25.838 1.00 95.44 350 ILE A C 1
ATOM 2374 O O . ILE A 1 350 ? 12.674 6.874 -24.914 1.00 95.44 350 ILE A O 1
ATOM 2378 N N . PRO A 1 351 ? 12.513 7.878 -26.918 1.00 95.31 351 PRO A N 1
ATOM 2379 C CA . PRO A 1 351 ? 11.119 7.489 -27.132 1.00 95.31 351 PRO A CA 1
ATOM 2380 C C . PRO A 1 351 ? 10.926 5.967 -27.100 1.00 95.31 351 PRO A C 1
ATOM 2382 O O . PRO A 1 351 ? 11.883 5.216 -27.285 1.00 95.31 351 PRO A O 1
ATOM 2385 N N . ALA A 1 352 ? 9.691 5.509 -26.882 1.00 92.31 352 ALA A N 1
ATOM 2386 C CA . ALA A 1 352 ? 9.326 4.113 -27.131 1.00 92.31 352 ALA A CA 1
ATOM 2387 C C . ALA A 1 352 ? 9.735 3.730 -28.557 1.00 92.31 352 ALA A C 1
ATOM 2389 O O . ALA A 1 352 ? 9.451 4.510 -29.473 1.00 92.31 352 ALA A O 1
ATOM 2390 N N . HIS A 1 353 ? 10.406 2.591 -28.741 1.00 94.06 353 HIS A N 1
ATOM 2391 C CA . HIS A 1 353 ? 10.927 2.163 -30.047 1.00 94.06 353 HIS A CA 1
ATOM 2392 C C . HIS A 1 353 ? 11.853 3.198 -30.720 1.00 94.06 353 HIS A C 1
ATOM 2394 O O . HIS A 1 353 ? 11.973 3.239 -31.943 1.00 94.06 353 HIS A O 1
ATOM 2400 N N . GLY A 1 354 ? 12.452 4.097 -29.936 1.00 96.75 354 GLY A N 1
ATOM 2401 C CA . GLY A 1 354 ? 13.296 5.192 -30.407 1.00 96.75 354 GLY A CA 1
ATOM 2402 C C . GLY A 1 354 ? 14.789 4.917 -30.246 1.00 96.75 354 GLY A C 1
ATOM 2403 O O . GLY A 1 354 ? 15.195 3.922 -29.646 1.00 96.75 354 GLY A O 1
ATOM 2404 N N . HIS A 1 355 ? 15.594 5.863 -30.735 1.00 97.50 355 HIS A N 1
ATOM 2405 C CA . HIS A 1 355 ? 17.052 5.748 -30.824 1.00 97.50 355 HIS A CA 1
ATOM 2406 C C . HIS A 1 355 ? 17.769 6.931 -30.178 1.00 97.50 355 HIS A C 1
ATOM 2408 O O . HIS A 1 355 ? 17.230 8.036 -30.130 1.00 97.50 355 HIS A O 1
ATOM 2414 N N . LEU A 1 356 ? 18.995 6.716 -29.707 1.00 97.81 356 LEU A N 1
ATOM 2415 C CA . LEU A 1 356 ? 19.918 7.759 -29.262 1.00 97.81 356 LEU A CA 1
ATOM 2416 C C . LEU A 1 356 ? 21.277 7.557 -29.925 1.00 97.81 356 LEU A C 1
ATOM 2418 O O . LEU A 1 356 ? 21.919 6.526 -29.727 1.00 97.81 356 LEU A O 1
ATOM 2422 N N . LEU A 1 357 ? 21.757 8.586 -30.622 1.00 98.00 357 LEU A N 1
ATOM 2423 C CA . LEU A 1 357 ? 23.011 8.520 -31.361 1.00 98.00 357 LEU A CA 1
ATOM 2424 C C . LEU A 1 357 ? 24.143 9.253 -30.644 1.00 98.00 357 LEU A C 1
ATOM 2426 O O . LEU A 1 357 ? 24.112 10.478 -30.483 1.00 98.00 357 LEU A O 1
ATOM 2430 N N . VAL A 1 358 ? 25.191 8.522 -30.268 1.00 97.50 358 VAL A N 1
ATOM 2431 C CA . VAL A 1 358 ? 26.393 9.085 -29.646 1.00 97.50 358 VAL A CA 1
ATOM 2432 C C . VAL A 1 358 ? 27.560 9.014 -30.625 1.00 97.50 358 VAL A C 1
ATOM 2434 O O . VAL A 1 358 ? 27.970 7.932 -31.037 1.00 97.50 358 VAL A O 1
ATOM 2437 N N . VAL A 1 359 ? 28.123 10.169 -30.986 1.00 96.75 359 VAL A N 1
ATOM 2438 C CA . VAL A 1 359 ? 29.075 10.281 -32.103 1.00 96.75 359 VAL A CA 1
ATOM 2439 C C . VAL A 1 359 ? 30.466 10.766 -31.693 1.00 96.75 359 VAL A C 1
ATOM 2441 O O . VAL A 1 359 ? 30.646 11.535 -30.747 1.00 96.75 359 VAL A O 1
ATOM 2444 N N . GLY A 1 360 ? 31.480 10.353 -32.441 1.00 95.12 360 GLY A N 1
ATOM 2445 C CA . GLY A 1 360 ? 32.849 10.819 -32.283 1.00 95.12 360 GLY A CA 1
ATOM 2446 C C . GLY A 1 360 ? 33.075 12.226 -32.833 1.00 95.12 360 GLY A C 1
ATOM 2447 O O . GLY A 1 360 ? 32.275 12.786 -33.584 1.00 95.12 360 GLY A O 1
ATOM 2448 N N . SER A 1 361 ? 34.209 12.820 -32.462 1.00 92.62 361 SER A N 1
ATOM 2449 C CA . SER A 1 361 ? 34.555 14.202 -32.825 1.00 92.62 361 SER A CA 1
ATOM 2450 C C . SER A 1 361 ? 34.786 14.447 -34.323 1.00 92.62 361 SER A C 1
ATOM 2452 O O . SER A 1 361 ? 34.787 15.606 -34.741 1.00 92.62 361 SER A O 1
ATOM 2454 N N . ALA A 1 362 ? 34.967 13.396 -35.127 1.00 92.44 362 ALA A N 1
ATOM 2455 C CA . ALA A 1 362 ? 35.122 13.477 -36.581 1.00 92.44 362 ALA A CA 1
ATOM 2456 C C . ALA A 1 362 ? 33.947 12.840 -37.349 1.00 92.44 362 ALA A C 1
ATOM 2458 O O . ALA A 1 362 ? 34.086 12.559 -38.540 1.00 92.44 362 ALA A O 1
ATOM 2459 N N . TYR A 1 363 ? 32.810 12.626 -36.676 1.00 93.62 363 TYR A N 1
ATOM 2460 C CA . TYR A 1 363 ? 31.633 11.981 -37.248 1.00 93.62 363 TYR A CA 1
ATOM 2461 C C . TYR A 1 363 ? 31.162 12.622 -38.562 1.00 93.62 363 TYR A C 1
ATOM 2463 O O . TYR A 1 363 ? 30.992 13.842 -38.646 1.00 93.62 363 TYR A O 1
ATOM 2471 N N . SER A 1 364 ? 30.942 11.796 -39.588 1.00 91.00 364 SER A N 1
ATOM 2472 C CA . SER A 1 364 ? 30.791 12.256 -40.974 1.00 91.00 364 SER A CA 1
ATOM 2473 C C . SER A 1 364 ? 29.437 11.968 -41.635 1.00 91.00 364 SER A C 1
ATOM 2475 O O . SER A 1 364 ? 29.305 12.178 -42.849 1.00 91.00 364 SER A O 1
ATOM 2477 N N . ARG A 1 365 ? 28.426 11.454 -40.914 1.00 92.31 365 ARG A N 1
ATOM 2478 C CA . ARG A 1 365 ? 27.103 11.149 -41.512 1.00 92.31 365 ARG A CA 1
ATOM 2479 C C . ARG A 1 365 ? 26.121 12.307 -41.436 1.00 92.31 365 ARG A C 1
ATOM 2481 O O . ARG A 1 365 ? 26.329 13.302 -40.749 1.00 92.31 365 ARG A O 1
ATOM 2488 N N . SER A 1 366 ? 25.046 12.164 -42.209 1.00 90.38 366 SER A N 1
ATOM 2489 C CA . SER A 1 366 ? 23.983 13.160 -42.332 1.00 90.38 366 SER A CA 1
ATOM 2490 C C . SER A 1 366 ? 23.051 13.211 -41.126 1.00 90.38 366 SER A C 1
ATOM 2492 O O . SER A 1 366 ? 22.522 14.283 -40.843 1.00 90.38 366 SER A O 1
ATOM 2494 N N . ALA A 1 367 ? 22.830 12.086 -40.436 1.00 94.00 367 ALA A N 1
ATOM 2495 C CA . ALA A 1 367 ? 22.042 12.060 -39.208 1.00 94.00 367 ALA A CA 1
ATOM 2496 C C . ALA A 1 367 ? 22.849 12.735 -38.088 1.00 94.00 367 ALA A C 1
ATOM 2498 O O . ALA A 1 367 ? 23.938 12.252 -37.782 1.00 94.00 367 ALA A O 1
ATOM 2499 N N . PRO A 1 368 ? 22.395 13.855 -37.501 1.00 95.69 368 PRO A N 1
ATOM 2500 C CA . PRO A 1 368 ? 23.149 14.524 -36.447 1.00 95.69 368 PRO A CA 1
ATOM 2501 C C . PRO A 1 368 ? 23.198 13.656 -35.184 1.00 95.69 368 PRO A C 1
ATOM 2503 O O . PRO A 1 368 ? 22.202 13.032 -34.830 1.00 95.69 368 PRO A O 1
ATOM 2506 N N . GLY A 1 369 ? 24.340 13.643 -34.495 1.00 96.94 369 GLY A N 1
ATOM 2507 C CA . GLY A 1 369 ? 24.452 12.999 -33.186 1.00 96.94 369 GLY A CA 1
ATOM 2508 C C . GLY A 1 369 ? 23.686 13.760 -32.102 1.00 96.94 369 GLY A C 1
ATOM 2509 O O . GLY A 1 369 ? 23.690 14.993 -32.087 1.00 96.94 369 GLY A O 1
ATOM 2510 N N . ASP A 1 370 ? 23.081 13.023 -31.174 1.00 97.81 370 ASP A N 1
ATOM 2511 C CA . ASP A 1 370 ? 22.397 13.565 -29.993 1.00 97.81 370 ASP A CA 1
ATOM 2512 C C . ASP A 1 370 ? 23.376 13.877 -28.854 1.00 97.81 370 ASP A C 1
ATOM 2514 O O . ASP A 1 370 ? 23.141 14.747 -28.011 1.00 97.81 370 ASP A O 1
ATOM 2518 N N . ALA A 1 371 ? 24.494 13.156 -28.824 1.00 95.94 371 ALA A N 1
ATOM 2519 C CA . ALA A 1 371 ? 25.594 13.369 -27.900 1.00 95.94 371 ALA A CA 1
ATOM 2520 C C . ALA A 1 371 ? 26.933 13.056 -28.573 1.00 95.94 371 ALA A C 1
ATOM 2522 O O . ALA A 1 371 ? 26.978 12.490 -29.665 1.00 95.94 371 ALA A O 1
ATOM 2523 N N . SER A 1 372 ? 28.036 13.420 -27.919 1.00 94.50 372 SER A N 1
ATOM 2524 C CA . SER A 1 372 ? 29.369 13.177 -28.460 1.00 94.50 372 SER A CA 1
ATOM 2525 C C . SER A 1 372 ? 30.368 12.635 -27.444 1.00 94.50 372 SER A C 1
ATOM 2527 O O . SER A 1 372 ? 30.235 12.846 -26.236 1.00 94.50 372 SER A O 1
ATOM 2529 N N . PHE A 1 373 ? 31.396 11.958 -27.956 1.00 92.25 373 PHE A N 1
ATOM 2530 C CA . PHE A 1 373 ? 32.598 11.584 -27.216 1.00 92.25 373 PHE A CA 1
ATOM 2531 C C . PHE A 1 373 ? 33.858 12.136 -27.892 1.00 92.25 373 PHE A C 1
ATOM 2533 O O . PHE A 1 373 ? 33.985 12.198 -29.115 1.00 92.25 373 PHE A O 1
ATOM 2540 N N . THR A 1 374 ? 34.827 12.557 -27.077 1.00 84.94 374 THR A N 1
ATOM 2541 C CA . THR A 1 374 ? 36.033 13.247 -27.567 1.00 84.94 374 THR A CA 1
ATOM 2542 C C . THR A 1 374 ? 37.051 12.288 -28.175 1.00 84.94 374 THR A C 1
ATOM 2544 O O . THR A 1 374 ? 37.697 12.615 -29.171 1.00 84.94 374 THR A O 1
ATOM 2547 N N . THR A 1 375 ? 37.198 11.110 -27.568 1.00 86.69 375 THR A N 1
ATOM 2548 C CA . THR A 1 375 ? 38.189 10.107 -27.962 1.00 86.69 375 THR A CA 1
ATOM 2549 C C . THR A 1 375 ? 37.469 8.920 -28.570 1.00 86.69 375 THR A C 1
ATOM 2551 O O . THR A 1 375 ? 36.773 8.207 -27.845 1.00 86.69 375 THR A O 1
ATOM 2554 N N . GLY A 1 376 ? 37.697 8.683 -29.856 1.00 83.19 376 GLY A N 1
ATOM 2555 C CA . GLY A 1 376 ? 37.197 7.528 -30.587 1.00 83.19 376 GLY A CA 1
ATOM 2556 C C . GLY A 1 376 ? 37.657 6.187 -30.028 1.00 83.19 376 GLY A C 1
ATOM 2557 O O . GLY A 1 376 ? 38.389 6.110 -29.026 1.00 83.19 376 GLY A O 1
ATOM 2558 N N . PHE A 1 377 ? 37.219 5.115 -30.667 1.00 84.62 377 PHE A N 1
ATOM 2559 C CA . PHE A 1 377 ? 37.593 3.753 -30.305 1.00 84.62 377 PHE A CA 1
ATOM 2560 C C . PHE A 1 377 ? 38.300 3.044 -31.468 1.00 84.62 377 PHE A C 1
ATOM 2562 O O . PHE A 1 377 ? 38.211 3.482 -32.609 1.00 84.62 377 PHE A O 1
ATOM 2569 N N . PRO A 1 378 ? 39.146 2.041 -31.178 1.00 81.50 378 PRO A N 1
ATOM 2570 C CA . PRO A 1 378 ? 39.866 1.324 -32.223 1.00 81.50 378 PRO A CA 1
ATOM 2571 C C . PRO A 1 378 ? 38.936 0.426 -33.040 1.00 81.50 378 PRO A C 1
ATOM 2573 O O . PRO A 1 378 ? 37.841 0.081 -32.608 1.00 81.50 378 PRO A O 1
ATOM 2576 N N . ASP A 1 379 ? 39.447 -0.005 -34.191 1.00 78.88 379 ASP A N 1
ATOM 2577 C CA . ASP A 1 379 ? 38.764 -0.877 -35.148 1.00 78.88 379 ASP A CA 1
ATOM 2578 C C . ASP A 1 379 ? 38.372 -2.238 -34.534 1.00 78.88 379 ASP A C 1
ATOM 2580 O O . ASP A 1 379 ? 37.389 -2.839 -34.954 1.00 78.88 379 ASP A O 1
ATOM 2584 N N . GLU A 1 380 ? 39.124 -2.701 -33.528 1.00 85.75 380 GLU A N 1
ATOM 2585 C CA . GLU A 1 380 ? 38.827 -3.889 -32.719 1.00 85.75 380 GLU A CA 1
ATOM 2586 C C . GLU A 1 380 ? 38.483 -3.466 -31.289 1.00 85.75 380 GLU A C 1
ATOM 2588 O O . GLU A 1 380 ? 39.341 -2.964 -30.550 1.00 85.75 380 GLU A O 1
ATOM 2593 N N . VAL A 1 381 ? 37.226 -3.644 -30.889 1.00 88.75 381 VAL A N 1
ATOM 2594 C CA . VAL A 1 381 ? 36.703 -3.065 -29.652 1.00 88.75 381 VAL A CA 1
ATOM 2595 C C . VAL A 1 381 ? 35.596 -3.915 -29.035 1.00 88.75 381 VAL A C 1
ATOM 2597 O O . VAL A 1 381 ? 34.724 -4.431 -29.727 1.00 88.75 381 VAL A O 1
ATOM 2600 N N . SER A 1 382 ? 35.613 -4.006 -27.706 1.00 93.12 382 SER A N 1
ATOM 2601 C CA . SER A 1 382 ? 34.435 -4.348 -26.907 1.00 93.12 382 SER A CA 1
ATOM 2602 C C . SER A 1 382 ? 33.738 -3.059 -26.487 1.00 93.12 382 SER A C 1
ATOM 2604 O O . SER A 1 382 ? 34.355 -2.214 -25.824 1.00 93.12 382 SER A O 1
ATOM 2606 N N . VAL A 1 383 ? 32.481 -2.906 -26.888 1.00 94.50 383 VAL A N 1
ATOM 2607 C CA . VAL A 1 383 ? 31.581 -1.816 -26.515 1.00 94.50 383 VAL A CA 1
ATOM 2608 C C . VAL A 1 383 ? 30.606 -2.354 -25.476 1.00 94.50 383 VAL A C 1
ATOM 2610 O O . VAL A 1 383 ? 29.931 -3.348 -25.706 1.00 94.50 383 VAL A O 1
ATOM 2613 N N . LEU A 1 384 ? 30.552 -1.699 -24.323 1.00 94.88 384 LEU A N 1
ATOM 2614 C CA . LEU A 1 384 ? 29.717 -2.075 -23.191 1.00 94.88 384 LEU A CA 1
ATOM 2615 C C . LEU A 1 384 ? 28.756 -0.931 -22.876 1.00 94.88 384 LEU A C 1
ATOM 2617 O O . LEU A 1 384 ? 29.204 0.173 -22.538 1.00 94.88 384 LEU A O 1
ATOM 2621 N N . LEU A 1 385 ? 27.458 -1.217 -22.930 1.00 95.00 385 LEU A N 1
ATOM 2622 C CA . LEU A 1 385 ? 26.413 -0.379 -22.363 1.00 95.00 385 LEU A CA 1
ATOM 2623 C C . LEU A 1 385 ? 26.137 -0.850 -20.936 1.00 95.00 385 LEU A C 1
ATOM 2625 O O . LEU A 1 385 ? 25.760 -1.998 -20.701 1.00 95.00 385 LEU A O 1
ATOM 2629 N N . ARG A 1 386 ? 26.345 0.028 -19.955 1.00 91.06 386 ARG A N 1
ATOM 2630 C CA . ARG A 1 386 ? 26.218 -0.347 -18.541 1.00 91.06 386 ARG A CA 1
ATOM 2631 C C . ARG A 1 386 ? 25.538 0.708 -17.698 1.00 91.06 386 ARG A C 1
ATOM 2633 O O . ARG A 1 386 ? 25.694 1.904 -17.941 1.00 91.06 386 ARG A O 1
ATOM 2640 N N . ARG A 1 387 ? 24.885 0.246 -16.635 1.00 86.50 387 ARG A N 1
ATOM 2641 C CA . ARG A 1 387 ? 24.388 1.056 -15.524 1.00 86.50 387 ARG A CA 1
ATOM 2642 C C . ARG A 1 387 ? 25.176 0.724 -14.267 1.00 86.50 387 ARG A C 1
ATOM 2644 O O . ARG A 1 387 ? 25.058 -0.377 -13.736 1.00 86.50 387 ARG A O 1
ATOM 2651 N N . GLY A 1 388 ? 26.005 1.652 -13.796 1.00 82.56 388 GLY A N 1
ATOM 2652 C CA . GLY A 1 388 ? 26.912 1.369 -12.680 1.00 82.56 388 GLY A CA 1
ATOM 2653 C C . GLY A 1 388 ? 27.810 0.159 -12.982 1.00 82.56 388 GLY A C 1
ATOM 2654 O O . GLY A 1 388 ? 28.663 0.219 -13.868 1.00 82.56 388 GLY A O 1
ATOM 2655 N N . THR A 1 389 ? 27.626 -0.943 -12.248 1.00 80.94 389 THR A N 1
ATOM 2656 C CA . THR A 1 389 ? 28.342 -2.216 -12.469 1.00 80.94 389 THR A CA 1
ATOM 2657 C C . THR A 1 389 ? 27.577 -3.230 -13.320 1.00 80.94 389 THR A C 1
ATOM 2659 O O . THR A 1 389 ? 28.152 -4.253 -13.684 1.00 80.94 389 THR A O 1
ATOM 2662 N N . THR A 1 390 ? 26.305 -2.977 -13.618 1.00 85.06 390 THR A N 1
ATOM 2663 C CA . THR A 1 390 ? 25.431 -3.896 -14.353 1.00 85.06 390 THR A C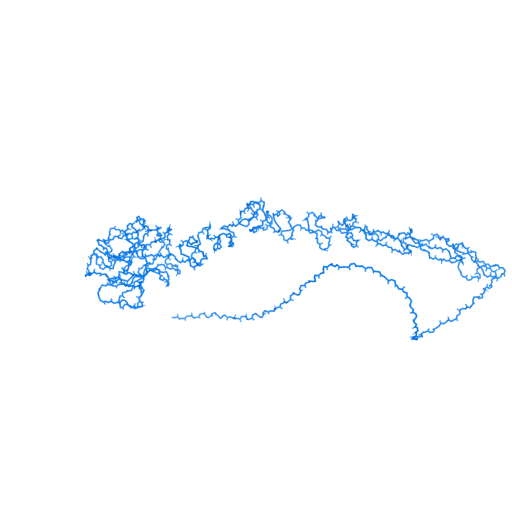A 1
ATOM 2664 C C . THR A 1 390 ? 25.608 -3.701 -15.855 1.00 85.06 390 THR A C 1
ATOM 2666 O O . THR A 1 390 ? 25.477 -2.583 -16.355 1.00 85.06 390 THR A O 1
ATOM 2669 N N . SER A 1 391 ? 25.911 -4.786 -16.569 1.00 88.69 391 SER A N 1
ATOM 2670 C CA . SER A 1 391 ? 25.890 -4.822 -18.036 1.00 88.69 391 SER A CA 1
ATOM 2671 C C . SER A 1 391 ? 24.442 -4.844 -18.508 1.00 88.69 391 SER A C 1
ATOM 2673 O O . SER A 1 391 ? 23.679 -5.672 -18.017 1.00 88.69 391 SER A O 1
ATOM 2675 N N . LEU A 1 392 ? 24.076 -3.942 -19.417 1.00 89.81 392 LEU A N 1
ATOM 2676 C CA . LEU A 1 392 ? 22.765 -3.957 -20.070 1.00 89.81 392 LEU A CA 1
ATOM 2677 C C . LEU A 1 392 ? 22.846 -4.626 -21.441 1.00 89.81 392 LEU A C 1
ATOM 2679 O O . LEU A 1 392 ? 21.987 -5.434 -21.752 1.00 89.81 392 LEU A O 1
ATOM 2683 N N . ASP A 1 393 ? 23.892 -4.304 -22.202 1.00 94.44 393 ASP A N 1
ATOM 2684 C CA . ASP A 1 393 ? 24.196 -4.898 -23.506 1.00 94.44 393 ASP A CA 1
ATOM 2685 C C . ASP A 1 393 ? 25.716 -4.793 -23.748 1.00 94.44 393 ASP A C 1
ATOM 2687 O O . ASP A 1 393 ? 26.365 -3.834 -23.292 1.00 94.44 393 ASP A O 1
ATOM 2691 N N . ALA A 1 394 ? 26.308 -5.776 -24.420 1.00 94.88 394 ALA A N 1
ATOM 2692 C CA . ALA A 1 394 ? 27.694 -5.725 -24.856 1.00 94.88 394 ALA A CA 1
ATOM 2693 C C . ALA A 1 394 ? 27.916 -6.289 -26.267 1.00 94.88 394 ALA A C 1
ATOM 2695 O O . ALA A 1 394 ? 27.669 -7.460 -26.554 1.00 94.88 394 ALA A O 1
ATOM 2696 N N . ALA A 1 395 ? 28.580 -5.494 -27.106 1.00 93.75 395 ALA A N 1
ATOM 2697 C CA . ALA A 1 395 ? 28.946 -5.873 -28.461 1.00 93.75 395 ALA A CA 1
ATOM 2698 C C . ALA A 1 395 ? 30.460 -5.850 -28.673 1.00 93.75 395 ALA A C 1
ATOM 2700 O O . ALA A 1 395 ? 31.151 -4.876 -28.362 1.00 93.75 395 ALA A O 1
ATOM 2701 N N . CYS A 1 396 ? 30.983 -6.922 -29.255 1.00 91.44 396 CYS A N 1
ATOM 2702 C CA . CYS A 1 396 ? 32.394 -7.072 -29.564 1.00 91.44 396 CYS A CA 1
ATOM 2703 C C . CYS A 1 396 ? 32.616 -7.186 -31.064 1.00 91.44 396 CYS A C 1
ATOM 2705 O O . CYS A 1 396 ? 32.118 -8.099 -31.717 1.00 91.44 396 CYS A O 1
ATOM 2707 N N . ILE A 1 397 ? 33.410 -6.256 -31.590 1.00 88.12 397 ILE A N 1
ATOM 2708 C CA . ILE A 1 397 ? 33.733 -6.137 -33.009 1.00 88.12 397 ILE A CA 1
ATOM 2709 C C . ILE A 1 397 ? 35.214 -6.407 -33.179 1.00 88.12 397 ILE A C 1
ATOM 2711 O O . ILE A 1 397 ? 36.045 -5.810 -32.491 1.00 88.12 397 ILE A O 1
ATOM 2715 N N . TYR A 1 398 ? 35.557 -7.281 -34.114 1.00 84.38 398 TYR A N 1
ATOM 2716 C CA . TYR A 1 398 ? 36.947 -7.642 -34.347 1.00 84.38 398 TYR A CA 1
ATOM 2717 C C . TYR A 1 398 ? 37.280 -7.718 -35.852 1.00 84.38 398 TYR A C 1
ATOM 2719 O O . TYR A 1 398 ? 36.432 -8.089 -36.669 1.00 84.38 398 TYR A O 1
ATOM 2727 N N . VAL A 1 399 ? 38.519 -7.352 -36.218 1.00 75.75 399 VAL A N 1
ATOM 2728 C CA . VAL A 1 399 ? 39.013 -7.148 -37.593 1.00 75.75 399 VAL A CA 1
ATOM 2729 C C . VAL A 1 399 ? 40.342 -7.903 -37.791 1.00 75.75 399 VAL A C 1
ATOM 2731 O O . VAL A 1 399 ? 41.403 -7.295 -37.909 1.00 75.75 399 VAL A O 1
ATOM 2734 N N . GLY A 1 400 ? 40.346 -9.239 -37.878 1.00 70.81 400 GLY A N 1
ATOM 2735 C CA . GLY A 1 400 ? 41.619 -9.946 -38.113 1.00 70.81 400 GLY A CA 1
ATOM 2736 C C . GLY A 1 400 ? 41.653 -11.442 -37.822 1.00 70.81 400 GLY A C 1
ATOM 2737 O O . GLY A 1 400 ? 40.922 -12.194 -38.456 1.00 70.81 400 GLY A O 1
ATOM 2738 N N . THR A 1 401 ? 42.562 -11.857 -36.920 1.00 63.00 401 THR A N 1
ATOM 2739 C CA . THR A 1 401 ? 42.642 -13.201 -36.286 1.00 63.00 401 THR A CA 1
ATOM 2740 C C . THR A 1 401 ? 42.632 -13.185 -34.741 1.00 63.00 401 THR A C 1
ATOM 2742 O O . THR A 1 401 ? 42.754 -14.242 -34.124 1.00 63.00 401 THR A O 1
ATOM 2745 N N . ASN A 1 402 ? 42.575 -12.008 -34.109 1.00 62.53 402 ASN A N 1
ATOM 2746 C CA . ASN A 1 402 ? 42.539 -11.825 -32.657 1.00 62.53 402 ASN A CA 1
ATOM 2747 C C . ASN A 1 402 ? 41.217 -12.313 -32.042 1.00 62.53 402 ASN A C 1
ATOM 2749 O O . ASN A 1 402 ? 40.163 -12.275 -32.667 1.00 62.53 402 ASN A O 1
ATOM 2753 N N . THR A 1 403 ? 41.269 -12.766 -30.792 1.00 68.12 403 THR A N 1
ATOM 2754 C CA . THR A 1 403 ? 40.089 -13.210 -30.040 1.00 68.12 403 THR A CA 1
ATOM 2755 C C . THR A 1 403 ? 40.011 -12.438 -28.736 1.00 68.12 403 THR A C 1
ATOM 2757 O O . THR A 1 403 ? 40.986 -12.433 -27.983 1.00 68.12 403 THR A O 1
ATOM 2760 N N . PHE A 1 404 ? 38.858 -11.839 -28.443 1.00 78.69 404 PHE A N 1
ATOM 2761 C CA . PHE A 1 404 ? 38.573 -11.318 -27.109 1.00 78.69 404 PHE A CA 1
ATOM 2762 C C . PHE A 1 404 ? 38.653 -12.464 -26.091 1.00 78.69 404 PHE A C 1
ATOM 2764 O O . PHE A 1 404 ? 38.077 -13.533 -26.302 1.00 78.69 404 PHE A O 1
ATOM 2771 N N . ASP A 1 405 ? 39.413 -12.273 -25.011 1.00 79.12 405 ASP A N 1
ATOM 2772 C CA . ASP A 1 405 ? 39.440 -13.236 -23.910 1.00 79.12 405 ASP A CA 1
ATOM 2773 C C . ASP A 1 405 ? 38.199 -13.082 -23.007 1.00 79.12 405 ASP A C 1
ATOM 2775 O O . ASP A 1 405 ? 37.430 -12.128 -23.125 1.00 79.12 405 ASP A O 1
ATOM 2779 N N . ALA A 1 406 ? 38.013 -14.003 -22.059 1.00 81.06 406 ALA A N 1
ATOM 2780 C CA . ALA A 1 406 ? 36.852 -14.010 -21.163 1.00 81.06 406 ALA A CA 1
ATOM 2781 C C . ALA A 1 406 ? 36.776 -12.812 -20.188 1.00 81.06 406 ALA A C 1
ATOM 2783 O O . ALA A 1 406 ? 35.846 -12.733 -19.390 1.00 81.06 406 ALA A O 1
ATOM 2784 N N . THR A 1 407 ? 37.757 -11.901 -20.186 1.00 86.25 407 THR A N 1
ATOM 2785 C CA . THR A 1 407 ? 37.737 -10.690 -19.350 1.00 86.25 407 THR A CA 1
ATOM 2786 C C . THR A 1 407 ? 37.058 -9.503 -20.036 1.00 86.25 407 THR A C 1
ATOM 2788 O O . THR A 1 407 ? 36.857 -8.467 -19.398 1.00 86.25 407 THR A O 1
ATOM 2791 N N . TYR A 1 408 ? 36.738 -9.612 -21.326 1.00 89.06 408 TYR A N 1
ATOM 2792 C CA . TYR A 1 408 ? 35.935 -8.630 -22.048 1.00 89.06 408 TYR A CA 1
ATOM 2793 C C . TYR A 1 408 ? 34.447 -8.938 -21.852 1.00 89.06 408 TYR A C 1
ATOM 2795 O O . TYR A 1 408 ? 34.029 -10.090 -21.900 1.00 89.06 408 TYR A O 1
ATOM 2803 N N . ALA A 1 409 ? 33.647 -7.898 -21.637 1.00 92.19 409 ALA A N 1
ATOM 2804 C CA . ALA A 1 409 ? 32.205 -7.965 -21.787 1.00 92.19 409 ALA A CA 1
ATOM 2805 C C . ALA A 1 409 ? 31.883 -8.075 -23.284 1.00 92.19 409 ALA A C 1
ATOM 2807 O O . ALA A 1 409 ? 32.091 -7.123 -24.036 1.00 92.19 409 ALA A O 1
ATOM 2808 N N . CYS A 1 410 ? 31.437 -9.256 -23.693 1.00 90.62 410 CYS A N 1
ATOM 2809 C CA . CYS A 1 410 ? 30.964 -9.574 -25.032 1.00 90.62 410 CYS A CA 1
ATOM 2810 C C . CYS A 1 410 ? 29.770 -10.513 -24.885 1.00 90.62 410 CYS A C 1
ATOM 2812 O O . CYS A 1 410 ? 29.847 -11.471 -24.110 1.00 90.62 410 CYS A O 1
ATOM 2814 N N . GLU A 1 411 ? 28.704 -10.274 -25.634 1.00 91.50 411 GLU A N 1
ATOM 2815 C CA . GLU A 1 411 ? 27.613 -11.235 -25.768 1.00 91.50 411 GLU A CA 1
ATOM 2816 C C . GLU A 1 411 ? 28.006 -12.329 -26.761 1.00 91.50 411 GLU A C 1
ATOM 2818 O O . GLU A 1 411 ? 28.224 -12.080 -27.950 1.00 91.50 411 GLU A O 1
ATOM 2823 N N . GLY A 1 412 ? 28.127 -13.555 -26.251 1.00 90.94 412 GLY A N 1
ATOM 2824 C CA . GLY A 1 412 ? 28.384 -14.742 -27.060 1.00 90.94 412 GLY A CA 1
ATOM 2825 C C . GLY A 1 412 ? 29.602 -14.599 -27.973 1.00 90.94 412 GLY A C 1
ATOM 2826 O O . GLY A 1 412 ? 30.710 -14.277 -27.528 1.00 90.94 412 GLY A O 1
ATOM 2827 N N . THR A 1 413 ? 29.420 -14.919 -29.253 1.00 90.69 413 THR A N 1
ATOM 2828 C CA . THR A 1 413 ? 30.489 -14.874 -30.250 1.00 90.69 413 THR A CA 1
ATOM 2829 C C . THR A 1 413 ? 30.693 -13.463 -30.821 1.00 90.69 413 THR A C 1
ATOM 2831 O O . THR A 1 413 ? 29.754 -12.897 -31.377 1.00 90.69 413 THR A O 1
ATOM 2834 N N . PRO A 1 414 ? 31.919 -12.894 -30.761 1.00 90.38 414 PRO A N 1
ATOM 2835 C CA . PRO A 1 414 ? 32.204 -11.573 -31.322 1.00 90.38 414 PRO A CA 1
ATOM 2836 C C . PRO A 1 414 ? 31.883 -11.485 -32.814 1.00 90.38 414 PRO A C 1
ATOM 2838 O O . PRO A 1 414 ? 32.248 -12.377 -33.585 1.00 90.38 414 PRO A O 1
ATOM 2841 N N . PHE A 1 415 ? 31.292 -10.369 -33.233 1.00 90.56 415 PHE A N 1
ATOM 2842 C CA . PHE A 1 415 ? 30.974 -10.138 -34.632 1.00 90.56 415 PHE A CA 1
ATOM 2843 C C . PHE A 1 415 ? 32.254 -9.921 -35.451 1.00 90.56 415 PHE A C 1
ATOM 2845 O O . PHE A 1 415 ? 33.097 -9.065 -35.148 1.00 90.56 415 PHE A O 1
ATOM 2852 N N . VAL A 1 416 ? 32.397 -10.690 -36.532 1.00 87.31 416 VAL A N 1
ATOM 2853 C CA . VAL A 1 416 ? 33.540 -10.578 -37.444 1.00 87.31 416 VAL A CA 1
ATOM 2854 C C . VAL A 1 416 ? 33.289 -9.453 -38.439 1.00 87.31 416 VAL A C 1
ATOM 2856 O O . VAL A 1 416 ? 32.505 -9.581 -39.379 1.00 87.31 416 VAL A O 1
ATOM 2859 N N . TYR A 1 417 ? 34.023 -8.358 -38.286 1.00 80.62 417 TYR A N 1
ATOM 2860 C CA . TYR A 1 417 ? 33.926 -7.205 -39.169 1.00 80.62 417 TYR A CA 1
ATOM 2861 C C . TYR A 1 417 ? 34.757 -7.442 -40.439 1.00 80.62 417 TYR A C 1
ATOM 2863 O O . TYR A 1 417 ? 35.931 -7.079 -40.545 1.00 80.62 417 TYR A O 1
ATOM 2871 N N . VAL A 1 418 ? 34.165 -8.143 -41.410 1.00 67.06 418 VAL A N 1
ATOM 2872 C CA . VAL A 1 418 ? 34.867 -8.606 -42.618 1.00 67.06 418 VAL A CA 1
ATOM 2873 C C . VAL A 1 418 ? 35.199 -7.441 -43.566 1.00 67.06 418 VAL A C 1
ATOM 2875 O O . VAL A 1 418 ? 34.341 -6.638 -43.925 1.00 67.06 418 VAL A O 1
ATOM 2878 N N . GLY A 1 419 ? 36.451 -7.374 -44.035 1.00 62.44 419 GLY A N 1
ATOM 2879 C CA . GLY A 1 419 ? 36.960 -6.409 -45.025 1.00 62.44 419 GLY A CA 1
ATOM 2880 C C . GLY A 1 419 ? 38.025 -5.481 -44.434 1.00 62.44 419 GLY A C 1
ATOM 2881 O O . GLY A 1 419 ? 37.889 -5.051 -43.294 1.00 62.44 419 GLY A O 1
ATOM 2882 N N . ALA A 1 420 ? 39.092 -5.186 -45.190 1.00 57.19 420 ALA A N 1
ATOM 2883 C CA . ALA A 1 420 ? 40.205 -4.358 -44.714 1.00 57.19 420 ALA A CA 1
ATOM 2884 C C . ALA A 1 420 ? 39.683 -3.006 -44.202 1.00 57.19 420 ALA A C 1
ATOM 2886 O O . ALA A 1 420 ? 39.042 -2.276 -44.955 1.00 57.19 420 ALA A O 1
ATOM 2887 N N . SER A 1 421 ? 39.912 -2.688 -42.927 1.00 62.12 421 SER A N 1
ATOM 2888 C CA . SER A 1 421 ? 39.480 -1.415 -42.363 1.00 62.12 421 SER A CA 1
ATOM 2889 C C . SER A 1 421 ? 40.244 -0.263 -43.019 1.00 62.12 421 SER A C 1
ATOM 2891 O O . SER A 1 421 ? 41.453 -0.087 -42.870 1.00 62.12 421 SER A O 1
ATOM 2893 N N . ASN A 1 422 ? 39.525 0.533 -43.801 1.00 65.38 422 ASN A N 1
ATOM 2894 C CA . ASN A 1 422 ? 39.926 1.879 -44.168 1.00 65.38 422 ASN A CA 1
ATOM 2895 C C . ASN A 1 422 ? 38.676 2.720 -44.417 1.00 65.38 422 ASN A C 1
ATOM 2897 O O . ASN A 1 422 ? 37.940 2.444 -45.351 1.00 65.38 422 ASN A O 1
ATOM 2901 N N . ASN A 1 423 ? 38.444 3.724 -43.569 1.00 81.94 423 ASN A N 1
ATOM 2902 C CA . ASN A 1 423 ? 37.593 4.900 -43.782 1.00 81.94 423 ASN A CA 1
ATOM 2903 C C . ASN A 1 423 ? 36.440 4.717 -44.802 1.00 81.94 423 ASN A C 1
ATOM 2905 O O . ASN A 1 423 ? 36.360 5.435 -45.801 1.00 81.94 423 ASN A O 1
ATOM 2909 N N . THR A 1 424 ? 35.587 3.714 -44.589 1.00 85.50 424 THR A N 1
ATOM 2910 C CA . THR A 1 424 ? 34.544 3.264 -45.528 1.00 85.50 424 THR A CA 1
ATOM 2911 C C . THR A 1 424 ? 33.202 3.309 -44.834 1.00 85.50 424 THR A C 1
ATOM 2913 O O . THR A 1 424 ? 33.123 2.957 -43.666 1.00 85.50 424 THR A O 1
ATOM 2916 N N . ASP A 1 425 ? 32.172 3.732 -45.567 1.00 89.06 425 ASP A N 1
ATOM 2917 C CA . ASP A 1 425 ? 30.797 3.944 -45.101 1.00 89.06 425 ASP A CA 1
ATOM 2918 C C . ASP A 1 425 ? 30.061 2.624 -44.834 1.00 89.06 425 ASP A C 1
ATOM 2920 O O . ASP A 1 425 ? 29.387 2.108 -45.721 1.00 89.06 425 ASP A O 1
ATOM 2924 N N . ARG A 1 426 ? 30.257 2.037 -43.653 1.00 88.81 426 ARG A N 1
ATOM 2925 C CA . ARG A 1 426 ? 29.673 0.754 -43.244 1.00 88.81 426 ARG A CA 1
ATOM 2926 C C . ARG A 1 426 ? 29.648 0.640 -41.727 1.00 88.81 426 ARG A C 1
ATOM 2928 O O . ARG A 1 426 ? 30.543 1.164 -41.083 1.00 88.81 426 ARG A O 1
ATOM 2935 N N . SER A 1 427 ? 28.702 -0.092 -41.180 1.00 92.25 427 SER A N 1
ATOM 2936 C CA . SER A 1 427 ? 28.520 -0.295 -39.740 1.00 92.25 427 SER A CA 1
ATOM 2937 C C . SER A 1 427 ? 27.976 -1.699 -39.507 1.00 92.25 427 SER A C 1
ATOM 2939 O O . SER A 1 427 ? 27.608 -2.391 -40.463 1.00 92.25 427 SER A O 1
ATOM 2941 N N . ILE A 1 428 ? 27.966 -2.141 -38.253 1.00 93.44 428 ILE A N 1
ATOM 2942 C CA . ILE A 1 428 ? 27.130 -3.280 -37.874 1.00 93.44 428 ILE A CA 1
ATOM 2943 C C . ILE A 1 428 ? 25.830 -2.760 -37.292 1.00 93.44 428 ILE A C 1
ATOM 2945 O O . ILE A 1 428 ? 25.859 -1.842 -36.477 1.00 93.44 428 ILE A O 1
ATOM 2949 N N . GLU A 1 429 ? 24.725 -3.349 -37.714 1.00 96.00 429 GLU A N 1
ATOM 2950 C CA . GLU A 1 429 ? 23.380 -3.032 -37.256 1.00 96.00 429 GLU A CA 1
ATOM 2951 C C . GLU A 1 429 ? 22.769 -4.289 -36.635 1.00 96.00 429 GLU A C 1
ATOM 2953 O O . GLU A 1 429 ? 22.946 -5.389 -37.158 1.00 96.00 429 GLU A O 1
ATOM 2958 N N . ARG A 1 430 ? 22.104 -4.133 -35.491 1.00 97.00 430 ARG A N 1
ATOM 2959 C CA . ARG A 1 430 ? 21.395 -5.201 -34.796 1.00 97.00 430 ARG A CA 1
ATOM 2960 C C . ARG A 1 430 ? 20.120 -5.522 -35.563 1.00 97.00 430 ARG A C 1
ATOM 2962 O O . ARG A 1 430 ? 19.345 -4.622 -35.889 1.00 97.00 430 ARG A O 1
ATOM 2969 N N . ASP A 1 431 ? 19.902 -6.796 -35.830 1.00 96.19 431 ASP A N 1
ATOM 2970 C CA . ASP A 1 431 ? 18.770 -7.299 -36.586 1.00 96.19 431 ASP A CA 1
ATOM 2971 C C . ASP A 1 431 ? 17.436 -7.050 -35.838 1.00 96.19 431 ASP A C 1
ATOM 2973 O O . ASP A 1 431 ? 17.402 -6.897 -34.611 1.00 96.19 431 ASP A O 1
ATOM 2977 N N . PRO A 1 432 ? 16.296 -7.010 -36.551 1.00 94.94 432 PRO A N 1
ATOM 2978 C CA . PRO A 1 432 ? 16.162 -7.078 -38.013 1.00 94.94 432 PRO A CA 1
ATOM 2979 C C . PRO A 1 432 ? 16.638 -5.822 -38.772 1.00 94.94 432 PRO A C 1
ATOM 2981 O O . PRO A 1 432 ? 16.774 -5.887 -39.995 1.00 94.94 432 PRO A O 1
ATOM 2984 N N . GLY A 1 433 ? 16.889 -4.713 -38.075 1.00 93.06 433 GLY A N 1
ATOM 2985 C CA . GLY A 1 433 ? 17.415 -3.467 -38.625 1.00 93.06 433 GLY A CA 1
ATOM 2986 C C . GLY A 1 433 ? 16.376 -2.562 -39.297 1.00 93.06 433 GLY A C 1
ATOM 2987 O O . GLY A 1 433 ? 15.251 -2.954 -39.643 1.00 93.06 433 GLY A O 1
ATOM 2988 N N . GLY A 1 434 ? 16.769 -1.309 -39.519 1.00 89.38 434 GLY A N 1
ATOM 2989 C CA . GLY A 1 434 ? 16.005 -0.290 -40.226 1.00 89.38 434 GLY A CA 1
ATOM 2990 C C . GLY A 1 434 ? 14.576 -0.129 -39.704 1.00 89.38 434 GLY A C 1
ATOM 2991 O O . GLY A 1 434 ? 14.318 -0.047 -38.509 1.00 89.38 434 GLY A O 1
ATOM 2992 N N . ALA A 1 435 ? 13.600 -0.096 -40.617 1.00 90.38 435 ALA A N 1
ATOM 2993 C CA . ALA A 1 435 ? 12.196 0.139 -40.265 1.00 90.38 435 ALA A CA 1
ATOM 2994 C C . ALA A 1 435 ? 11.535 -1.000 -39.459 1.00 90.38 435 ALA A C 1
ATOM 2996 O O . ALA A 1 435 ? 10.408 -0.825 -38.998 1.00 90.38 435 ALA A O 1
ATOM 2997 N N . ALA A 1 436 ? 12.195 -2.156 -39.335 1.00 92.69 436 ALA A N 1
ATOM 2998 C CA . ALA A 1 436 ? 11.715 -3.295 -38.558 1.00 92.69 436 ALA A CA 1
ATOM 2999 C C . ALA A 1 436 ? 12.250 -3.308 -37.114 1.00 92.69 436 ALA A C 1
ATOM 3001 O O . ALA A 1 436 ? 11.905 -4.232 -36.386 1.00 92.69 436 ALA A O 1
ATOM 3002 N N . GLY A 1 437 ? 13.066 -2.311 -36.744 1.00 92.00 437 GLY A N 1
ATOM 3003 C CA . GLY A 1 437 ? 13.650 -2.138 -35.416 1.00 92.00 437 GLY A CA 1
ATOM 3004 C C . GLY A 1 437 ? 14.877 -2.998 -35.154 1.00 92.00 437 GLY A C 1
ATOM 3005 O O . GLY A 1 437 ? 15.297 -3.796 -35.985 1.00 92.00 437 GLY A O 1
ATOM 3006 N N . ASN A 1 438 ? 15.477 -2.807 -33.984 1.00 95.50 438 ASN A N 1
ATOM 3007 C CA . ASN A 1 438 ? 16.780 -3.370 -33.623 1.00 95.50 438 ASN A CA 1
ATOM 3008 C C . ASN A 1 438 ? 16.665 -4.217 -32.344 1.00 95.50 438 ASN A C 1
ATOM 3010 O O . ASN A 1 438 ? 17.488 -4.123 -31.437 1.00 95.50 438 ASN A O 1
ATOM 3014 N N . GLY A 1 439 ? 15.574 -4.983 -32.235 1.00 90.88 439 GLY A N 1
ATOM 3015 C CA . GLY A 1 439 ? 15.191 -5.711 -31.023 1.00 90.88 439 GLY A CA 1
ATOM 3016 C C . GLY A 1 439 ? 15.740 -7.137 -30.891 1.00 90.88 439 GLY A C 1
ATOM 3017 O O . GLY A 1 439 ? 15.409 -7.798 -29.908 1.00 90.88 439 GLY A O 1
ATOM 3018 N N . ALA A 1 440 ? 16.515 -7.656 -31.854 1.00 91.69 440 ALA A N 1
ATOM 3019 C CA . ALA A 1 440 ? 17.074 -9.005 -31.747 1.00 91.69 440 ALA A CA 1
ATOM 3020 C C . ALA A 1 440 ? 18.261 -9.037 -30.773 1.00 91.69 440 ALA A C 1
ATOM 3022 O O . ALA A 1 440 ? 19.334 -8.506 -31.054 1.00 91.69 440 ALA A O 1
ATOM 3023 N N . ASP A 1 441 ? 18.064 -9.686 -29.629 1.00 91.19 441 ASP A N 1
ATOM 3024 C CA . ASP A 1 441 ? 19.104 -9.919 -28.631 1.00 91.19 441 ASP A CA 1
ATOM 3025 C C . ASP A 1 441 ? 19.036 -11.369 -28.137 1.00 91.19 441 ASP A C 1
ATOM 3027 O O . ASP A 1 441 ? 18.229 -11.743 -27.280 1.00 91.19 441 ASP A O 1
ATOM 3031 N N . THR A 1 442 ? 19.860 -12.222 -28.740 1.00 93.00 442 THR A N 1
ATOM 3032 C CA . THR A 1 442 ? 20.019 -13.628 -28.363 1.00 93.00 442 THR A CA 1
ATOM 3033 C C . THR A 1 442 ? 21.207 -13.840 -27.424 1.00 93.00 442 THR A C 1
ATOM 3035 O O . THR A 1 442 ? 21.529 -14.988 -27.100 1.00 93.00 442 THR A O 1
ATOM 3038 N N . ASN A 1 443 ? 21.815 -12.753 -26.928 1.00 91.19 443 ASN A N 1
ATOM 3039 C CA . ASN A 1 443 ? 23.107 -12.734 -26.247 1.00 91.19 443 ASN A CA 1
ATOM 3040 C C . ASN A 1 443 ? 24.239 -13.350 -27.093 1.00 91.19 443 ASN A C 1
ATOM 3042 O O . ASN A 1 443 ? 25.137 -14.007 -26.551 1.00 91.19 443 ASN A O 1
ATOM 3046 N N . ASP A 1 444 ? 24.214 -13.153 -28.415 1.00 94.38 444 ASP A N 1
ATOM 3047 C CA . ASP A 1 444 ? 25.291 -13.570 -29.313 1.00 94.38 444 ASP A CA 1
ATOM 3048 C C . ASP A 1 444 ? 25.475 -12.571 -30.461 1.00 94.38 444 ASP A C 1
ATOM 3050 O O . ASP A 1 444 ? 24.660 -12.488 -31.379 1.00 94.38 444 ASP A O 1
ATOM 3054 N N . ASN A 1 445 ? 26.595 -11.836 -30.459 1.00 93.12 445 ASN A N 1
ATOM 3055 C CA . ASN A 1 445 ? 26.783 -10.753 -31.426 1.00 93.12 445 ASN A CA 1
ATOM 3056 C C . ASN A 1 445 ? 26.804 -11.217 -32.894 1.00 93.12 445 ASN A C 1
ATOM 3058 O O . ASN A 1 445 ? 26.493 -10.422 -33.776 1.00 93.12 445 ASN A O 1
ATOM 3062 N N . THR A 1 446 ? 27.170 -12.467 -33.197 1.00 92.69 446 THR A N 1
ATOM 3063 C CA . THR A 1 446 ? 27.159 -12.967 -34.585 1.00 92.69 446 THR A CA 1
ATOM 3064 C C . THR A 1 446 ? 25.752 -13.324 -35.057 1.00 92.69 446 THR A C 1
ATOM 3066 O O . THR A 1 446 ? 25.480 -13.245 -36.254 1.00 92.69 446 THR A O 1
ATOM 3069 N N . ALA A 1 447 ? 24.873 -13.737 -34.143 1.00 95.12 447 ALA A N 1
ATOM 3070 C CA . ALA A 1 447 ? 23.469 -13.998 -34.439 1.00 95.12 447 ALA A CA 1
ATOM 3071 C C . ALA A 1 447 ? 22.634 -12.713 -34.516 1.00 95.12 447 ALA A C 1
ATOM 3073 O O . ALA A 1 447 ? 21.653 -12.682 -35.256 1.00 95.12 447 ALA A O 1
ATOM 3074 N N . ASP A 1 448 ? 23.032 -11.688 -33.762 1.00 95.69 448 ASP A N 1
ATOM 3075 C CA . ASP A 1 448 ? 22.215 -10.497 -33.545 1.00 95.69 448 ASP A CA 1
ATOM 3076 C C . ASP A 1 448 ? 22.572 -9.324 -34.456 1.00 95.69 448 ASP A C 1
ATOM 3078 O O . ASP A 1 448 ? 21.743 -8.442 -34.632 1.00 95.69 448 ASP A O 1
ATOM 3082 N N . PHE A 1 449 ? 23.779 -9.277 -35.024 1.00 95.69 449 PHE A N 1
ATOM 3083 C CA . PHE A 1 449 ? 24.214 -8.169 -35.875 1.00 95.69 449 PHE A CA 1
ATOM 3084 C C . PHE A 1 449 ? 24.436 -8.596 -37.322 1.00 95.69 449 PHE A C 1
ATOM 3086 O O . PHE A 1 449 ? 24.875 -9.709 -37.615 1.00 95.69 449 PHE A O 1
ATOM 3093 N N . THR A 1 450 ? 24.249 -7.651 -38.238 1.00 94.75 450 THR A N 1
ATOM 3094 C CA . THR A 1 450 ? 24.633 -7.767 -39.643 1.00 94.75 450 THR A CA 1
ATOM 3095 C C . THR A 1 450 ? 25.464 -6.566 -40.088 1.00 94.75 450 THR A C 1
ATOM 3097 O O . THR A 1 450 ? 25.354 -5.460 -39.566 1.00 94.75 450 THR A O 1
ATOM 3100 N N . LEU A 1 451 ? 26.363 -6.778 -41.055 1.00 92.69 451 LEU A N 1
ATOM 3101 C CA . LEU A 1 451 ? 27.157 -5.694 -41.640 1.00 92.69 451 LEU A CA 1
ATOM 3102 C C . LEU A 1 451 ? 26.336 -4.988 -42.725 1.00 92.69 451 LEU A C 1
ATOM 3104 O O . LEU A 1 451 ? 26.004 -5.606 -43.740 1.00 92.69 451 LEU A O 1
ATOM 3108 N N . ILE A 1 452 ? 26.107 -3.687 -42.563 1.00 92.19 452 ILE A N 1
ATOM 3109 C CA . ILE A 1 452 ? 25.380 -2.858 -43.528 1.00 92.19 452 ILE A CA 1
ATOM 3110 C C . ILE A 1 452 ? 26.301 -1.851 -44.229 1.00 92.19 452 ILE A C 1
ATOM 3112 O O . ILE A 1 452 ? 27.377 -1.484 -43.753 1.00 92.19 452 ILE A O 1
ATOM 3116 N N . THR A 1 453 ? 25.932 -1.455 -45.447 1.00 90.94 453 THR A N 1
ATOM 3117 C CA . THR A 1 453 ? 26.678 -0.503 -46.288 1.00 90.94 453 THR A CA 1
ATOM 3118 C C . THR A 1 453 ? 25.693 0.168 -47.260 1.00 90.94 453 THR A C 1
ATOM 3120 O O . THR A 1 453 ? 25.167 -0.527 -48.136 1.00 90.94 453 THR A O 1
ATOM 3123 N N . PRO A 1 454 ? 25.449 1.492 -47.181 1.00 91.56 454 PRO A N 1
ATOM 3124 C CA . PRO A 1 454 ? 26.042 2.454 -46.244 1.00 91.56 454 PRO A CA 1
ATOM 3125 C C . PRO A 1 454 ? 25.558 2.265 -44.797 1.00 91.56 454 PRO A C 1
ATOM 3127 O O . PRO A 1 454 ? 24.575 1.563 -44.578 1.00 91.56 454 PRO A O 1
ATOM 3130 N N . ALA A 1 455 ? 26.237 2.902 -43.837 1.00 92.75 455 ALA A N 1
ATOM 3131 C CA . ALA A 1 455 ? 25.736 3.013 -42.464 1.00 92.75 455 ALA A CA 1
ATOM 3132 C C . ALA A 1 455 ? 24.453 3.863 -42.431 1.00 92.75 455 ALA A C 1
ATOM 3134 O O . ALA A 1 455 ? 24.331 4.822 -43.209 1.00 92.75 455 ALA A O 1
ATOM 3135 N N . ALA A 1 456 ? 23.512 3.537 -41.546 1.00 94.31 456 ALA A N 1
ATOM 3136 C CA . ALA A 1 456 ? 22.179 4.137 -41.528 1.00 94.31 456 ALA A CA 1
ATOM 3137 C C . ALA A 1 456 ? 21.717 4.581 -40.123 1.00 94.31 456 ALA A C 1
ATOM 3139 O O . ALA A 1 456 ? 20.565 4.318 -39.771 1.00 94.31 456 ALA A O 1
ATOM 3140 N N . PRO A 1 457 ? 22.544 5.342 -39.373 1.00 95.75 457 PRO A N 1
ATOM 3141 C CA . PRO A 1 457 ? 22.250 5.657 -37.986 1.00 95.75 457 PRO A CA 1
ATOM 3142 C C . PRO A 1 457 ? 21.021 6.551 -37.824 1.00 95.75 457 PRO A C 1
ATOM 3144 O O . PRO A 1 457 ? 20.706 7.429 -38.639 1.00 95.75 457 PRO A O 1
ATOM 3147 N N . GLN A 1 458 ? 20.379 6.350 -36.692 1.00 96.69 458 GLN A N 1
ATOM 3148 C CA . GLN A 1 458 ? 19.121 6.871 -36.219 1.00 96.69 458 GLN A CA 1
ATOM 3149 C C . GLN A 1 458 ? 19.361 7.584 -34.887 1.00 96.69 458 GLN A C 1
ATOM 3151 O O . GLN A 1 458 ? 20.207 7.209 -34.084 1.00 96.69 458 GLN A O 1
ATOM 3156 N N . ASN A 1 459 ? 18.636 8.670 -34.657 1.00 97.06 459 ASN A N 1
ATOM 3157 C CA . ASN A 1 459 ? 18.820 9.531 -33.492 1.00 97.06 459 ASN A CA 1
ATOM 3158 C C . ASN A 1 459 ? 17.469 9.804 -32.815 1.00 97.06 459 ASN A C 1
ATOM 3160 O O . ASN A 1 459 ? 16.439 9.280 -33.242 1.00 97.06 459 ASN A O 1
ATOM 3164 N N . LEU A 1 460 ? 17.437 10.678 -31.808 1.00 97.19 460 LEU A N 1
ATOM 3165 C CA . LEU A 1 460 ? 16.199 11.017 -31.087 1.00 97.19 460 LEU A CA 1
ATOM 3166 C C . LEU A 1 460 ? 15.096 11.627 -31.971 1.00 97.19 460 LEU A C 1
ATOM 3168 O O . LEU A 1 460 ? 13.944 11.713 -31.547 1.00 97.19 460 LEU A O 1
ATOM 3172 N N . GLN A 1 461 ? 15.441 12.104 -33.169 1.00 95.81 461 GLN A N 1
ATOM 3173 C CA . GLN A 1 461 ? 14.506 12.681 -34.138 1.00 95.81 461 GLN A CA 1
ATOM 3174 C C . GLN A 1 461 ? 14.082 11.686 -35.225 1.00 95.81 461 GLN A C 1
ATOM 3176 O O . GLN A 1 461 ? 13.195 12.010 -36.022 1.00 95.81 461 GLN A O 1
ATOM 3181 N N . SER A 1 462 ? 14.695 10.501 -35.278 1.00 95.69 462 SER A N 1
ATOM 3182 C CA . SER A 1 462 ? 14.264 9.425 -36.164 1.00 95.69 462 SER A CA 1
ATOM 3183 C C . SER A 1 462 ? 12.855 8.957 -35.809 1.00 95.69 462 SER A C 1
ATOM 3185 O O . SER A 1 462 ? 12.410 9.036 -34.663 1.00 95.69 462 SER A O 1
ATOM 3187 N N . ALA A 1 463 ? 12.130 8.468 -36.816 1.00 94.38 463 ALA A N 1
ATOM 3188 C CA . ALA A 1 463 ? 10.847 7.823 -36.579 1.00 94.38 463 ALA A CA 1
ATOM 3189 C C . ALA A 1 463 ? 11.066 6.537 -35.759 1.00 94.38 463 ALA A C 1
ATOM 3191 O O . ALA A 1 463 ? 11.993 5.797 -36.085 1.00 94.38 463 ALA A O 1
ATOM 3192 N N . PRO A 1 464 ? 10.233 6.251 -34.743 1.00 93.56 464 PRO A N 1
ATOM 3193 C CA . PRO A 1 464 ? 10.332 5.007 -33.988 1.00 93.56 464 PRO A CA 1
ATOM 3194 C C . PRO A 1 464 ? 10.186 3.758 -34.866 1.00 93.56 464 PRO A C 1
ATOM 3196 O O . PRO A 1 464 ? 9.392 3.752 -35.813 1.00 93.56 464 PRO A O 1
ATOM 3199 N N . THR A 1 465 ? 10.916 2.701 -34.520 1.00 92.25 465 THR A N 1
ATOM 3200 C CA . THR A 1 465 ? 10.995 1.431 -35.257 1.00 92.25 465 THR A CA 1
ATOM 3201 C C . THR A 1 465 ? 10.677 0.257 -34.316 1.00 92.25 465 THR A C 1
ATOM 3203 O O . THR A 1 465 ? 11.395 0.116 -33.325 1.00 92.25 465 THR A O 1
ATOM 3206 N N . PRO A 1 466 ? 9.618 -0.537 -34.568 1.00 81.00 466 PRO A N 1
ATOM 3207 C CA . PRO A 1 466 ? 9.043 -1.498 -33.612 1.00 81.00 466 PRO A CA 1
ATOM 3208 C C . PRO A 1 466 ? 9.979 -2.569 -33.065 1.00 81.00 466 PRO A C 1
ATOM 3210 O O . PRO A 1 466 ? 10.878 -2.993 -33.814 1.00 81.00 466 PRO A O 1
#